Protein AF-A0A442XGC9-F1 (afdb_monomer_lite)

Structure (mmCIF, N/CA/C/O backbone):
data_AF-A0A442XGC9-F1
#
_entry.id   AF-A0A442XGC9-F1
#
loop_
_atom_site.group_PDB
_atom_site.id
_atom_site.type_symbol
_atom_site.label_atom_id
_atom_site.label_alt_id
_atom_site.label_comp_id
_atom_site.label_asym_id
_atom_site.label_entity_id
_atom_site.label_seq_id
_atom_site.pdbx_PDB_ins_code
_atom_site.Cartn_x
_atom_site.Cartn_y
_atom_site.Cartn_z
_atom_site.occupancy
_atom_site.B_iso_or_equiv
_atom_site.auth_seq_id
_atom_site.auth_comp_id
_atom_site.auth_asym_id
_atom_site.auth_atom_id
_atom_site.pdbx_PDB_model_num
ATOM 1 N N . MET A 1 1 ? 0.234 -17.905 40.432 1.00 30.69 1 MET A N 1
ATOM 2 C CA . MET A 1 1 ? -0.835 -18.878 40.741 1.00 30.69 1 MET A CA 1
ATOM 3 C C . MET A 1 1 ? -1.977 -18.094 41.376 1.00 30.69 1 MET A C 1
ATOM 5 O O . MET A 1 1 ? -2.003 -17.937 42.579 1.00 30.69 1 MET A O 1
ATOM 9 N N . ALA A 1 2 ? -2.836 -17.513 40.540 1.00 26.17 2 ALA A N 1
ATOM 10 C CA . ALA A 1 2 ? -4.137 -16.927 40.862 1.00 26.17 2 ALA A CA 1
ATOM 11 C C . ALA A 1 2 ? -4.866 -16.872 39.512 1.00 26.17 2 ALA A C 1
ATOM 13 O O . ALA A 1 2 ? -4.350 -16.336 38.533 1.00 26.17 2 ALA A O 1
ATOM 14 N N . THR A 1 3 ? -5.957 -17.611 39.393 1.00 27.17 3 THR A N 1
ATOM 15 C CA . THR A 1 3 ? -6.687 -17.835 38.144 1.00 27.17 3 THR A CA 1
ATOM 16 C C . THR A 1 3 ? -7.374 -16.554 37.672 1.00 27.17 3 THR A C 1
ATOM 18 O O . THR A 1 3 ? -7.994 -15.866 38.478 1.00 27.17 3 THR A O 1
ATOM 21 N N . ARG A 1 4 ? -7.294 -16.262 36.361 1.00 25.34 4 ARG A N 1
ATOM 22 C CA . ARG A 1 4 ? -8.160 -15.292 35.656 1.00 25.34 4 ARG A CA 1
ATOM 23 C C . ARG A 1 4 ? -9.603 -15.408 36.184 1.00 25.34 4 ARG A C 1
ATOM 25 O O . ARG A 1 4 ? -10.048 -16.548 36.340 1.00 25.34 4 ARG A O 1
ATOM 32 N N . PRO A 1 5 ? -10.357 -14.309 36.383 1.00 30.05 5 PRO A N 1
ATOM 33 C CA . PRO A 1 5 ? -11.797 -14.421 36.550 1.00 30.05 5 PRO A CA 1
ATOM 34 C C . PRO A 1 5 ? -12.342 -14.947 35.224 1.00 30.05 5 PRO A C 1
ATOM 36 O O . PRO A 1 5 ? -12.390 -14.250 34.208 1.00 30.05 5 PRO A O 1
ATOM 39 N N . ASP A 1 6 ? -12.629 -16.242 35.216 1.00 30.78 6 ASP A N 1
ATOM 40 C CA . ASP A 1 6 ? -13.327 -16.908 34.140 1.00 30.78 6 ASP A CA 1
ATOM 41 C C . ASP A 1 6 ? -14.642 -16.148 33.933 1.00 30.78 6 ASP A C 1
ATOM 43 O O . ASP A 1 6 ? -15.462 -16.041 34.846 1.00 30.78 6 ASP A O 1
ATOM 47 N N . LYS A 1 7 ? -14.842 -15.582 32.736 1.00 38.34 7 LYS A N 1
ATOM 48 C CA . LYS A 1 7 ? -16.128 -14.984 32.334 1.00 38.34 7 LYS A CA 1
ATOM 49 C C . LYS A 1 7 ? -17.260 -16.018 32.348 1.00 38.34 7 LYS A C 1
ATOM 51 O O . LYS A 1 7 ? -18.415 -15.664 32.148 1.00 38.34 7 LYS A O 1
ATOM 56 N N . ARG A 1 8 ? -16.949 -17.295 32.572 1.00 37.00 8 ARG A N 1
ATOM 57 C CA . ARG A 1 8 ? -17.929 -18.335 32.839 1.00 37.00 8 ARG A CA 1
ATOM 58 C C . ARG A 1 8 ? -18.221 -18.366 34.329 1.00 37.00 8 ARG A C 1
ATOM 60 O O . ARG A 1 8 ? -17.519 -19.001 35.111 1.00 37.00 8 ARG A O 1
ATOM 67 N N . LEU A 1 9 ? -19.329 -17.738 34.702 1.00 43.00 9 LEU A N 1
ATOM 68 C CA . LEU A 1 9 ? -20.050 -18.113 35.911 1.00 43.00 9 LEU A CA 1
ATOM 69 C C . LEU A 1 9 ? -20.282 -19.650 35.835 1.00 43.00 9 LEU A C 1
ATOM 71 O O . LEU A 1 9 ? -20.941 -20.114 34.903 1.00 43.00 9 LEU A O 1
ATOM 75 N N . PRO A 1 10 ? -19.687 -20.482 36.723 1.00 36.38 10 PRO A N 1
ATOM 76 C CA . PRO A 1 10 ? -19.676 -21.946 36.582 1.00 36.38 10 PRO A CA 1
ATOM 77 C C . PRO A 1 10 ? -21.079 -22.547 36.489 1.00 36.38 10 PRO A C 1
ATOM 79 O O . PRO A 1 10 ? -21.853 -22.343 37.410 1.00 36.38 10 PRO A O 1
ATOM 82 N N . ILE A 1 11 ? -21.365 -23.352 35.454 1.00 37.59 11 ILE A N 1
ATOM 83 C CA . ILE A 1 11 ? -22.640 -24.023 35.065 1.00 37.59 11 ILE A CA 1
ATOM 84 C C . ILE A 1 11 ? -23.629 -24.370 36.220 1.00 37.59 11 ILE A C 1
ATOM 86 O O . ILE A 1 11 ? -24.842 -24.351 36.021 1.00 37.59 11 ILE A O 1
ATOM 90 N N . SER A 1 12 ? -23.144 -24.588 37.445 1.00 39.53 12 SER A N 1
ATOM 91 C CA . SER A 1 12 ? -23.880 -24.603 38.725 1.00 39.53 12 SER A CA 1
ATOM 92 C C . SER A 1 12 ? -24.774 -23.389 39.091 1.00 39.53 12 SER A C 1
ATOM 94 O O . SER A 1 12 ? -25.481 -23.475 40.089 1.00 39.53 12 SER A O 1
ATOM 96 N N . TRP A 1 13 ? -24.793 -22.263 38.355 1.00 46.34 13 TRP A N 1
ATOM 97 C CA . TRP A 1 13 ? -25.688 -21.117 38.678 1.00 46.34 13 TRP A CA 1
ATOM 98 C C . TRP A 1 13 ? -27.162 -21.354 38.323 1.00 46.34 13 TRP A C 1
ATOM 100 O O . TRP A 1 13 ? -28.021 -20.605 38.778 1.00 46.34 13 TRP A O 1
ATOM 110 N N . ARG A 1 14 ? -27.473 -22.392 37.531 1.00 44.59 14 ARG A N 1
ATOM 111 C CA . ARG A 1 14 ? -28.857 -22.714 37.130 1.00 44.59 14 ARG A CA 1
ATOM 112 C C . ARG A 1 14 ? -29.724 -23.246 38.271 1.00 44.59 14 ARG A C 1
ATOM 114 O O . ARG A 1 14 ? -30.943 -23.151 38.193 1.00 44.59 14 ARG A O 1
ATOM 121 N N . SER A 1 15 ? -29.127 -23.781 39.333 1.00 45.56 15 SER A N 1
ATOM 122 C CA . SER A 1 15 ? -29.850 -24.250 40.518 1.00 45.56 15 SER A CA 1
ATOM 123 C C . SER A 1 15 ? -30.061 -23.105 41.509 1.00 45.56 15 SER A C 1
ATOM 125 O O . SER A 1 15 ? -29.507 -23.105 42.607 1.00 45.56 15 SER A O 1
ATOM 127 N N . MET A 1 16 ? -30.826 -22.094 41.097 1.00 54.22 16 MET A N 1
ATOM 128 C CA . MET A 1 16 ? -31.352 -21.091 42.020 1.00 54.22 16 MET A CA 1
ATOM 129 C C . MET A 1 16 ? -32.575 -21.652 42.759 1.00 54.22 16 MET A C 1
ATOM 131 O O . MET A 1 16 ? -33.345 -22.415 42.167 1.00 54.22 16 MET A O 1
ATOM 135 N N . PRO A 1 17 ? -32.781 -21.307 44.042 1.00 54.53 17 PRO A N 1
ATOM 136 C CA . PRO A 1 17 ? -33.844 -21.866 44.867 1.00 54.53 17 PRO A CA 1
ATOM 137 C C . PRO A 1 17 ? -35.190 -21.205 44.531 1.00 54.53 17 PRO A C 1
ATOM 139 O O . PRO A 1 17 ? -35.783 -20.512 45.347 1.00 54.53 17 PRO A O 1
ATOM 142 N N . PHE A 1 18 ? -35.696 -21.414 43.316 1.00 57.34 18 PHE A N 1
ATOM 143 C CA . PHE A 1 18 ? -37.041 -20.981 42.922 1.00 57.34 18 PHE A CA 1
ATOM 144 C C . PHE A 1 18 ? -38.117 -22.023 43.261 1.00 57.34 18 PHE A C 1
ATOM 146 O O . PHE A 1 18 ? -39.261 -21.866 42.855 1.00 57.34 18 PHE A O 1
ATOM 153 N N . GLY A 1 19 ? -37.781 -23.077 44.016 1.00 52.75 19 GLY A N 1
ATOM 154 C CA . GLY A 1 19 ? -38.691 -24.187 44.336 1.00 52.75 19 GLY A CA 1
ATOM 155 C C . GLY A 1 19 ? -39.952 -23.799 45.124 1.00 52.75 19 GLY A C 1
ATOM 156 O O . GLY A 1 19 ? -40.869 -24.605 45.209 1.00 52.75 19 GLY A O 1
ATOM 157 N N . ALA A 1 20 ? -40.008 -22.580 45.670 1.00 59.53 20 ALA A N 1
ATOM 158 C CA . ALA A 1 20 ? -41.180 -22.016 46.347 1.00 59.53 20 ALA A CA 1
ATOM 159 C C . ALA A 1 20 ? -42.002 -21.046 45.469 1.00 59.53 20 ALA A C 1
ATOM 161 O O . ALA A 1 20 ? -43.026 -20.535 45.919 1.00 59.53 20 ALA A O 1
ATOM 162 N N . LEU A 1 21 ? -41.560 -20.758 44.238 1.00 69.44 21 LEU A N 1
ATOM 163 C CA . LEU A 1 21 ? -42.260 -19.874 43.306 1.00 69.44 21 LEU A CA 1
ATOM 164 C C . LEU A 1 21 ? -43.199 -20.667 42.391 1.00 69.44 21 LEU A C 1
ATOM 166 O O . LEU A 1 21 ? -42.943 -21.817 42.043 1.00 69.44 21 LEU A O 1
ATOM 170 N N . ASP A 1 22 ? -44.262 -19.999 41.949 1.00 80.31 22 ASP A N 1
ATOM 171 C CA . ASP A 1 22 ? -45.125 -20.466 40.863 1.00 80.31 22 ASP A CA 1
ATOM 172 C C . ASP A 1 22 ? -44.297 -20.830 39.614 1.00 80.31 22 ASP A C 1
ATOM 174 O O . ASP A 1 22 ? -43.341 -20.129 39.263 1.00 80.31 22 ASP A O 1
ATOM 178 N N . ALA A 1 23 ? -44.676 -21.909 38.923 1.00 82.94 23 ALA A N 1
ATOM 179 C CA . ALA A 1 23 ? -43.922 -22.470 37.801 1.00 82.94 23 ALA A CA 1
ATOM 180 C C . ALA A 1 23 ? -43.710 -21.450 36.669 1.00 82.94 23 ALA A C 1
ATOM 182 O O . ALA A 1 23 ? -42.644 -21.406 36.053 1.00 82.94 23 ALA A O 1
ATOM 183 N N . GLU A 1 24 ? -44.699 -20.584 36.426 1.00 86.06 24 GLU A N 1
ATOM 184 C CA . GLU A 1 24 ? -44.609 -19.530 35.411 1.00 86.06 24 GLU A CA 1
ATOM 185 C C . GLU A 1 24 ? -43.593 -18.438 35.801 1.00 86.06 24 GLU A C 1
ATOM 187 O O . GLU A 1 24 ? -42.815 -17.976 34.963 1.00 86.06 24 GLU A O 1
ATOM 192 N N . LEU A 1 25 ? -43.547 -18.051 37.081 1.00 85.50 25 LEU A N 1
ATOM 193 C CA . LEU A 1 25 ? -42.563 -17.091 37.593 1.00 85.50 25 LEU A CA 1
ATOM 194 C C . LEU A 1 25 ? -41.152 -17.683 37.587 1.00 85.50 25 LEU A C 1
ATOM 196 O O . LEU A 1 25 ? -40.213 -17.000 37.182 1.00 85.50 25 LEU A O 1
ATOM 200 N N . ALA A 1 26 ? -41.005 -18.952 37.972 1.00 85.50 26 ALA A N 1
ATOM 201 C CA . ALA A 1 26 ? -39.728 -19.655 37.916 1.00 85.50 26 ALA A CA 1
ATOM 202 C C . ALA A 1 26 ? -39.179 -19.723 36.478 1.00 85.50 26 ALA A C 1
ATOM 204 O O . ALA A 1 26 ? -37.994 -19.464 36.258 1.00 85.50 26 ALA A O 1
ATOM 205 N N . ALA A 1 27 ? -40.042 -19.982 35.487 1.00 86.88 27 ALA A N 1
ATOM 206 C CA . ALA A 1 27 ? -39.663 -19.977 34.074 1.00 86.88 27 ALA A CA 1
ATOM 207 C C . ALA A 1 27 ? -39.199 -18.589 33.596 1.00 86.88 27 ALA A C 1
ATOM 209 O O . ALA A 1 27 ? -38.175 -18.476 32.920 1.00 86.88 27 ALA A O 1
ATOM 210 N N . LEU A 1 28 ? -39.908 -17.521 33.981 1.00 90.25 28 LEU A N 1
ATOM 211 C CA . LEU A 1 28 ? -39.518 -16.148 33.646 1.00 90.25 28 LEU A CA 1
ATOM 212 C C . LEU A 1 28 ? -38.193 -15.742 34.306 1.00 90.25 28 LEU A C 1
ATOM 214 O O . LEU A 1 28 ? -37.352 -15.132 33.647 1.00 90.25 28 LEU A O 1
ATOM 218 N N . CYS A 1 29 ? -37.973 -16.105 35.572 1.00 89.00 29 CYS A N 1
ATOM 219 C CA . CYS A 1 29 ? -36.695 -15.883 36.249 1.00 89.00 29 CYS A CA 1
ATOM 220 C C . CYS A 1 29 ? -35.557 -16.629 35.542 1.00 89.00 29 CYS A C 1
ATOM 222 O O . CYS A 1 29 ? -34.527 -16.025 35.254 1.00 89.00 29 CYS A O 1
ATOM 224 N N . SER A 1 30 ? -35.763 -17.899 35.178 1.00 87.56 30 SER A N 1
ATOM 225 C CA . SER A 1 30 ? -34.767 -18.668 34.424 1.00 87.56 30 SER A CA 1
ATOM 226 C C . SER A 1 30 ? -34.416 -18.002 33.091 1.00 87.56 30 SER A C 1
ATOM 228 O O . SER A 1 30 ? -33.241 -17.930 32.745 1.00 87.56 30 SER A O 1
ATOM 230 N N . ALA A 1 31 ? -35.405 -17.474 32.365 1.00 88.12 31 ALA A N 1
ATOM 231 C CA . ALA A 1 31 ? -35.159 -16.771 31.108 1.00 88.12 31 ALA A CA 1
ATOM 232 C C . ALA A 1 31 ? -34.355 -15.473 31.316 1.00 88.12 31 ALA A C 1
ATOM 234 O O . ALA A 1 31 ? -33.442 -15.170 30.551 1.00 88.12 31 ALA A O 1
ATOM 235 N N . VAL A 1 32 ? -34.631 -14.701 32.372 1.00 90.81 32 VAL A N 1
ATOM 236 C CA . VAL A 1 32 ? -33.815 -13.516 32.703 1.00 90.81 32 VAL A CA 1
ATOM 237 C C . VAL A 1 32 ? -32.370 -13.919 33.041 1.00 90.81 32 VAL A C 1
ATOM 239 O O . VAL A 1 32 ? -31.425 -13.261 32.590 1.00 90.81 32 VAL A O 1
ATOM 242 N N . SER A 1 33 ? -32.185 -15.036 33.753 1.00 90.44 33 SER A N 1
ATOM 243 C CA . SER A 1 33 ? -30.867 -15.584 34.098 1.00 90.44 33 SER A CA 1
ATOM 244 C C . SER A 1 33 ? -30.035 -16.039 32.899 1.00 90.44 33 SER A C 1
ATOM 246 O O . SER A 1 33 ? -28.821 -16.131 33.039 1.00 90.44 33 SER A O 1
ATOM 248 N N . ASP A 1 34 ? -30.610 -16.276 31.716 1.00 88.19 34 ASP A N 1
ATOM 249 C CA . ASP A 1 34 ? -29.815 -16.631 30.525 1.00 88.19 34 ASP A CA 1
ATOM 250 C C . ASP A 1 34 ? -28.794 -15.542 30.151 1.00 88.19 34 ASP A C 1
ATOM 252 O O . ASP A 1 34 ? -27.769 -15.844 29.545 1.00 88.19 34 ASP A O 1
ATOM 256 N N . SER A 1 35 ? -29.030 -14.290 30.566 1.00 88.94 35 SER A N 1
ATOM 257 C CA . SER A 1 35 ? -28.070 -13.186 30.410 1.00 88.94 35 SER A CA 1
ATOM 258 C C . SER A 1 35 ? -26.698 -13.469 31.038 1.00 88.94 35 SER A C 1
ATOM 260 O O . SER A 1 35 ? -25.705 -12.904 30.601 1.00 88.94 35 SER A O 1
ATOM 262 N N . ILE A 1 36 ? -26.625 -14.367 32.027 1.00 87.00 36 ILE A N 1
ATOM 263 C CA . ILE A 1 36 ? -25.379 -14.839 32.648 1.00 87.00 36 ILE A CA 1
ATOM 264 C C . ILE A 1 36 ? -24.514 -15.629 31.655 1.00 87.00 36 ILE A C 1
ATOM 266 O O . ILE A 1 36 ? -23.286 -15.592 31.730 1.00 87.00 36 ILE A O 1
ATOM 270 N N . ALA A 1 37 ? -25.150 -16.395 30.769 1.00 80.25 37 ALA A N 1
ATOM 271 C CA . ALA A 1 37 ? -24.474 -17.299 29.843 1.00 80.25 37 ALA A CA 1
ATOM 272 C C . ALA A 1 37 ? -24.245 -16.678 28.458 1.00 80.25 37 ALA A C 1
ATOM 274 O O . ALA A 1 37 ? -23.492 -17.243 27.665 1.00 80.25 37 ALA A O 1
ATOM 275 N N . ASP A 1 38 ? -24.887 -15.547 28.162 1.00 80.31 38 ASP A N 1
ATOM 276 C CA . ASP A 1 38 ? -24.772 -14.858 26.882 1.00 80.31 38 ASP A CA 1
ATOM 277 C C . ASP A 1 38 ? -23.469 -14.033 26.818 1.00 80.31 38 ASP A C 1
ATOM 279 O O . ASP A 1 38 ? -23.347 -13.021 27.513 1.00 80.31 38 ASP A O 1
ATOM 283 N N . PRO A 1 39 ? -22.483 -14.417 25.979 1.00 73.12 39 PRO A N 1
ATOM 284 C CA . PRO A 1 39 ? -21.217 -13.694 25.876 1.00 73.12 39 PRO A CA 1
ATOM 285 C C . PRO A 1 39 ? -21.364 -12.292 25.267 1.00 73.12 39 PRO A C 1
ATOM 287 O O . PRO A 1 39 ? -20.470 -11.462 25.451 1.00 73.12 39 PRO A O 1
ATOM 290 N N . ASN A 1 40 ? -22.460 -12.030 24.550 1.00 76.56 40 ASN A N 1
ATOM 291 C CA . ASN A 1 40 ? -22.720 -10.765 23.866 1.00 76.56 40 ASN A CA 1
ATOM 292 C C . ASN A 1 40 ? -23.544 -9.797 24.726 1.00 76.56 40 ASN A C 1
ATOM 294 O O . ASN A 1 40 ? -23.656 -8.611 24.398 1.00 76.56 40 ASN A O 1
ATOM 298 N N . PHE A 1 41 ? -24.105 -10.269 25.841 1.00 84.31 41 PHE A N 1
ATOM 299 C CA . PHE A 1 41 ? -24.829 -9.416 26.767 1.00 84.31 41 PHE A CA 1
ATOM 300 C C . PHE A 1 41 ? -23.838 -8.578 27.607 1.00 84.31 41 PHE A C 1
ATOM 302 O O . PHE A 1 41 ? -22.884 -9.118 28.168 1.00 84.31 41 PHE A O 1
ATOM 309 N N . PRO A 1 42 ? -24.017 -7.245 27.725 1.00 82.44 42 PRO A N 1
ATOM 310 C CA . PRO A 1 42 ? -23.051 -6.357 28.380 1.00 82.44 42 PRO A CA 1
ATOM 311 C C . PRO A 1 42 ? -23.106 -6.414 29.923 1.00 82.44 42 PRO A C 1
ATOM 313 O O . PRO A 1 42 ? -23.039 -5.385 30.588 1.00 82.44 42 PRO A O 1
ATOM 316 N N . GLY A 1 43 ? -23.235 -7.601 30.520 1.00 89.00 43 GLY A N 1
ATOM 317 C CA . GLY A 1 43 ? -23.280 -7.807 31.969 1.00 89.00 43 GLY A CA 1
ATOM 318 C C . GLY A 1 43 ? -24.004 -9.093 32.355 1.00 89.00 43 GLY A C 1
ATOM 319 O O . GLY A 1 43 ? -23.915 -10.082 31.642 1.00 89.00 43 GLY A O 1
ATOM 320 N N . ALA A 1 44 ? -24.724 -9.077 33.474 1.00 91.81 44 ALA A N 1
ATOM 321 C CA . ALA A 1 44 ? -25.617 -10.158 33.883 1.00 91.81 44 ALA A CA 1
ATOM 322 C C . ALA A 1 44 ? -26.831 -9.611 34.645 1.00 91.81 44 ALA A C 1
ATOM 324 O O . ALA A 1 44 ? -26.712 -8.651 35.412 1.00 91.81 44 ALA A O 1
ATOM 325 N N . LEU A 1 45 ? -27.989 -10.242 34.442 1.00 93.12 45 LEU A N 1
ATOM 326 C CA . LEU A 1 45 ? -29.212 -10.046 35.216 1.00 93.12 45 LEU A CA 1
ATOM 327 C C . LEU A 1 45 ? -29.470 -11.311 36.031 1.00 93.12 45 LEU A C 1
ATOM 329 O O . LEU A 1 45 ? -29.640 -12.399 35.480 1.00 93.12 45 LEU A O 1
ATOM 333 N N . ILE A 1 46 ? -29.495 -11.166 37.350 1.00 91.50 46 ILE A N 1
ATOM 334 C CA . ILE A 1 46 ? -29.548 -12.287 38.282 1.00 91.50 46 ILE A CA 1
ATOM 335 C C . ILE A 1 46 ? -30.781 -12.117 39.180 1.00 91.50 46 ILE A C 1
ATOM 337 O O . ILE A 1 46 ? -30.721 -11.382 40.168 1.00 91.50 46 ILE A O 1
ATOM 341 N N . PRO A 1 47 ? -31.918 -12.752 38.850 1.00 90.62 47 PRO A N 1
ATOM 342 C CA . PRO A 1 47 ? -33.078 -12.787 39.730 1.00 90.62 47 PRO A CA 1
ATOM 343 C C . PRO A 1 47 ? -32.733 -13.506 41.035 1.00 90.62 47 PRO A C 1
ATOM 345 O O . PRO A 1 47 ? -32.143 -14.579 41.018 1.00 90.62 47 PRO A O 1
ATOM 348 N N . THR A 1 48 ? -33.115 -12.927 42.163 1.00 87.88 48 THR A N 1
ATOM 349 C CA . THR A 1 48 ? -32.929 -13.480 43.504 1.00 87.88 48 THR A CA 1
ATOM 350 C C . THR A 1 48 ? -34.113 -13.096 44.382 1.00 87.88 48 THR A C 1
ATOM 352 O O . THR A 1 48 ? -34.901 -12.219 44.031 1.00 87.88 48 THR A O 1
ATOM 355 N N . LEU A 1 49 ? -34.244 -13.757 45.526 1.00 84.88 49 LEU A N 1
ATOM 356 C CA . LEU A 1 49 ? -35.174 -13.355 46.574 1.00 84.88 49 LEU A CA 1
ATOM 357 C C . LEU A 1 49 ? -34.457 -12.427 47.557 1.00 84.88 49 LEU A C 1
ATOM 359 O O . LEU A 1 49 ? -33.266 -12.614 47.828 1.00 84.88 49 LEU A O 1
ATOM 363 N N . ASP A 1 50 ? -35.155 -11.413 48.049 1.00 79.50 50 ASP A N 1
ATOM 364 C CA . ASP A 1 50 ? -34.695 -10.602 49.172 1.00 79.50 50 ASP A CA 1
ATOM 365 C C . ASP A 1 50 ? -34.977 -11.292 50.522 1.00 79.50 50 ASP A C 1
ATOM 367 O O . ASP A 1 50 ? -35.490 -12.412 50.581 1.00 79.50 50 ASP A O 1
ATOM 371 N N . ALA A 1 51 ? -34.619 -10.636 51.631 1.00 72.81 51 ALA A N 1
ATOM 372 C CA . ALA A 1 51 ? -34.824 -11.182 52.975 1.00 72.81 51 ALA A CA 1
ATOM 373 C C . ALA A 1 51 ? -36.310 -11.372 53.342 1.00 72.81 51 ALA A C 1
ATOM 375 O O . ALA A 1 51 ? -36.621 -12.142 54.248 1.00 72.81 51 ALA A O 1
ATOM 376 N N . THR A 1 52 ? -37.216 -10.683 52.644 1.00 75.19 52 THR A N 1
ATOM 377 C CA . THR A 1 52 ? -38.671 -10.779 52.818 1.00 75.19 52 THR A CA 1
ATOM 378 C C . THR A 1 52 ? -39.319 -11.814 51.896 1.00 75.19 52 THR A C 1
ATOM 380 O O . THR A 1 52 ? -40.504 -12.104 52.044 1.00 75.19 52 THR A O 1
ATOM 383 N N . GLY A 1 53 ? -38.546 -12.428 50.993 1.00 75.94 53 GLY A N 1
ATOM 384 C CA . GLY A 1 53 ? -39.027 -13.418 50.030 1.00 75.94 53 GLY A CA 1
ATOM 385 C C . GLY A 1 53 ? -39.587 -12.814 48.739 1.00 75.94 53 GLY A C 1
ATOM 386 O O . GLY A 1 53 ? -40.180 -13.542 47.940 1.00 75.94 53 GLY A O 1
ATOM 387 N N . ASP A 1 54 ? -39.394 -11.516 48.504 1.00 83.75 54 ASP A N 1
ATOM 388 C CA . ASP A 1 54 ? -39.795 -10.843 47.272 1.00 83.75 54 ASP A CA 1
ATOM 389 C C . ASP A 1 54 ? -38.707 -10.930 46.197 1.00 83.75 54 ASP A C 1
ATOM 391 O O . ASP A 1 54 ? -37.512 -11.030 46.478 1.00 83.75 54 ASP A O 1
ATOM 395 N N . ILE A 1 55 ? -39.128 -10.933 44.927 1.00 87.94 55 ILE A N 1
ATOM 396 C CA . ILE A 1 55 ? -38.200 -11.077 43.800 1.00 87.94 55 ILE A CA 1
ATOM 397 C C . ILE 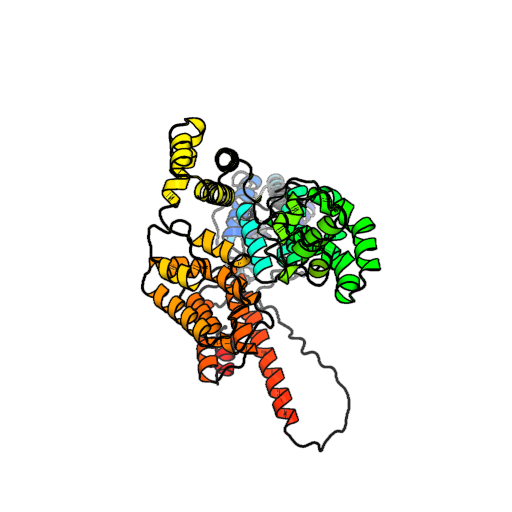A 1 55 ? -37.538 -9.732 43.502 1.00 87.94 55 ILE A C 1
ATOM 399 O O . ILE A 1 55 ? -38.201 -8.742 43.190 1.00 87.94 55 ILE A O 1
ATOM 403 N N . GLN A 1 56 ? -36.213 -9.738 43.480 1.00 90.94 56 GLN A N 1
ATOM 404 C CA . GLN A 1 56 ? -35.382 -8.650 42.984 1.00 90.94 56 GLN A CA 1
ATOM 405 C C . GLN A 1 56 ? -34.424 -9.169 41.909 1.00 90.94 56 GLN A C 1
ATOM 407 O O . GLN A 1 56 ? -34.126 -10.358 41.837 1.00 90.94 56 GLN A O 1
ATOM 412 N N . VAL A 1 57 ? -33.927 -8.284 41.054 1.00 92.56 57 VAL A N 1
ATOM 413 C CA . VAL A 1 57 ? -32.941 -8.605 40.022 1.00 92.56 57 VAL A CA 1
ATOM 414 C C . VAL A 1 57 ? -31.665 -7.839 40.322 1.00 92.56 57 VAL A C 1
ATOM 416 O O . VAL A 1 57 ? -31.642 -6.610 40.317 1.00 92.56 57 VAL A O 1
ATOM 419 N N . MET A 1 58 ? -30.594 -8.577 40.582 1.00 91.81 58 MET A N 1
ATOM 420 C CA . MET A 1 58 ? -29.256 -8.026 40.724 1.00 91.81 58 MET A CA 1
ATOM 421 C C . MET A 1 58 ? -28.651 -7.824 39.335 1.00 91.81 58 MET A C 1
ATOM 423 O O . MET A 1 58 ? -28.644 -8.732 38.503 1.00 91.81 58 MET A O 1
ATOM 427 N N . ILE A 1 59 ? -28.160 -6.618 39.081 1.00 93.69 59 ILE A N 1
ATOM 428 C CA . ILE A 1 59 ? -27.568 -6.210 37.811 1.00 93.69 59 ILE A CA 1
ATOM 429 C C . ILE A 1 59 ? -26.067 -6.091 38.027 1.00 93.69 59 ILE A C 1
ATOM 431 O O . ILE A 1 59 ? -25.618 -5.386 38.931 1.00 93.69 59 ILE A O 1
ATOM 435 N N . VAL A 1 60 ? -25.289 -6.768 37.190 1.00 92.56 60 VAL A N 1
ATOM 436 C CA . VAL A 1 60 ? -23.832 -6.826 37.320 1.00 92.56 60 VAL A CA 1
ATOM 437 C C . VAL A 1 60 ? -23.195 -6.387 36.012 1.00 92.56 60 VAL A C 1
ATOM 439 O O . VAL A 1 60 ? -23.465 -6.973 34.965 1.00 92.56 60 VAL A O 1
ATOM 442 N N . ALA A 1 61 ? -22.335 -5.369 36.059 1.00 90.31 61 ALA A N 1
ATOM 443 C CA . ALA A 1 61 ? -21.580 -4.901 34.903 1.00 90.31 61 ALA A CA 1
ATOM 444 C C . ALA A 1 61 ? -20.063 -5.037 35.152 1.00 90.31 61 ALA A C 1
ATOM 446 O O . ALA A 1 61 ? -19.533 -4.448 36.099 1.00 90.31 61 ALA A O 1
ATOM 447 N N . PRO A 1 62 ? -19.323 -5.762 34.290 1.00 83.94 62 PRO A N 1
ATOM 448 C CA . PRO A 1 62 ? -17.891 -5.989 34.487 1.00 83.94 62 PRO A CA 1
ATOM 449 C C . PRO A 1 62 ? -17.043 -4.738 34.217 1.00 83.94 62 PRO A C 1
ATOM 451 O O . PRO A 1 62 ? -15.910 -4.650 34.680 1.00 83.94 62 PRO A O 1
ATOM 454 N N . THR A 1 63 ? -17.565 -3.768 33.456 1.00 83.50 63 THR A N 1
ATOM 455 C CA . THR A 1 63 ? -16.889 -2.498 33.141 1.00 83.50 63 THR A CA 1
ATOM 456 C C . THR A 1 63 ? -17.878 -1.330 33.147 1.00 83.50 63 THR A C 1
ATOM 458 O O . THR A 1 63 ? -19.069 -1.510 32.882 1.00 83.50 63 THR A O 1
ATOM 461 N N . VAL A 1 64 ? -17.381 -0.107 33.363 1.00 81.81 64 VAL A N 1
ATOM 462 C CA . VAL A 1 64 ? -18.186 1.130 33.295 1.00 81.81 64 VAL A CA 1
ATOM 463 C C . VAL A 1 64 ? -18.820 1.318 31.908 1.00 81.81 64 VAL A C 1
ATOM 465 O O . VAL A 1 64 ? -19.953 1.781 31.796 1.00 81.81 64 VAL A O 1
ATOM 468 N N . ALA A 1 65 ? -18.133 0.906 30.838 1.00 75.25 65 ALA A N 1
ATOM 469 C CA . ALA A 1 65 ? -18.679 0.933 29.479 1.00 75.25 65 ALA A CA 1
ATOM 470 C C . ALA A 1 65 ? -19.874 -0.024 29.310 1.00 75.25 65 ALA A C 1
ATOM 472 O O . ALA A 1 65 ? -20.870 0.333 28.683 1.00 75.25 65 ALA A O 1
ATOM 473 N N . SER A 1 66 ? -19.800 -1.210 29.918 1.00 83.19 66 SER A N 1
ATOM 474 C CA . SER A 1 66 ? -20.889 -2.193 29.917 1.00 83.19 66 SER A CA 1
ATOM 475 C C . SER A 1 66 ? -22.121 -1.652 30.657 1.00 83.19 66 SER A C 1
ATOM 477 O O . SER A 1 66 ? -23.236 -1.721 30.142 1.00 83.19 66 SER A O 1
ATOM 479 N N . TRP A 1 67 ? -21.911 -0.978 31.795 1.00 86.62 67 TRP A N 1
ATOM 480 C CA . TRP A 1 67 ? -22.973 -0.275 32.525 1.00 86.62 67 TRP A CA 1
ATOM 481 C C . TRP A 1 67 ? -23.631 0.837 31.696 1.00 86.62 67 TRP A C 1
ATOM 483 O O . TRP A 1 67 ? -24.856 0.927 31.650 1.00 86.62 67 TRP A O 1
ATOM 493 N N . ARG A 1 68 ? -22.841 1.652 30.981 1.00 83.62 68 ARG A N 1
ATOM 494 C CA . ARG A 1 68 ? -23.362 2.702 30.083 1.00 83.62 68 ARG A CA 1
ATOM 495 C C . ARG A 1 68 ? -24.229 2.143 28.949 1.00 83.62 68 ARG A C 1
ATOM 497 O O . ARG A 1 68 ? -25.146 2.834 28.521 1.00 83.62 68 ARG A O 1
ATOM 504 N N . ARG A 1 69 ? -23.968 0.913 28.485 1.00 82.19 69 ARG A N 1
ATOM 505 C CA . ARG A 1 69 ? -24.808 0.213 27.493 1.00 82.19 69 ARG A CA 1
ATOM 506 C C . ARG A 1 69 ? -26.083 -0.364 28.114 1.00 82.19 69 ARG A C 1
ATOM 508 O O . ARG A 1 69 ? -27.145 -0.243 27.515 1.00 82.19 69 ARG A O 1
ATOM 515 N N . LEU A 1 70 ? -25.989 -0.967 29.301 1.00 88.25 70 LEU A N 1
ATOM 516 C CA . LEU A 1 70 ? -27.130 -1.583 29.990 1.00 88.25 70 LEU A CA 1
ATOM 517 C C . LEU A 1 70 ? -28.137 -0.558 30.516 1.00 88.25 70 LEU A C 1
ATOM 519 O O . LEU A 1 70 ? -29.334 -0.694 30.271 1.00 88.25 70 LEU A O 1
ATOM 523 N N . LYS A 1 71 ? -27.657 0.465 31.233 1.00 89.50 71 LYS A N 1
ATOM 524 C CA . LYS A 1 71 ? -28.481 1.449 31.947 1.00 89.50 71 LYS A CA 1
ATOM 525 C C . LYS A 1 71 ? -29.637 2.016 31.107 1.00 89.50 71 LYS A C 1
ATOM 527 O O . LYS A 1 71 ? -30.772 1.889 31.558 1.00 89.50 71 LYS A O 1
ATOM 532 N N . PRO A 1 72 ? -29.413 2.631 29.929 1.00 86.62 72 PRO A N 1
ATOM 533 C CA . PRO A 1 72 ? -30.496 3.271 29.184 1.00 86.62 72 PRO A CA 1
ATOM 534 C C . PRO A 1 72 ? -31.558 2.268 28.725 1.00 86.62 72 PRO A C 1
ATOM 536 O O . PRO A 1 72 ? -32.744 2.576 28.770 1.00 86.62 72 PRO A O 1
ATOM 539 N N . VAL A 1 73 ? -31.154 1.050 28.349 1.00 89.25 73 VAL A N 1
ATOM 540 C CA . VAL A 1 73 ? -32.094 0.003 27.931 1.00 89.25 73 VAL A CA 1
ATOM 541 C C . VAL A 1 73 ? -32.905 -0.497 29.125 1.00 89.25 73 VAL A C 1
ATOM 543 O O . VAL A 1 73 ? -34.126 -0.589 29.045 1.00 89.25 73 VAL A O 1
ATOM 546 N N . LEU A 1 74 ? -32.262 -0.772 30.260 1.00 91.69 74 LEU A N 1
ATOM 547 C CA . LEU A 1 74 ? -32.963 -1.237 31.458 1.00 91.69 74 LEU A CA 1
ATOM 548 C C . LEU A 1 74 ? -33.931 -0.180 32.008 1.00 91.69 74 LEU A C 1
ATOM 550 O O . LEU A 1 74 ? -35.048 -0.531 32.370 1.00 91.69 74 LEU A O 1
ATOM 554 N N . VAL A 1 75 ? -33.557 1.103 31.996 1.00 91.38 75 VAL A N 1
ATOM 555 C CA . VAL A 1 75 ? -34.453 2.213 32.368 1.00 91.38 75 VAL A CA 1
ATOM 556 C C . VAL A 1 75 ? -35.636 2.321 31.397 1.00 91.38 75 VAL A C 1
ATOM 558 O O . VAL A 1 75 ? -36.768 2.512 31.831 1.00 91.38 75 VAL A O 1
ATOM 561 N N . ALA A 1 76 ? -35.411 2.164 30.089 1.00 89.12 76 ALA A N 1
ATOM 562 C CA . ALA A 1 76 ? -36.478 2.267 29.092 1.00 89.12 76 ALA A CA 1
ATOM 563 C C . ALA A 1 76 ? -37.499 1.118 29.177 1.00 89.12 76 ALA A C 1
ATOM 565 O O . ALA A 1 76 ? -38.694 1.339 28.996 1.00 89.12 76 ALA A O 1
ATOM 566 N N . PHE A 1 77 ? -37.043 -0.109 29.442 1.00 90.19 77 PHE A N 1
ATOM 567 C CA . PHE A 1 77 ? -37.910 -1.292 29.462 1.00 90.19 77 PHE A CA 1
ATOM 568 C C . PHE A 1 77 ? -38.470 -1.613 30.851 1.00 90.19 77 PHE A C 1
ATOM 570 O O . PHE A 1 77 ? -39.610 -2.060 30.961 1.00 90.19 77 PHE A O 1
ATOM 577 N N . ALA A 1 78 ? -37.675 -1.420 31.900 1.00 91.25 78 ALA A N 1
ATOM 578 C CA . ALA A 1 78 ? -37.978 -1.828 33.269 1.00 91.25 78 ALA A CA 1
ATOM 579 C C . ALA A 1 78 ? -37.614 -0.728 34.282 1.00 91.25 78 ALA A C 1
ATOM 581 O O . ALA A 1 78 ? -37.128 -1.029 35.366 1.00 91.25 78 ALA A O 1
ATOM 582 N N . GLY A 1 79 ? -37.820 0.542 33.924 1.00 89.00 79 GLY A N 1
ATOM 583 C CA . GLY A 1 79 ? -37.538 1.696 34.782 1.00 89.00 79 GLY A CA 1
ATOM 584 C C . GLY A 1 79 ? -38.572 1.951 35.892 1.00 89.00 79 GLY A C 1
ATOM 585 O O . GLY A 1 79 ? -39.381 1.067 36.194 1.00 89.00 79 GLY A O 1
ATOM 586 N N . PRO A 1 80 ? -38.614 3.178 36.456 1.00 88.44 80 PRO A N 1
ATOM 587 C CA . PRO A 1 80 ? -39.381 3.510 37.667 1.00 88.44 80 PRO A CA 1
ATOM 588 C C . PRO A 1 80 ? -40.900 3.324 37.559 1.00 88.44 80 PRO A C 1
ATOM 590 O O . PRO A 1 80 ? -41.599 3.223 38.561 1.00 88.44 80 PRO A O 1
ATOM 593 N N . THR A 1 81 ? -41.434 3.298 36.336 1.00 85.75 81 THR A N 1
ATOM 594 C CA . THR A 1 81 ? -42.864 3.071 36.081 1.00 85.75 81 THR A CA 1
ATOM 595 C C . THR A 1 81 ? -43.278 1.611 36.265 1.00 85.75 81 THR A C 1
ATOM 597 O O . THR A 1 81 ? -44.469 1.329 36.381 1.00 85.75 81 THR A O 1
ATOM 600 N N . LEU A 1 82 ? -42.315 0.683 36.275 1.00 87.44 82 LEU A N 1
ATOM 601 C CA . LEU A 1 82 ? -42.555 -0.759 36.332 1.00 87.44 82 LEU A CA 1
ATOM 602 C C . LEU A 1 82 ? -41.780 -1.457 37.459 1.00 87.44 82 LEU A C 1
ATOM 604 O O . LEU A 1 82 ? -42.219 -2.502 37.937 1.00 87.44 82 LEU A O 1
ATOM 608 N N . THR A 1 83 ? -40.637 -0.912 37.876 1.00 92.31 83 THR A N 1
ATOM 609 C CA . THR A 1 83 ? -39.771 -1.453 38.936 1.00 92.31 83 THR A CA 1
ATOM 610 C C . THR A 1 83 ? -39.181 -0.320 39.780 1.00 92.31 83 THR A C 1
ATOM 612 O O . THR A 1 83 ? -39.435 0.849 39.509 1.00 92.31 83 THR A O 1
ATOM 615 N N . SER A 1 84 ? -38.355 -0.638 40.781 1.00 90.31 84 SER A N 1
ATOM 616 C CA . SER A 1 84 ? -37.610 0.379 41.540 1.00 90.31 84 SER A CA 1
ATOM 617 C C . SER A 1 84 ? -36.380 0.951 40.816 1.00 90.31 84 SER A C 1
ATOM 619 O O . SER A 1 84 ? -35.629 1.704 41.427 1.00 90.31 84 SER A O 1
ATOM 621 N N . PHE A 1 85 ? -36.085 0.539 39.579 1.00 92.00 85 PHE A N 1
ATOM 622 C CA . PHE A 1 85 ? -34.809 0.853 38.937 1.00 92.00 85 PHE A CA 1
ATOM 623 C C . PHE A 1 85 ? -34.802 2.233 38.275 1.00 92.00 85 PHE A C 1
ATOM 625 O O . PHE A 1 85 ? -35.508 2.471 37.298 1.00 92.00 85 PHE A O 1
ATOM 632 N N . ASP A 1 86 ? -33.933 3.118 38.754 1.00 86.62 86 ASP A N 1
ATOM 633 C CA . ASP A 1 86 ? -33.709 4.480 38.245 1.00 86.62 86 ASP A CA 1
ATOM 634 C C . ASP A 1 86 ? -32.379 4.628 37.471 1.00 86.62 86 ASP A C 1
ATOM 636 O O . ASP A 1 86 ? -32.056 5.688 36.926 1.00 86.62 86 ASP A O 1
ATOM 640 N N . GLY A 1 87 ? -31.596 3.549 37.384 1.00 83.94 87 GLY A N 1
ATOM 641 C CA . GLY A 1 87 ? -30.285 3.553 36.743 1.00 83.94 87 GLY A CA 1
ATOM 642 C C . GLY A 1 87 ? -29.169 4.166 37.590 1.00 83.94 87 GLY A C 1
ATOM 643 O O . GLY A 1 87 ? -28.119 4.516 37.029 1.00 83.94 87 GLY A O 1
ATOM 644 N N . ILE A 1 88 ? -29.369 4.323 38.900 1.00 86.50 88 ILE A N 1
ATOM 645 C CA . ILE A 1 88 ? -28.318 4.654 39.864 1.00 86.50 88 ILE A CA 1
ATOM 646 C C . ILE A 1 88 ? -27.663 3.342 40.342 1.00 86.50 88 ILE A C 1
ATOM 648 O O . ILE A 1 88 ? -28.368 2.382 40.654 1.00 86.50 88 ILE A O 1
ATOM 652 N N . PRO A 1 89 ? -26.318 3.243 40.349 1.00 87.94 89 PRO A N 1
ATOM 653 C CA . PRO A 1 89 ? -25.630 2.092 40.925 1.00 87.94 89 PRO A CA 1
ATOM 654 C C . PRO A 1 89 ? -25.982 1.890 42.402 1.00 87.94 89 PRO A C 1
ATOM 656 O O . PRO A 1 89 ? -25.990 2.846 43.174 1.00 87.94 89 PRO A O 1
ATOM 659 N N . GLU A 1 90 ? -26.199 0.639 42.796 1.00 88.69 90 GLU A N 1
ATOM 660 C CA . GLU A 1 90 ? -26.474 0.247 44.181 1.00 88.69 90 GLU A CA 1
ATOM 661 C C . GLU A 1 90 ? -25.454 -0.817 44.605 1.00 88.69 90 GLU A C 1
ATOM 663 O O . GLU A 1 90 ? -25.141 -1.743 43.845 1.00 88.69 90 GLU A O 1
ATOM 668 N N . ALA A 1 91 ? -24.897 -0.663 45.807 1.00 82.50 91 ALA A N 1
ATOM 669 C CA . ALA A 1 91 ? -23.941 -1.613 46.362 1.00 82.50 91 ALA A CA 1
ATOM 670 C C . ALA A 1 91 ? -24.626 -2.945 46.706 1.00 82.50 91 ALA A C 1
ATOM 672 O O . ALA A 1 91 ? -25.795 -2.983 47.089 1.00 82.50 91 ALA A O 1
ATOM 673 N N . LEU A 1 92 ? -23.885 -4.047 46.587 1.00 80.94 92 LEU A N 1
ATOM 674 C CA . LEU A 1 92 ? -24.381 -5.360 46.993 1.00 80.94 92 LEU A CA 1
ATOM 675 C C . LEU A 1 92 ? -24.571 -5.416 48.512 1.00 80.94 92 LEU A C 1
ATOM 677 O O . LEU A 1 92 ? -23.729 -4.942 49.272 1.00 80.94 92 LEU A O 1
ATOM 681 N N . ILE A 1 93 ? -25.665 -6.038 48.948 1.00 73.56 93 ILE A N 1
ATOM 682 C CA . ILE A 1 93 ? -25.940 -6.251 50.370 1.00 73.56 93 ILE A CA 1
ATOM 683 C C . ILE A 1 93 ? -25.053 -7.398 50.868 1.00 73.56 93 ILE A C 1
ATOM 685 O O . ILE A 1 93 ? -25.228 -8.545 50.444 1.00 73.56 93 ILE A O 1
ATOM 689 N N . SER A 1 94 ? -24.110 -7.082 51.756 1.00 63.47 94 SER A N 1
ATOM 690 C CA . SER A 1 94 ? -23.202 -8.048 52.387 1.00 63.47 94 SER A CA 1
ATOM 691 C C . SER A 1 94 ? -23.954 -9.054 53.264 1.00 63.47 94 SER A C 1
ATOM 693 O O . SER A 1 94 ? -24.908 -8.690 53.952 1.00 63.47 94 SER A O 1
ATOM 695 N N . GLY A 1 95 ? -23.506 -10.314 53.277 1.00 64.75 95 GLY A N 1
ATOM 696 C CA . GLY A 1 95 ? -24.079 -11.373 54.123 1.00 64.75 95 GLY A CA 1
ATOM 697 C C . GLY A 1 95 ? -25.115 -12.265 53.433 1.00 64.75 95 GLY A C 1
ATOM 698 O O . GLY A 1 95 ? -25.647 -13.182 54.057 1.00 64.75 95 GLY A O 1
ATOM 699 N N . GLN A 1 96 ? -25.387 -12.043 52.143 1.00 73.31 96 GLN A N 1
ATOM 700 C CA . GLN A 1 96 ? -26.105 -12.997 51.297 1.00 73.31 96 GLN A CA 1
ATOM 701 C C . GLN A 1 96 ? -25.108 -13.795 50.452 1.00 73.31 96 GLN A C 1
ATOM 703 O O . GLN A 1 96 ? -24.322 -13.214 49.706 1.00 73.31 96 GLN A O 1
ATOM 708 N N . ALA A 1 97 ? -25.209 -15.129 50.479 1.00 77.62 97 ALA A N 1
ATOM 709 C CA . ALA A 1 97 ? -24.287 -16.018 49.762 1.00 77.62 97 ALA A CA 1
ATOM 710 C C . ALA A 1 97 ? -24.163 -15.698 48.258 1.00 77.62 97 ALA A C 1
ATOM 712 O O . ALA A 1 97 ? -23.099 -15.881 47.669 1.00 77.62 97 ALA A O 1
ATOM 713 N N . LEU A 1 98 ? -25.236 -15.213 47.620 1.00 80.00 98 LEU A N 1
ATOM 714 C CA . LEU A 1 98 ? -25.205 -14.795 46.218 1.00 80.00 98 LEU A CA 1
ATOM 715 C C . LEU A 1 98 ? -24.452 -13.471 46.024 1.00 80.00 98 LEU A C 1
ATOM 717 O O . LEU A 1 98 ? -23.594 -13.397 45.147 1.00 80.00 98 LEU A O 1
ATOM 721 N N . SER A 1 99 ? -24.732 -12.459 46.851 1.00 82.88 99 SER A N 1
ATOM 722 C CA . SER A 1 99 ? -24.023 -11.173 46.839 1.00 82.88 99 SER A CA 1
ATOM 723 C C . SER A 1 99 ? -22.523 -11.358 47.051 1.00 82.88 99 SER A C 1
ATOM 725 O O . SER A 1 99 ? -21.731 -10.793 46.301 1.00 82.88 99 SER A O 1
ATOM 727 N N . ASP A 1 100 ? -22.129 -12.214 47.995 1.00 82.62 100 ASP A N 1
ATOM 728 C CA . ASP A 1 100 ? -20.720 -12.493 48.287 1.00 82.62 100 ASP A CA 1
ATOM 729 C C . ASP A 1 100 ? -20.030 -13.192 47.100 1.00 82.62 100 ASP A C 1
ATOM 731 O O . ASP A 1 100 ? -18.898 -12.860 46.744 1.00 82.62 100 ASP A O 1
ATOM 735 N N . ARG A 1 101 ? -20.725 -14.115 46.415 1.00 82.06 101 ARG A N 1
ATOM 736 C CA . ARG A 1 101 ? -20.215 -14.757 45.187 1.00 82.06 101 ARG A CA 1
ATOM 737 C C . ARG A 1 101 ? -20.094 -13.778 44.022 1.00 82.06 101 ARG A C 1
ATOM 739 O O . ARG A 1 101 ? -19.143 -13.879 43.254 1.00 82.06 101 ARG A O 1
ATOM 746 N N . VAL A 1 102 ? -21.025 -12.836 43.876 1.00 84.38 102 VAL A N 1
ATOM 747 C CA . VAL A 1 102 ? -20.928 -11.790 42.846 1.00 84.38 102 VAL A CA 1
ATOM 748 C C . VAL A 1 102 ? -19.793 -10.820 43.179 1.00 84.38 102 VAL A C 1
ATOM 750 O O . VAL A 1 102 ? -19.012 -10.485 42.291 1.00 84.38 102 VAL A O 1
ATOM 753 N N . ALA A 1 103 ? -19.616 -10.438 44.444 1.00 83.62 103 ALA A N 1
ATOM 754 C CA . ALA A 1 103 ? -18.518 -9.578 44.881 1.00 83.62 103 ALA A CA 1
ATOM 755 C C . ALA A 1 103 ? -17.132 -10.182 44.576 1.00 83.62 103 ALA A C 1
ATOM 757 O O . ALA A 1 103 ? -16.231 -9.462 44.145 1.00 83.62 103 ALA A O 1
ATOM 758 N N . GLN A 1 104 ? -16.975 -11.509 44.686 1.00 84.75 104 GLN A N 1
ATOM 759 C CA . GLN A 1 104 ? -15.743 -12.220 44.299 1.00 84.75 104 GLN A CA 1
ATOM 760 C C . GLN A 1 104 ? -15.383 -12.063 42.811 1.00 84.75 104 GLN A C 1
ATOM 762 O O . GLN A 1 104 ? -14.214 -12.190 42.453 1.00 84.75 104 GLN A O 1
ATOM 767 N N . THR A 1 105 ? -16.352 -11.756 41.940 1.00 81.00 105 THR A N 1
ATOM 768 C CA . THR A 1 105 ? -16.092 -11.500 40.510 1.00 81.00 105 THR A CA 1
ATOM 769 C C . THR A 1 105 ? -15.544 -10.097 40.225 1.00 81.00 105 THR A C 1
ATOM 771 O O . THR A 1 105 ? -15.187 -9.813 39.084 1.00 81.00 105 THR A O 1
ATOM 774 N N . GLN A 1 106 ? -15.453 -9.234 41.246 1.00 83.56 106 GLN A N 1
ATOM 775 C CA . GLN A 1 106 ? -14.984 -7.846 41.154 1.00 83.56 106 GLN A CA 1
ATOM 776 C C . GLN A 1 106 ? -15.666 -7.040 40.026 1.00 83.56 106 GLN A C 1
ATOM 778 O O . GLN A 1 106 ? -14.989 -6.530 39.124 1.00 83.56 106 GLN A O 1
ATOM 783 N N . PRO A 1 107 ? -17.007 -6.921 40.033 1.00 87.31 107 PRO A N 1
ATOM 784 C CA . PRO A 1 107 ? -17.704 -6.117 39.038 1.00 87.31 107 PRO A CA 1
ATOM 785 C C . PRO A 1 107 ? -17.366 -4.632 39.199 1.00 87.31 107 PRO A C 1
ATOM 787 O O . PRO A 1 107 ? -17.199 -4.135 40.310 1.00 87.31 107 PRO A O 1
ATOM 790 N N . ALA A 1 108 ? -17.304 -3.903 38.083 1.00 83.62 108 ALA A N 1
ATOM 791 C CA . ALA A 1 108 ? -17.042 -2.465 38.111 1.00 83.62 108 ALA A CA 1
ATOM 792 C C . ALA A 1 108 ? -18.256 -1.662 38.601 1.00 83.62 108 ALA A C 1
ATOM 794 O O . ALA A 1 108 ? -18.088 -0.605 39.200 1.00 83.62 108 ALA A O 1
ATOM 795 N N . VAL A 1 109 ? -19.473 -2.133 38.300 1.00 89.19 109 VAL A N 1
ATOM 796 C CA . VAL A 1 109 ? -20.728 -1.485 38.706 1.00 89.19 109 VAL A CA 1
ATOM 797 C C . VAL A 1 109 ? -21.789 -2.544 38.997 1.00 89.19 109 VAL A C 1
ATOM 799 O O . VAL A 1 109 ? -21.941 -3.502 38.233 1.00 89.19 109 VAL A O 1
ATOM 802 N N . THR A 1 110 ? -22.546 -2.345 40.073 1.00 91.94 110 THR A N 1
ATOM 803 C CA . THR A 1 110 ? -23.694 -3.176 40.460 1.00 91.94 110 THR A CA 1
ATOM 804 C C . THR A 1 110 ? -24.956 -2.333 40.625 1.00 91.94 110 THR A C 1
ATOM 806 O O . THR A 1 110 ? -24.888 -1.114 40.787 1.00 91.94 110 THR A O 1
ATOM 809 N N . GLY A 1 111 ? -26.119 -2.976 40.570 1.00 90.50 111 GLY A N 1
ATOM 810 C CA . GLY A 1 111 ? -27.411 -2.356 40.857 1.00 90.50 111 GLY A CA 1
ATOM 811 C C . GLY A 1 111 ? -28.434 -3.388 41.313 1.00 90.50 111 GLY A C 1
ATOM 812 O O . GLY A 1 111 ? -28.296 -4.576 41.014 1.00 90.50 111 GLY A O 1
ATOM 813 N N . ILE A 1 112 ? -29.465 -2.934 42.024 1.00 91.12 112 ILE A N 1
ATOM 814 C CA . ILE A 1 112 ? -30.564 -3.780 42.489 1.00 91.12 112 ILE A CA 1
ATOM 815 C C . ILE A 1 112 ? -31.873 -3.228 41.924 1.00 91.12 112 ILE A C 1
ATOM 817 O O . ILE A 1 112 ? -32.210 -2.059 42.084 1.00 91.12 112 ILE A O 1
ATOM 821 N N . MET A 1 113 ? -32.623 -4.087 41.241 1.00 92.69 113 MET A N 1
ATOM 822 C CA . MET A 1 113 ? -33.942 -3.784 40.699 1.00 92.69 113 MET A CA 1
ATOM 823 C C . MET A 1 113 ? -34.988 -4.582 41.471 1.00 92.69 113 MET A C 1
ATOM 825 O O . MET A 1 113 ? -35.102 -5.793 41.298 1.00 92.69 113 MET A O 1
ATOM 829 N N . ARG A 1 114 ? -35.765 -3.915 42.321 1.00 92.69 114 ARG A N 1
ATOM 830 C CA . ARG A 1 114 ? -36.835 -4.554 43.095 1.00 92.69 114 ARG A CA 1
ATOM 831 C C . ARG A 1 114 ? -38.092 -4.618 42.235 1.00 92.69 114 ARG A C 1
ATOM 833 O O . ARG A 1 114 ? -38.479 -3.614 41.627 1.00 92.69 114 ARG A O 1
ATOM 840 N N . LEU A 1 115 ? -38.697 -5.802 42.138 1.00 92.19 115 LEU A N 1
ATOM 841 C CA . LEU A 1 115 ? -39.918 -5.996 41.359 1.00 92.19 115 LEU A CA 1
ATOM 842 C C . LEU A 1 115 ? -41.162 -5.728 42.220 1.00 92.19 115 LEU A C 1
ATOM 844 O O . LEU A 1 115 ? -41.105 -5.877 43.439 1.00 92.19 115 LEU A O 1
ATOM 848 N N . PRO A 1 116 ? -42.305 -5.366 41.611 1.00 89.88 116 PRO A N 1
ATOM 849 C CA . PRO A 1 116 ? -43.546 -5.164 42.348 1.00 89.88 116 PRO A CA 1
ATOM 850 C C . PRO A 1 116 ? -44.009 -6.424 43.092 1.00 89.88 116 PRO A C 1
ATOM 852 O O . PRO A 1 116 ? -43.883 -7.548 42.588 1.00 89.88 116 PRO A O 1
ATOM 855 N N . ALA A 1 117 ? -44.642 -6.223 44.250 1.00 86.06 117 ALA A N 1
ATOM 856 C CA . ALA A 1 117 ? -45.257 -7.306 45.011 1.00 86.06 117 ALA A CA 1
ATOM 857 C C . ALA A 1 117 ? -46.402 -7.979 44.224 1.00 86.06 117 ALA A C 1
ATOM 859 O O . ALA A 1 117 ? -46.515 -9.205 44.237 1.00 86.06 117 ALA A O 1
ATOM 860 N N . ASP A 1 118 ? -47.195 -7.197 43.480 1.00 89.62 118 ASP A N 1
ATOM 861 C CA . ASP A 1 118 ? -48.307 -7.693 42.659 1.00 89.62 118 ASP A CA 1
ATOM 862 C C . ASP A 1 118 ? -47.843 -8.678 41.571 1.00 89.62 118 ASP A C 1
ATOM 864 O O . ASP A 1 118 ? -46.954 -8.374 40.771 1.00 89.62 118 ASP A O 1
ATOM 868 N N . ARG A 1 119 ? -48.496 -9.848 41.489 1.00 87.50 119 ARG A N 1
ATOM 869 C CA . ARG A 1 119 ? -48.120 -10.931 40.562 1.00 87.50 119 ARG A CA 1
ATOM 870 C C . ARG A 1 119 ? -48.125 -10.464 39.107 1.00 87.50 119 ARG A C 1
ATOM 872 O O . ARG A 1 119 ? -47.197 -10.773 38.358 1.00 87.50 119 ARG A O 1
ATOM 879 N N . ARG A 1 120 ? -49.158 -9.732 38.680 1.00 87.94 120 ARG A N 1
ATOM 880 C CA . ARG A 1 120 ? -49.319 -9.333 37.274 1.00 87.94 120 ARG A CA 1
ATOM 881 C C . ARG A 1 120 ? -48.271 -8.296 36.874 1.00 87.94 120 ARG A C 1
ATOM 883 O O . ARG A 1 120 ? -47.668 -8.416 35.802 1.00 87.94 120 ARG A O 1
ATOM 890 N N . ALA A 1 121 ? -48.020 -7.314 37.732 1.00 88.38 121 ALA A N 1
ATOM 891 C CA . ALA A 1 121 ? -46.974 -6.318 37.541 1.00 88.38 121 ALA A CA 1
ATOM 892 C C . ALA A 1 121 ? -45.576 -6.963 37.545 1.00 88.38 121 ALA A C 1
ATOM 894 O O . ALA A 1 121 ? -44.778 -6.704 36.643 1.00 88.38 121 ALA A O 1
ATOM 895 N N . ARG A 1 122 ? -45.316 -7.902 38.465 1.00 91.56 122 ARG A N 1
ATOM 896 C CA . ARG A 1 122 ? -44.063 -8.672 38.550 1.00 91.56 122 ARG A CA 1
ATOM 897 C C . ARG A 1 122 ? -43.762 -9.451 37.271 1.00 91.56 122 ARG A C 1
ATOM 899 O O . ARG A 1 122 ? -42.665 -9.360 36.723 1.00 91.56 122 ARG A O 1
ATOM 906 N N . MET A 1 123 ? -44.747 -10.173 36.741 1.00 91.50 123 MET A N 1
ATOM 907 C CA . MET A 1 123 ? -44.603 -10.886 35.467 1.00 91.50 123 MET A CA 1
ATOM 908 C C . MET A 1 123 ? -44.365 -9.934 34.293 1.00 91.50 123 MET A C 1
ATOM 910 O O . MET A 1 123 ? -43.600 -10.246 33.380 1.00 91.50 123 MET A O 1
ATOM 914 N N . THR A 1 124 ? -45.016 -8.769 34.308 1.00 91.06 124 THR A N 1
ATOM 915 C CA . THR A 1 124 ? -44.837 -7.738 33.278 1.00 91.06 124 THR A CA 1
ATOM 916 C C . THR A 1 124 ? -43.409 -7.195 33.294 1.00 91.06 124 THR A C 1
ATOM 918 O O . THR A 1 124 ? -42.808 -7.067 32.227 1.00 91.06 124 THR A O 1
ATOM 921 N N . ALA A 1 125 ? -42.842 -6.969 34.482 1.00 92.81 125 ALA A N 1
ATOM 922 C CA . ALA A 1 125 ? -41.456 -6.552 34.666 1.00 92.81 125 ALA A CA 1
ATOM 923 C C . ALA A 1 125 ? -40.452 -7.601 34.164 1.00 92.81 125 ALA A C 1
ATOM 925 O O . ALA A 1 125 ? -39.577 -7.278 33.363 1.00 92.81 125 ALA A O 1
ATOM 926 N N . LEU A 1 126 ? -40.622 -8.875 34.534 1.00 93.38 126 LEU A N 1
ATOM 927 C CA . LEU A 1 126 ? -39.752 -9.955 34.048 1.00 93.38 126 LEU A CA 1
ATOM 928 C C . LEU A 1 126 ? -39.818 -10.103 32.520 1.00 93.38 126 LEU A C 1
ATOM 930 O O . LEU A 1 126 ? -38.787 -10.201 31.856 1.00 93.38 126 LEU A O 1
ATOM 934 N N . ARG A 1 127 ? -41.018 -10.036 31.929 1.00 94.44 127 ARG A N 1
ATOM 935 C CA . ARG A 1 127 ? -41.184 -10.037 30.464 1.00 94.44 127 ARG A CA 1
ATOM 936 C C . ARG A 1 127 ? -40.534 -8.817 29.808 1.00 94.44 127 ARG A C 1
ATOM 938 O O . ARG A 1 127 ? -40.025 -8.931 28.696 1.00 94.44 127 ARG A O 1
ATOM 945 N N . ALA A 1 128 ? -40.539 -7.660 30.467 1.00 92.81 128 ALA A N 1
ATOM 946 C CA . ALA A 1 128 ? -39.856 -6.471 29.970 1.00 92.81 128 ALA A CA 1
ATOM 947 C C . ALA A 1 128 ? -38.330 -6.631 29.974 1.00 92.81 128 ALA A C 1
ATOM 949 O O . ALA A 1 128 ? -37.687 -6.231 29.007 1.00 92.81 128 ALA A O 1
ATOM 950 N N . LEU A 1 129 ? -37.764 -7.289 30.989 1.00 93.62 129 LEU A N 1
ATOM 951 C CA . LEU A 1 129 ? -36.336 -7.620 31.039 1.00 93.62 129 LEU A CA 1
ATOM 952 C C . LEU A 1 129 ? -35.922 -8.610 29.946 1.00 93.62 129 LEU A C 1
ATOM 954 O O . LEU A 1 129 ? -34.880 -8.423 29.321 1.00 93.62 129 LEU A O 1
ATOM 958 N N . ILE A 1 130 ? -36.756 -9.611 29.650 1.00 92.81 130 ILE A N 1
ATOM 959 C CA . ILE A 1 130 ? -36.525 -10.517 28.513 1.00 92.81 130 ILE A CA 1
ATOM 960 C C . ILE A 1 130 ? -36.515 -9.720 27.199 1.00 92.81 130 ILE A C 1
ATOM 962 O O . ILE A 1 130 ? -35.579 -9.841 26.415 1.00 92.81 130 ILE A O 1
ATOM 966 N N . ARG A 1 131 ? -37.483 -8.813 26.991 1.00 90.12 131 ARG A N 1
ATOM 967 C CA . ARG A 1 131 ? -37.490 -7.929 25.809 1.00 90.12 131 ARG A CA 1
ATOM 968 C C . ARG A 1 131 ? -36.267 -7.014 25.743 1.00 90.12 131 ARG A C 1
ATOM 970 O O . ARG A 1 131 ? -35.755 -6.786 24.650 1.00 90.12 131 ARG A O 1
ATOM 977 N N . ALA A 1 132 ? -35.796 -6.495 26.877 1.00 88.94 132 ALA A N 1
ATOM 978 C CA . ALA A 1 132 ? -34.585 -5.681 26.948 1.00 88.94 132 ALA A CA 1
ATOM 979 C C . ALA A 1 132 ? -33.354 -6.484 26.500 1.00 88.94 132 ALA A C 1
ATOM 981 O O . ALA A 1 132 ? -32.579 -6.012 25.668 1.00 88.94 132 ALA A O 1
ATOM 982 N N . ARG A 1 133 ? -33.222 -7.726 26.985 1.00 88.94 133 ARG A N 1
ATOM 983 C CA . ARG A 1 133 ? -32.179 -8.671 26.564 1.00 88.94 133 ARG A CA 1
ATOM 984 C C . ARG A 1 133 ? -32.254 -8.957 25.067 1.00 88.94 133 ARG A C 1
ATOM 986 O O . ARG A 1 133 ? -31.263 -8.775 24.369 1.00 88.94 133 ARG A O 1
ATOM 993 N N . ASP A 1 134 ? -33.430 -9.303 24.554 1.00 86.62 134 ASP A N 1
ATOM 994 C CA . ASP A 1 134 ? -33.620 -9.609 23.132 1.00 86.62 134 ASP A CA 1
ATOM 995 C C . ASP A 1 134 ? -33.413 -8.372 22.233 1.00 86.62 134 ASP A C 1
ATOM 997 O O . ASP A 1 134 ? -33.088 -8.491 21.052 1.00 86.62 134 ASP A O 1
ATOM 1001 N N . THR A 1 135 ? -33.617 -7.165 22.767 1.00 83.81 135 THR A N 1
ATOM 1002 C CA . THR A 1 135 ? -33.323 -5.900 22.073 1.00 83.81 135 THR A CA 1
ATOM 1003 C C . THR A 1 135 ? -31.822 -5.644 22.023 1.00 83.81 135 THR A C 1
ATOM 1005 O O . THR A 1 135 ? -31.307 -5.296 20.967 1.00 83.81 135 THR A O 1
ATOM 1008 N N . LEU A 1 136 ? -31.107 -5.875 23.126 1.00 82.06 136 LEU A N 1
ATOM 1009 C CA . LEU A 1 136 ? -29.646 -5.785 23.171 1.00 82.06 136 LEU A CA 1
ATOM 1010 C C . LEU A 1 136 ? -28.974 -6.829 22.272 1.00 82.06 136 LEU A C 1
ATOM 1012 O O . LEU A 1 136 ? -28.006 -6.494 21.601 1.00 82.06 136 LEU A O 1
ATOM 1016 N N . ALA A 1 137 ? -29.519 -8.046 22.198 1.00 79.31 137 ALA A N 1
ATOM 1017 C CA . ALA A 1 137 ? -29.021 -9.105 21.319 1.00 79.31 137 ALA A CA 1
ATOM 1018 C C . ALA A 1 137 ? -29.201 -8.786 19.822 1.00 79.31 137 ALA A C 1
ATOM 1020 O O . ALA A 1 137 ? -28.425 -9.248 18.992 1.00 79.31 137 ALA A O 1
ATOM 1021 N N . ARG A 1 138 ? -30.224 -7.995 19.468 1.00 74.38 138 ARG A N 1
ATOM 1022 C CA . ARG A 1 138 ? -30.500 -7.559 18.086 1.00 74.38 138 ARG A CA 1
ATOM 1023 C C . ARG A 1 138 ? -29.902 -6.195 17.746 1.00 74.38 138 ARG A C 1
ATOM 1025 O O . ARG A 1 138 ? -29.954 -5.790 16.586 1.00 74.38 138 ARG A O 1
ATOM 1032 N N . ALA A 1 139 ? -29.382 -5.468 18.733 1.00 64.62 139 ALA A N 1
ATOM 1033 C CA . ALA A 1 139 ? -28.808 -4.154 18.509 1.00 64.62 139 ALA A CA 1
ATOM 1034 C C . ALA A 1 139 ? -27.512 -4.297 17.691 1.00 64.62 139 ALA A C 1
ATOM 1036 O O . ALA A 1 139 ? -26.630 -5.056 18.097 1.00 64.62 139 ALA A O 1
ATOM 1037 N N . PRO A 1 140 ? -27.362 -3.574 16.565 1.00 55.50 140 PRO A N 1
ATOM 1038 C CA . PRO A 1 140 ? -26.106 -3.568 15.830 1.00 55.50 140 PRO A CA 1
ATOM 1039 C C . PRO A 1 140 ? -24.984 -3.074 16.749 1.00 55.50 140 PRO A C 1
ATOM 1041 O O . PRO A 1 140 ? -25.183 -2.152 17.546 1.00 55.50 140 PRO A O 1
ATOM 1044 N N . GLU A 1 141 ? -23.802 -3.684 16.658 1.00 50.59 141 GLU A N 1
ATOM 1045 C CA . GLU A 1 141 ? -22.634 -3.247 17.421 1.00 50.59 141 GLU A CA 1
ATOM 1046 C C . GLU A 1 141 ? -22.283 -1.800 17.048 1.00 50.59 141 GLU A C 1
ATOM 1048 O O . GLU A 1 141 ? -21.683 -1.513 16.016 1.00 50.59 141 GLU A O 1
ATOM 1053 N N . LEU A 1 142 ? -22.674 -0.860 17.911 1.00 47.62 142 LEU A N 1
ATOM 1054 C CA . LEU A 1 142 ? -22.358 0.566 17.774 1.00 47.62 142 LEU A CA 1
ATOM 1055 C C . LEU A 1 142 ? -20.881 0.873 18.076 1.00 47.62 142 LEU A C 1
ATOM 1057 O O . LEU A 1 142 ? -20.456 2.015 17.938 1.00 47.62 142 LEU A O 1
ATOM 1061 N N . GLN A 1 143 ? -20.074 -0.136 18.427 1.00 43.59 143 GLN A N 1
ATOM 1062 C CA . GLN A 1 143 ? -18.611 -0.059 18.386 1.00 43.59 143 GLN A CA 1
ATOM 1063 C C . GLN A 1 143 ? -18.106 -0.216 16.944 1.00 43.59 143 GLN A C 1
ATOM 1065 O O . GLN A 1 143 ? -17.188 -0.982 16.674 1.00 43.59 143 GLN A O 1
ATOM 1070 N N . ARG A 1 144 ? -18.684 0.521 15.990 1.00 43.09 144 ARG A N 1
ATOM 1071 C CA . ARG A 1 144 ? -17.947 0.784 14.760 1.00 43.09 144 ARG A CA 1
ATOM 1072 C C . ARG A 1 144 ? -16.852 1.769 15.132 1.00 43.09 144 ARG A C 1
ATOM 1074 O O . ARG A 1 144 ? -17.135 2.923 15.448 1.00 43.09 144 ARG A O 1
ATOM 1081 N N . THR A 1 145 ? -15.608 1.300 15.106 1.00 40.72 145 THR A N 1
ATOM 1082 C CA . THR A 1 145 ? -14.441 2.152 14.874 1.00 40.72 145 THR A CA 1
ATOM 1083 C C . THR A 1 145 ? -14.839 3.161 13.801 1.00 40.72 145 THR A C 1
ATOM 1085 O O . THR A 1 145 ? -15.420 2.754 12.789 1.00 40.72 145 THR A O 1
ATOM 1088 N N . ALA A 1 146 ? -14.625 4.457 14.047 1.00 45.75 146 ALA A N 1
ATOM 1089 C CA . ALA A 1 146 ? -14.989 5.499 13.092 1.00 45.75 146 ALA A CA 1
ATOM 1090 C C . ALA A 1 146 ? -14.549 5.081 11.671 1.00 45.75 146 ALA A C 1
ATOM 1092 O O . ALA A 1 146 ? -13.470 4.489 11.541 1.00 45.75 146 ALA A O 1
ATOM 1093 N N . PRO A 1 147 ? -15.375 5.304 10.627 1.00 55.31 147 PRO A N 1
ATOM 1094 C CA . PRO A 1 147 ? -15.040 4.867 9.280 1.00 55.31 147 PRO A CA 1
ATOM 1095 C C . PRO A 1 147 ? -13.659 5.402 8.906 1.00 55.31 147 PRO A C 1
ATOM 1097 O O . PRO A 1 147 ? -13.459 6.611 8.824 1.00 55.31 147 PRO A O 1
ATOM 1100 N N . VAL A 1 148 ? -12.700 4.496 8.713 1.00 67.31 148 VAL A N 1
ATOM 1101 C CA . VAL A 1 148 ? -11.349 4.875 8.296 1.00 67.31 148 VAL A CA 1
ATOM 1102 C C . VAL A 1 148 ? -11.462 5.497 6.899 1.00 67.31 148 VAL A C 1
ATOM 1104 O O . VAL A 1 148 ? -12.127 4.900 6.040 1.00 67.31 148 VAL A O 1
ATOM 1107 N N . PRO A 1 149 ? -10.881 6.682 6.648 1.00 72.94 149 PRO A N 1
ATOM 1108 C CA . PRO A 1 149 ? -10.883 7.284 5.320 1.00 72.94 149 PRO A CA 1
ATOM 1109 C C . PRO A 1 149 ? -10.247 6.353 4.284 1.00 72.94 149 PRO A C 1
ATOM 1111 O O . PRO A 1 149 ? -9.296 5.632 4.585 1.00 72.94 149 PRO A O 1
ATOM 1114 N N . THR A 1 150 ? -10.738 6.373 3.044 1.00 73.25 150 THR A N 1
ATOM 1115 C CA . THR A 1 150 ? -10.165 5.545 1.966 1.00 73.25 150 THR A CA 1
ATOM 1116 C C . THR A 1 150 ? -8.689 5.879 1.724 1.00 73.25 150 THR A C 1
ATOM 1118 O O . THR A 1 150 ? -7.894 4.970 1.508 1.00 73.25 150 THR A O 1
ATOM 1121 N N . SER A 1 151 ? -8.296 7.148 1.876 1.00 63.47 151 SER A N 1
ATOM 1122 C CA . SER A 1 151 ? -6.897 7.589 1.798 1.00 63.47 151 SER A CA 1
ATOM 1123 C C . SER A 1 151 ? -5.990 6.904 2.823 1.00 63.47 151 SER A C 1
ATOM 1125 O O . SER A 1 151 ? -4.863 6.550 2.500 1.00 63.47 151 SER A O 1
ATOM 1127 N N . TRP A 1 152 ? -6.487 6.639 4.032 1.00 72.19 152 TRP A N 1
ATOM 1128 C CA . TRP A 1 152 ? -5.729 5.939 5.073 1.00 72.19 152 TRP A CA 1
ATOM 1129 C C . TRP A 1 152 ? -5.580 4.449 4.770 1.00 72.19 152 TRP A C 1
ATOM 1131 O O . TRP A 1 152 ? -4.546 3.861 5.070 1.00 72.19 152 TRP A O 1
ATOM 1141 N N . LEU A 1 153 ? -6.597 3.830 4.163 1.00 78.88 153 LEU A N 1
ATOM 1142 C CA . LEU A 1 153 ? -6.494 2.445 3.703 1.00 78.88 153 LEU A CA 1
ATOM 1143 C C . LEU A 1 153 ? -5.491 2.326 2.552 1.00 78.88 153 LEU A C 1
ATOM 1145 O O . LEU A 1 153 ? -4.701 1.394 2.553 1.00 78.88 153 LEU A O 1
ATOM 1149 N N . LEU A 1 154 ? -5.484 3.277 1.615 1.00 72.12 154 LEU A N 1
ATOM 1150 C CA . LEU A 1 154 ? -4.510 3.316 0.522 1.00 72.12 154 LEU A CA 1
ATOM 1151 C C . LEU A 1 154 ? -3.083 3.566 1.020 1.00 72.12 154 LEU A C 1
ATOM 1153 O O . LEU A 1 154 ? -2.169 2.876 0.581 1.00 72.12 154 LEU A O 1
ATOM 1157 N N . ALA A 1 155 ? -2.897 4.486 1.970 1.00 66.44 155 ALA A N 1
ATOM 1158 C CA . ALA A 1 155 ? -1.600 4.703 2.608 1.00 66.44 155 ALA A CA 1
ATOM 1159 C C . ALA A 1 155 ? -1.107 3.417 3.286 1.00 66.44 155 ALA A C 1
ATOM 1161 O O . ALA A 1 155 ? -0.032 2.928 2.966 1.00 66.44 155 ALA A O 1
ATOM 1162 N N . ARG A 1 156 ? -1.955 2.783 4.104 1.00 76.38 156 ARG A N 1
ATOM 1163 C CA . ARG A 1 156 ? -1.617 1.531 4.795 1.00 76.38 156 ARG A CA 1
ATOM 1164 C C . ARG A 1 156 ? -1.382 0.357 3.841 1.00 76.38 156 ARG A C 1
ATOM 1166 O O . ARG A 1 156 ? -0.566 -0.512 4.121 1.00 76.38 156 ARG A O 1
ATOM 1173 N N . TYR A 1 157 ? -2.098 0.315 2.720 1.00 87.31 157 TYR A N 1
ATOM 1174 C CA . TYR A 1 157 ? -1.843 -0.638 1.643 1.00 87.31 157 TYR A CA 1
ATOM 1175 C C . TYR A 1 157 ? -0.437 -0.449 1.069 1.00 87.31 157 TYR A C 1
ATOM 1177 O O . TYR A 1 157 ? 0.316 -1.416 0.984 1.00 87.31 157 TYR A O 1
ATOM 1185 N N . GLN A 1 158 ? -0.071 0.793 0.740 1.00 80.31 158 GLN A N 1
ATOM 1186 C CA . GLN A 1 158 ? 1.260 1.121 0.242 1.00 80.31 158 GLN A CA 1
ATOM 1187 C C . GLN A 1 158 ? 2.341 0.801 1.278 1.00 80.31 158 GLN A C 1
ATOM 1189 O O . GLN A 1 158 ? 3.370 0.237 0.920 1.00 80.31 158 GLN A O 1
ATOM 1194 N N . ASP A 1 159 ? 2.082 1.080 2.555 1.00 73.12 159 ASP A N 1
ATOM 1195 C CA . ASP A 1 159 ? 2.980 0.730 3.653 1.00 73.12 159 ASP A CA 1
ATOM 1196 C C . ASP A 1 159 ? 3.243 -0.779 3.679 1.00 73.12 159 ASP A C 1
ATOM 1198 O O . ASP A 1 159 ? 4.397 -1.199 3.679 1.00 73.12 159 ASP A O 1
ATOM 1202 N N . TYR A 1 160 ? 2.192 -1.606 3.605 1.00 80.38 160 TYR A N 1
ATOM 1203 C CA . TYR A 1 160 ? 2.337 -3.063 3.573 1.00 80.38 160 TYR A CA 1
ATOM 1204 C C . TYR A 1 160 ? 3.070 -3.587 2.342 1.00 80.38 160 TYR A C 1
ATOM 1206 O O . TYR A 1 160 ? 3.812 -4.564 2.465 1.00 80.38 160 TYR A O 1
ATOM 1214 N N . LEU A 1 161 ? 2.893 -2.960 1.176 1.00 79.19 161 LEU A N 1
ATOM 1215 C CA . LEU A 1 161 ? 3.696 -3.288 -0.001 1.00 79.19 161 LEU A CA 1
ATOM 1216 C C . LEU A 1 161 ? 5.172 -2.960 0.232 1.00 79.19 161 LEU A C 1
ATOM 1218 O O . LEU A 1 161 ? 6.023 -3.808 -0.025 1.00 79.19 161 LEU A O 1
ATOM 1222 N N . ASN A 1 162 ? 5.464 -1.775 0.771 1.00 75.75 162 ASN A N 1
ATOM 1223 C CA . ASN A 1 162 ? 6.831 -1.320 1.018 1.00 75.75 162 ASN A CA 1
ATOM 1224 C C . ASN A 1 162 ? 7.577 -2.247 1.988 1.00 75.75 162 ASN A C 1
ATOM 1226 O O . ASN A 1 162 ? 8.758 -2.504 1.798 1.00 75.75 162 ASN A O 1
ATOM 1230 N N . VAL A 1 163 ? 6.888 -2.796 2.994 1.00 75.12 163 VAL A N 1
ATOM 1231 C CA . VAL A 1 163 ? 7.503 -3.675 4.007 1.00 75.12 163 VAL A CA 1
ATOM 1232 C C . VAL A 1 163 ? 7.389 -5.169 3.678 1.00 75.12 163 VAL A C 1
ATOM 1234 O O . VAL A 1 163 ? 7.713 -6.018 4.505 1.00 75.12 163 VAL A O 1
ATOM 1237 N N . GLY A 1 164 ? 6.899 -5.525 2.485 1.00 79.69 164 GLY A N 1
ATOM 1238 C CA . GLY A 1 164 ? 6.799 -6.918 2.037 1.00 79.69 164 GLY A CA 1
ATOM 1239 C C . GLY A 1 164 ? 5.690 -7.744 2.708 1.00 79.69 164 GLY A C 1
ATOM 1240 O O . GLY A 1 164 ? 5.668 -8.971 2.593 1.00 79.69 164 GLY A O 1
ATOM 1241 N N . ARG A 1 165 ? 4.717 -7.114 3.380 1.00 81.25 165 ARG A N 1
ATOM 1242 C CA . ARG A 1 165 ? 3.598 -7.798 4.056 1.00 81.25 165 ARG A CA 1
ATOM 1243 C C . ARG A 1 165 ? 2.449 -8.107 3.101 1.00 81.25 165 ARG A C 1
ATOM 1245 O O . ARG A 1 165 ? 1.361 -7.533 3.175 1.00 81.25 165 ARG A O 1
ATOM 1252 N N . ARG A 1 166 ? 2.670 -9.096 2.235 1.00 90.25 166 ARG A N 1
ATOM 1253 C CA . ARG A 1 166 ? 1.721 -9.518 1.193 1.00 90.25 166 ARG A CA 1
ATOM 1254 C C . ARG A 1 166 ? 0.302 -9.792 1.700 1.00 90.25 166 ARG A C 1
ATOM 1256 O O . ARG A 1 166 ? -0.662 -9.294 1.125 1.00 90.25 166 ARG A O 1
ATOM 1263 N N . ALA A 1 167 ? 0.165 -10.593 2.760 1.00 88.56 167 ALA A N 1
ATOM 1264 C CA . ALA A 1 167 ? -1.143 -10.995 3.281 1.00 88.56 167 ALA A CA 1
ATOM 1265 C C . ALA A 1 167 ? -1.938 -9.793 3.817 1.00 88.56 167 ALA A C 1
ATOM 1267 O O . ALA A 1 167 ? -3.119 -9.652 3.514 1.00 88.56 167 ALA A O 1
ATOM 1268 N N . ALA A 1 168 ? -1.272 -8.883 4.532 1.00 80.31 168 ALA A N 1
ATOM 1269 C CA . ALA A 1 168 ? -1.897 -7.680 5.069 1.00 80.31 168 ALA A CA 1
ATOM 1270 C C . ALA A 1 168 ? -2.310 -6.698 3.956 1.00 80.31 168 ALA A C 1
ATOM 1272 O O . ALA A 1 168 ? -3.409 -6.143 3.993 1.00 80.31 168 ALA A O 1
ATOM 1273 N N . ALA A 1 169 ? -1.483 -6.532 2.916 1.00 89.44 169 ALA A N 1
ATOM 1274 C CA . ALA A 1 169 ? -1.850 -5.752 1.732 1.00 89.44 169 ALA A CA 1
ATOM 1275 C C . ALA A 1 169 ? -3.086 -6.345 1.024 1.00 89.44 169 ALA A C 1
ATOM 1277 O O . ALA A 1 169 ? -4.017 -5.615 0.672 1.00 89.44 169 ALA A O 1
ATOM 1278 N N . ALA A 1 170 ? -3.142 -7.674 0.882 1.00 93.44 170 ALA A N 1
ATOM 1279 C CA . ALA A 1 170 ? -4.288 -8.372 0.302 1.00 93.44 170 ALA A CA 1
ATOM 1280 C C . ALA A 1 170 ? -5.570 -8.210 1.142 1.00 93.44 170 ALA A C 1
ATOM 1282 O O . ALA A 1 170 ? -6.652 -8.040 0.577 1.00 93.44 170 ALA A O 1
ATOM 1283 N N . GLU A 1 171 ? -5.470 -8.198 2.475 1.00 91.06 171 GLU A N 1
ATOM 1284 C CA . GLU A 1 171 ? -6.607 -7.916 3.361 1.00 91.06 171 GLU A CA 1
ATOM 1285 C C . GLU A 1 171 ? -7.159 -6.500 3.158 1.00 91.06 171 GLU A C 1
ATOM 1287 O O . GLU A 1 171 ? -8.378 -6.322 3.058 1.00 91.06 171 GLU A O 1
ATOM 1292 N N . ILE A 1 172 ? -6.287 -5.492 3.034 1.00 88.94 172 ILE A N 1
ATOM 1293 C CA . ILE A 1 172 ? -6.718 -4.118 2.740 1.00 88.94 172 ILE A CA 1
ATOM 1294 C C . ILE A 1 172 ? -7.403 -4.043 1.372 1.00 88.94 172 ILE A C 1
ATOM 1296 O O . ILE A 1 172 ? -8.460 -3.423 1.255 1.00 88.94 172 ILE A O 1
ATOM 1300 N N . LEU A 1 173 ? -6.864 -4.715 0.355 1.00 92.75 173 LEU A N 1
ATOM 1301 C CA . LEU A 1 173 ? -7.465 -4.763 -0.979 1.00 92.75 173 LEU A CA 1
ATOM 1302 C C . LEU A 1 173 ? -8.837 -5.461 -0.962 1.00 92.75 173 LEU A C 1
ATOM 1304 O O . LEU A 1 173 ? -9.803 -4.967 -1.552 1.00 92.75 173 LEU A O 1
ATOM 1308 N N . GLY A 1 174 ? -8.960 -6.564 -0.217 1.00 90.94 174 GLY A N 1
ATOM 1309 C CA . GLY A 1 174 ? -10.227 -7.256 0.018 1.00 90.94 174 GLY A CA 1
ATOM 1310 C C . GLY A 1 174 ? -11.258 -6.368 0.715 1.00 90.94 174 GLY A C 1
ATOM 1311 O O . GLY A 1 174 ? -12.433 -6.369 0.344 1.00 90.94 174 GLY A O 1
ATOM 1312 N N . ARG A 1 175 ? -10.812 -5.546 1.668 1.00 89.06 175 ARG A N 1
ATOM 1313 C CA . ARG A 1 175 ? -11.648 -4.569 2.369 1.00 89.06 175 ARG A CA 1
ATOM 1314 C C . ARG A 1 175 ? -12.090 -3.412 1.470 1.00 89.06 175 ARG A C 1
ATOM 1316 O O . ARG A 1 175 ? -13.264 -3.057 1.476 1.00 89.06 175 ARG A O 1
ATOM 1323 N N . LEU A 1 176 ? -11.187 -2.846 0.665 1.00 87.19 176 LEU A N 1
ATOM 1324 C CA . LEU A 1 176 ? -11.521 -1.801 -0.314 1.00 87.19 176 LEU A CA 1
ATOM 1325 C C . LEU A 1 176 ? -12.591 -2.285 -1.304 1.00 87.19 176 LEU A C 1
ATOM 1327 O O . LEU A 1 176 ? -13.494 -1.525 -1.654 1.00 87.19 176 LEU A O 1
ATOM 1331 N N . ARG A 1 177 ? -12.525 -3.565 -1.692 1.00 89.44 177 ARG A N 1
ATOM 1332 C CA . ARG A 1 177 ? -13.518 -4.218 -2.550 1.00 89.44 177 ARG A CA 1
ATOM 1333 C C . ARG A 1 177 ? -14.850 -4.461 -1.845 1.00 89.44 177 ARG A C 1
ATOM 1335 O O . ARG A 1 177 ? -15.888 -4.109 -2.397 1.00 89.44 177 ARG A O 1
ATOM 1342 N N . SER A 1 178 ? -14.846 -5.084 -0.666 1.00 87.62 178 SER A N 1
ATOM 1343 C CA . SER A 1 178 ? -16.084 -5.452 0.037 1.00 87.62 178 SER A CA 1
ATOM 1344 C C . SER A 1 178 ? -16.867 -4.234 0.524 1.00 87.62 178 SER A C 1
ATOM 1346 O O . SER A 1 178 ? -18.095 -4.266 0.560 1.00 87.62 178 SER A O 1
ATOM 1348 N N . GLU A 1 179 ? -16.166 -3.143 0.835 1.00 85.00 179 GLU A N 1
ATOM 1349 C CA . GLU A 1 179 ? -16.761 -1.861 1.209 1.00 85.00 179 GLU A CA 1
ATOM 1350 C C . GLU A 1 179 ? -17.086 -0.964 -0.006 1.00 85.00 179 GLU A C 1
ATOM 1352 O O . GLU A 1 179 ? -17.539 0.160 0.194 1.00 85.00 179 GLU A O 1
ATOM 1357 N N . LEU A 1 180 ? -16.873 -1.436 -1.248 1.00 80.94 180 LEU A N 1
ATOM 1358 C CA . LEU A 1 180 ? -17.121 -0.703 -2.506 1.00 80.94 180 LEU A CA 1
ATOM 1359 C C . LEU A 1 180 ? -16.502 0.706 -2.527 1.00 80.94 180 LEU A C 1
ATOM 1361 O O . LEU A 1 180 ? -17.087 1.660 -3.038 1.00 80.94 180 LEU A O 1
ATOM 1365 N N . ARG A 1 181 ? -15.311 0.849 -1.940 1.00 75.06 181 ARG A N 1
ATOM 1366 C CA . ARG A 1 181 ? -14.651 2.152 -1.763 1.00 75.06 181 ARG A CA 1
ATOM 1367 C C . ARG A 1 181 ? -13.966 2.674 -3.013 1.00 75.06 181 ARG A C 1
ATOM 1369 O O . ARG A 1 181 ? -13.654 3.859 -3.071 1.00 75.06 181 ARG A O 1
ATOM 1376 N N . LEU A 1 182 ? -13.694 1.785 -3.959 1.00 80.44 182 LEU A N 1
ATOM 1377 C CA . LEU A 1 182 ? -13.076 2.063 -5.245 1.00 80.44 182 LEU A CA 1
ATOM 1378 C C . LEU A 1 182 ? -13.826 1.268 -6.310 1.00 80.44 182 LEU A C 1
ATOM 1380 O O . LEU A 1 182 ? -14.381 0.203 -6.023 1.00 80.44 182 LEU A O 1
ATOM 1384 N N . ASP A 1 183 ? -13.829 1.773 -7.538 1.00 82.00 183 ASP A N 1
ATOM 1385 C CA . ASP A 1 183 ? -14.356 1.019 -8.666 1.00 82.00 183 ASP A CA 1
ATOM 1386 C C . ASP A 1 183 ? -13.499 -0.222 -8.968 1.00 82.00 183 ASP A C 1
ATOM 1388 O O . ASP A 1 183 ? -12.349 -0.368 -8.539 1.00 82.00 183 ASP A O 1
ATOM 1392 N N . SER A 1 184 ? -14.077 -1.145 -9.734 1.00 84.50 184 SER A N 1
ATOM 1393 C CA . SER A 1 184 ? -13.438 -2.418 -10.057 1.00 84.50 184 SER A CA 1
ATOM 1394 C C . SER A 1 184 ? -12.134 -2.268 -10.843 1.00 84.50 184 SER A C 1
ATOM 1396 O O . SER A 1 184 ? -11.274 -3.138 -10.732 1.00 84.50 184 SER A O 1
ATOM 1398 N N . LEU A 1 185 ? -11.978 -1.199 -11.630 1.00 83.81 185 LEU A N 1
ATOM 1399 C CA . LEU A 1 185 ? -10.781 -0.963 -12.433 1.00 83.81 185 LEU A CA 1
ATOM 1400 C C . LEU A 1 185 ? -9.620 -0.506 -11.539 1.00 83.81 185 LEU A C 1
ATOM 1402 O O . LEU A 1 185 ? -8.527 -1.061 -11.617 1.00 83.81 185 LEU A O 1
ATOM 1406 N N . ASN A 1 186 ? -9.876 0.422 -10.619 1.00 81.25 186 ASN A N 1
ATOM 1407 C CA . ASN A 1 186 ? -8.894 0.868 -9.636 1.00 81.25 186 ASN A CA 1
ATOM 1408 C C . ASN A 1 186 ? -8.457 -0.267 -8.704 1.00 81.25 186 ASN A C 1
ATOM 1410 O O . ASN A 1 186 ? -7.268 -0.419 -8.433 1.00 81.25 186 ASN A O 1
ATOM 1414 N N . ILE A 1 187 ? -9.384 -1.135 -8.285 1.00 90.50 187 ILE A N 1
ATOM 1415 C CA . ILE A 1 187 ? -9.035 -2.348 -7.532 1.00 90.50 187 ILE A CA 1
ATOM 1416 C C . ILE A 1 187 ? -8.097 -3.256 -8.339 1.00 90.50 187 ILE A C 1
ATOM 1418 O O . ILE A 1 187 ? -7.141 -3.786 -7.779 1.00 90.50 187 ILE A O 1
ATOM 1422 N N . LYS A 1 188 ? -8.334 -3.418 -9.645 1.00 90.12 188 LYS A N 1
ATOM 1423 C CA . LYS A 1 188 ? -7.471 -4.222 -10.522 1.00 90.12 188 LYS A CA 1
ATOM 1424 C C . LYS A 1 188 ? -6.073 -3.622 -10.666 1.00 90.12 188 LYS A C 1
ATOM 1426 O O . LYS A 1 188 ? -5.105 -4.373 -10.655 1.00 90.12 188 LYS A O 1
ATOM 1431 N N . PHE A 1 189 ? -5.937 -2.298 -10.739 1.00 89.50 189 PHE A N 1
ATOM 1432 C CA . PHE A 1 189 ? -4.618 -1.657 -10.745 1.00 89.50 189 PHE A CA 1
ATOM 1433 C C . PHE A 1 189 ? -3.854 -1.865 -9.435 1.00 89.50 189 PHE A C 1
ATOM 1435 O O . PHE A 1 189 ? -2.650 -2.111 -9.473 1.00 89.50 189 PHE A O 1
ATOM 1442 N N . LEU A 1 190 ? -4.543 -1.852 -8.290 1.00 92.31 190 LEU A N 1
ATOM 1443 C CA . LEU A 1 190 ? -3.920 -2.220 -7.019 1.00 92.31 190 LEU A CA 1
ATOM 1444 C C . LEU A 1 190 ? -3.500 -3.700 -7.013 1.00 92.31 190 LEU A C 1
ATOM 1446 O O . LEU A 1 190 ? -2.392 -3.995 -6.586 1.00 92.31 190 LEU A O 1
ATOM 1450 N N . GLU A 1 191 ? -4.304 -4.625 -7.553 1.00 95.81 191 GLU A N 1
ATOM 1451 C CA . GLU A 1 191 ? -3.897 -6.039 -7.689 1.00 95.81 191 GLU A CA 1
ATOM 1452 C C . GLU A 1 191 ? -2.633 -6.192 -8.545 1.00 95.81 191 GLU A C 1
ATOM 1454 O O . GLU A 1 191 ? -1.735 -6.947 -8.178 1.00 95.81 191 GLU A O 1
ATOM 1459 N N . VAL A 1 192 ? -2.528 -5.446 -9.652 1.00 95.00 192 VAL A N 1
ATOM 1460 C CA . VAL A 1 192 ? -1.315 -5.421 -10.487 1.00 95.00 192 VAL A CA 1
ATOM 1461 C C . VAL A 1 192 ? -0.106 -4.975 -9.665 1.00 95.00 192 VAL A C 1
ATOM 1463 O O . VAL A 1 192 ? 0.929 -5.635 -9.719 1.00 95.00 192 VAL A O 1
ATOM 1466 N N . GLN A 1 193 ? -0.235 -3.906 -8.871 1.00 92.88 193 GLN A N 1
ATOM 1467 C CA . GLN A 1 193 ? 0.837 -3.456 -7.977 1.00 92.88 193 GLN A CA 1
ATOM 1468 C C . GLN A 1 193 ? 1.208 -4.522 -6.942 1.00 92.88 193 GLN A C 1
ATOM 1470 O O . GLN A 1 193 ? 2.392 -4.796 -6.772 1.00 92.88 193 GLN A O 1
ATOM 1475 N N . LEU A 1 194 ? 0.222 -5.167 -6.305 1.00 94.81 194 LEU A N 1
ATOM 1476 C CA . LEU A 1 194 ? 0.458 -6.237 -5.332 1.00 94.81 194 LEU A CA 1
ATOM 1477 C C . LEU A 1 194 ? 1.296 -7.356 -5.948 1.00 94.81 194 LEU A C 1
ATOM 1479 O O . LEU A 1 194 ? 2.341 -7.714 -5.417 1.00 94.81 194 LEU A O 1
ATOM 1483 N N . HIS A 1 195 ? 0.852 -7.907 -7.075 1.00 96.25 195 HIS A N 1
ATOM 1484 C CA . HIS A 1 195 ? 1.558 -9.004 -7.729 1.00 96.25 195 HIS A CA 1
ATOM 1485 C C . HIS A 1 195 ? 2.951 -8.582 -8.214 1.00 96.25 195 HIS A C 1
ATOM 1487 O O . HIS A 1 195 ? 3.901 -9.347 -8.054 1.00 96.25 195 HIS A O 1
ATOM 1493 N N . ALA A 1 196 ? 3.095 -7.359 -8.732 1.00 92.81 196 ALA A N 1
ATOM 1494 C CA . ALA A 1 196 ? 4.374 -6.841 -9.205 1.00 92.81 196 ALA A CA 1
ATOM 1495 C C . ALA A 1 196 ? 5.401 -6.681 -8.076 1.00 92.81 196 ALA A C 1
ATOM 1497 O O . ALA A 1 196 ? 6.548 -7.088 -8.245 1.00 92.81 196 ALA A O 1
ATOM 1498 N N . THR A 1 197 ? 4.998 -6.160 -6.910 1.00 90.25 197 THR A N 1
ATOM 1499 C CA . THR A 1 197 ? 5.883 -6.020 -5.739 1.00 90.25 197 THR A CA 1
ATOM 1500 C C . THR A 1 197 ? 6.487 -7.358 -5.309 1.00 90.25 197 THR A C 1
ATOM 1502 O O . THR A 1 197 ? 7.630 -7.403 -4.867 1.00 90.25 197 THR A O 1
ATOM 1505 N N . PHE A 1 198 ? 5.747 -8.458 -5.475 1.00 91.06 198 PHE A N 1
ATOM 1506 C CA . PHE A 1 198 ? 6.202 -9.807 -5.127 1.00 91.06 198 PHE A CA 1
ATOM 1507 C C . PHE A 1 198 ? 6.711 -10.616 -6.334 1.00 91.06 198 PHE A C 1
ATOM 1509 O O . PHE A 1 198 ? 6.849 -11.832 -6.228 1.00 91.06 198 PHE A O 1
ATOM 1516 N N . ALA A 1 199 ? 7.000 -9.960 -7.466 1.00 92.62 199 ALA A N 1
ATOM 1517 C CA . ALA A 1 199 ? 7.507 -10.572 -8.701 1.00 92.62 199 ALA A CA 1
ATOM 1518 C C . ALA A 1 199 ? 6.636 -11.722 -9.255 1.00 92.62 199 ALA A C 1
ATOM 1520 O O . ALA A 1 199 ? 7.115 -12.635 -9.931 1.00 92.62 199 ALA A O 1
ATOM 1521 N N . GLU A 1 200 ? 5.330 -11.679 -9.004 1.00 95.56 200 GLU A N 1
ATOM 1522 C CA . GLU A 1 200 ? 4.367 -12.674 -9.476 1.00 95.56 200 GLU A CA 1
ATOM 1523 C C . GLU A 1 200 ? 3.811 -12.292 -10.848 1.00 95.56 200 GLU A C 1
ATOM 1525 O O . GLU A 1 200 ? 2.610 -12.096 -11.046 1.00 95.56 200 GLU A O 1
ATOM 1530 N N . TRP A 1 201 ? 4.709 -12.177 -11.820 1.00 95.88 201 TRP A N 1
ATOM 1531 C CA . TRP A 1 201 ? 4.403 -11.677 -13.160 1.00 95.88 201 TRP A CA 1
ATOM 1532 C C . TRP A 1 201 ? 3.307 -12.475 -13.871 1.00 95.88 201 TRP A C 1
ATOM 1534 O O . TRP A 1 201 ? 2.427 -11.895 -14.505 1.00 95.88 201 TRP A O 1
ATOM 1544 N N . GLN A 1 202 ? 3.306 -13.797 -13.699 1.00 95.69 202 GLN A N 1
ATOM 1545 C CA . GLN A 1 202 ? 2.282 -14.663 -14.276 1.00 95.69 202 GLN A CA 1
ATOM 1546 C C . GLN A 1 202 ? 0.889 -14.382 -13.691 1.00 95.69 202 GLN A C 1
ATOM 1548 O O . GLN A 1 202 ? -0.088 -14.342 -14.435 1.00 95.69 202 GLN A O 1
ATOM 1553 N N . ALA A 1 203 ? 0.796 -14.106 -12.385 1.00 95.31 203 ALA A N 1
ATOM 1554 C CA . ALA A 1 203 ? -0.477 -13.801 -11.737 1.00 95.31 203 ALA A CA 1
ATOM 1555 C C . ALA A 1 203 ? -1.102 -12.509 -12.284 1.00 95.31 203 ALA A C 1
ATOM 1557 O O . ALA A 1 203 ? -2.322 -12.421 -12.369 1.00 95.31 203 ALA A O 1
ATOM 1558 N N . ILE A 1 204 ? -0.277 -11.541 -12.710 1.00 96.69 204 ILE A N 1
ATOM 1559 C CA . ILE A 1 204 ? -0.732 -10.306 -13.366 1.00 96.69 204 ILE A CA 1
ATOM 1560 C C . ILE A 1 204 ? -1.404 -10.618 -14.706 1.00 96.69 204 ILE A C 1
ATOM 1562 O O . ILE A 1 204 ? -2.508 -10.135 -14.955 1.00 96.69 204 ILE A O 1
ATOM 1566 N N . VAL A 1 205 ? -0.767 -11.430 -15.556 1.00 95.94 205 VAL A N 1
ATOM 1567 C CA . VAL A 1 205 ? -1.303 -11.795 -16.883 1.00 95.94 205 VAL A CA 1
ATOM 1568 C C . VAL A 1 205 ? -2.570 -12.652 -16.761 1.00 95.94 205 VAL A C 1
ATOM 1570 O O . VAL A 1 205 ? -3.486 -12.529 -17.572 1.00 95.94 205 VAL A O 1
ATOM 1573 N N . GLU A 1 206 ? -2.660 -13.479 -15.717 1.00 95.25 206 GLU A N 1
ATOM 1574 C CA . GLU A 1 206 ? -3.821 -14.329 -15.422 1.00 95.25 206 GLU A CA 1
ATOM 1575 C C . GLU A 1 206 ? -4.988 -13.582 -14.748 1.00 95.25 206 GLU A C 1
ATOM 1577 O O . GLU A 1 206 ? -6.061 -14.163 -14.546 1.00 95.25 206 GLU A O 1
ATOM 1582 N N . LEU A 1 207 ? -4.835 -12.290 -14.421 1.00 93.69 207 LEU A N 1
ATOM 1583 C CA . LEU A 1 207 ? -5.931 -11.502 -13.862 1.00 93.69 207 LEU A CA 1
ATOM 1584 C C . LEU A 1 207 ? -7.128 -11.487 -14.820 1.00 93.69 207 LEU A C 1
ATOM 1586 O O . LEU A 1 207 ? -7.039 -11.092 -15.984 1.00 93.69 207 LEU A O 1
ATOM 1590 N N . GLY A 1 208 ? -8.306 -11.824 -14.289 1.00 89.25 208 GLY A N 1
ATOM 1591 C CA . GLY A 1 208 ? -9.560 -11.656 -15.018 1.00 89.25 208 GLY A CA 1
ATOM 1592 C C . GLY A 1 208 ? -9.722 -10.206 -15.487 1.00 89.25 208 GLY A C 1
ATOM 1593 O O . GLY A 1 208 ? -9.776 -9.294 -14.657 1.00 89.25 208 GLY A O 1
ATOM 1594 N N . GLY A 1 209 ? -9.789 -10.009 -16.808 1.00 86.88 209 GLY A N 1
ATOM 1595 C CA . GLY A 1 209 ? -9.857 -8.690 -17.443 1.00 86.88 209 GLY A CA 1
ATOM 1596 C C . GLY A 1 209 ? -8.506 -8.058 -17.802 1.00 86.88 209 GLY A C 1
ATOM 1597 O O . GLY A 1 209 ? -8.485 -6.868 -18.100 1.00 86.88 209 GLY A O 1
ATOM 1598 N N . PHE A 1 210 ? -7.393 -8.804 -17.806 1.00 93.56 210 PHE A N 1
ATOM 1599 C CA . PHE A 1 210 ? -6.060 -8.276 -18.143 1.00 93.56 210 PHE A CA 1
ATOM 1600 C C . PHE A 1 210 ? -6.022 -7.490 -19.466 1.00 93.56 210 PHE A C 1
ATOM 1602 O O . PHE A 1 210 ? -5.531 -6.364 -19.504 1.00 93.56 210 PHE A O 1
ATOM 1609 N N . SER A 1 211 ? -6.635 -8.012 -20.534 1.00 90.75 211 SER A N 1
ATOM 1610 C CA . SER A 1 211 ? -6.722 -7.309 -21.823 1.00 90.75 211 SER A CA 1
ATOM 1611 C C . SER A 1 211 ? -7.443 -5.960 -21.723 1.00 90.75 211 SER A C 1
ATOM 1613 O O . SER A 1 211 ? -7.086 -5.012 -22.418 1.00 90.75 211 SER A O 1
ATOM 1615 N N . SER A 1 212 ? -8.435 -5.842 -20.835 1.00 88.62 212 SER A N 1
ATOM 1616 C CA . SER A 1 212 ? -9.114 -4.575 -20.560 1.00 88.62 212 SER A CA 1
ATOM 1617 C C . SER A 1 212 ? -8.194 -3.586 -19.841 1.00 88.62 212 SER A C 1
ATOM 1619 O O . SER A 1 212 ? -8.262 -2.394 -20.131 1.00 88.62 212 SER A O 1
ATOM 1621 N N . LEU A 1 213 ? -7.296 -4.053 -18.964 1.00 91.38 213 LEU A N 1
ATOM 1622 C CA . LEU A 1 213 ? -6.298 -3.202 -18.297 1.00 91.38 213 LEU A CA 1
ATOM 1623 C C . LEU A 1 213 ? -5.290 -2.616 -19.292 1.00 91.38 213 LEU A C 1
ATOM 1625 O O . LEU A 1 213 ? -4.934 -1.444 -19.181 1.00 91.38 213 LEU A O 1
ATOM 1629 N N . CYS A 1 214 ? -4.890 -3.396 -20.301 1.00 91.50 214 CYS A N 1
ATOM 1630 C CA . CYS A 1 214 ? -3.981 -2.954 -21.362 1.00 91.50 214 CYS A CA 1
ATOM 1631 C C . CYS A 1 214 ? -4.557 -1.842 -22.252 1.00 91.50 214 CYS A C 1
ATOM 1633 O O . CYS A 1 214 ? -3.796 -1.141 -22.911 1.00 91.50 214 CYS A O 1
ATOM 1635 N N . VAL A 1 215 ? -5.880 -1.653 -22.280 1.00 88.56 215 VAL A N 1
ATOM 1636 C CA . VAL A 1 215 ? -6.551 -0.620 -23.097 1.00 88.56 215 VAL A CA 1
ATOM 1637 C C . VAL A 1 215 ? -7.117 0.517 -22.236 1.00 88.56 215 VAL A C 1
ATOM 1639 O O . VAL A 1 215 ? -7.277 1.635 -22.718 1.00 88.56 215 VAL A O 1
ATOM 1642 N N . ALA A 1 216 ? -7.381 0.270 -20.952 1.00 86.06 216 ALA A N 1
ATOM 1643 C CA . ALA A 1 216 ? -7.918 1.266 -20.031 1.00 86.06 216 ALA A CA 1
ATOM 1644 C C . ALA A 1 216 ? -6.963 2.450 -19.792 1.00 86.06 216 ALA A C 1
ATOM 1646 O O . ALA A 1 216 ? -5.738 2.314 -19.878 1.00 86.06 216 ALA A O 1
ATOM 1647 N N . ARG A 1 217 ? -7.532 3.605 -19.410 1.00 76.44 217 ARG A N 1
ATOM 1648 C CA . ARG A 1 217 ? -6.762 4.760 -18.925 1.00 76.44 217 ARG A CA 1
ATOM 1649 C C . ARG A 1 217 ? -5.990 4.348 -17.671 1.00 76.44 217 ARG A C 1
ATOM 1651 O O . ARG A 1 217 ? -6.583 3.869 -16.708 1.00 76.44 217 ARG A O 1
ATOM 1658 N N . ARG A 1 218 ? -4.675 4.535 -17.699 1.00 84.62 218 ARG A N 1
ATOM 1659 C CA . ARG A 1 218 ? -3.731 4.025 -16.698 1.00 84.62 218 ARG A CA 1
ATOM 1660 C C . ARG A 1 218 ? -2.585 5.007 -16.503 1.00 84.62 218 ARG A C 1
ATOM 1662 O O . ARG A 1 218 ? -2.330 5.847 -17.363 1.00 84.62 218 ARG A O 1
ATOM 1669 N N . THR A 1 219 ? -1.898 4.890 -15.375 1.00 79.12 219 THR A N 1
ATOM 1670 C CA . THR A 1 219 ? -0.707 5.694 -15.092 1.00 79.12 219 THR A CA 1
ATOM 1671 C C . THR A 1 219 ? 0.527 5.126 -15.813 1.00 79.12 219 THR A C 1
ATOM 1673 O O . THR A 1 219 ? 0.541 3.943 -16.189 1.00 79.12 219 THR A O 1
ATOM 1676 N N . PRO A 1 220 ? 1.596 5.928 -15.985 1.00 80.44 220 PRO A N 1
ATOM 1677 C CA . PRO A 1 220 ? 2.874 5.449 -16.515 1.00 80.44 220 PRO A CA 1
ATOM 1678 C C . PRO A 1 220 ? 3.451 4.270 -15.716 1.00 80.44 220 PRO A C 1
ATOM 1680 O O . PRO A 1 220 ? 3.930 3.307 -16.309 1.00 80.44 220 PRO A O 1
ATOM 1683 N N . ALA A 1 221 ? 3.329 4.302 -14.383 1.00 82.56 221 ALA A N 1
ATOM 1684 C CA . ALA A 1 221 ? 3.798 3.233 -13.500 1.00 82.56 221 ALA A CA 1
ATOM 1685 C C . ALA A 1 221 ? 3.083 1.900 -13.765 1.00 82.56 221 ALA A C 1
ATOM 1687 O O . ALA A 1 221 ? 3.735 0.878 -13.961 1.00 82.56 221 ALA A O 1
ATOM 1688 N N . ILE A 1 222 ? 1.747 1.908 -13.851 1.00 89.12 222 ILE A N 1
ATOM 1689 C CA . ILE A 1 222 ? 0.976 0.702 -14.186 1.00 89.12 222 ILE A CA 1
ATOM 1690 C C . ILE A 1 222 ? 1.341 0.194 -15.583 1.00 89.12 222 ILE A C 1
ATOM 1692 O O . ILE A 1 222 ? 1.466 -1.010 -15.781 1.00 89.12 222 ILE A O 1
ATOM 1696 N N . THR A 1 223 ? 1.553 1.097 -16.541 1.00 89.56 223 THR A N 1
ATOM 1697 C CA . THR A 1 223 ? 1.983 0.717 -17.894 1.00 89.56 223 THR A CA 1
ATOM 1698 C C . THR A 1 223 ? 3.313 -0.038 -17.868 1.00 89.56 223 THR A C 1
ATOM 1700 O O . THR A 1 223 ? 3.419 -1.091 -18.494 1.00 89.56 223 THR A O 1
ATOM 1703 N N . GLY A 1 224 ? 4.288 0.445 -17.091 1.00 90.38 224 GLY A N 1
ATOM 1704 C CA . GLY A 1 224 ? 5.556 -0.252 -16.868 1.00 90.38 224 GLY A CA 1
ATOM 1705 C C . GLY A 1 224 ? 5.355 -1.662 -16.307 1.00 90.38 224 GLY A C 1
ATOM 1706 O O . GLY A 1 224 ? 5.847 -2.621 -16.891 1.00 90.38 224 GLY A O 1
ATOM 1707 N N . LEU A 1 225 ? 4.544 -1.808 -15.251 1.00 92.81 225 LEU A N 1
ATOM 1708 C CA . LEU A 1 225 ? 4.276 -3.108 -14.619 1.00 92.81 225 LEU A CA 1
ATOM 1709 C C . LEU A 1 225 ? 3.594 -4.117 -15.555 1.00 92.81 225 LEU A C 1
ATOM 1711 O O . LEU A 1 225 ? 3.924 -5.301 -15.536 1.00 92.81 225 LEU A O 1
ATOM 1715 N N . LEU A 1 226 ? 2.643 -3.668 -16.380 1.00 96.00 226 LEU A N 1
ATOM 1716 C CA . LEU A 1 226 ? 1.951 -4.536 -17.339 1.00 96.00 226 LEU A CA 1
ATOM 1717 C C . LEU A 1 226 ? 2.894 -5.009 -18.454 1.00 96.00 226 LEU A C 1
ATOM 1719 O O . LEU A 1 226 ? 2.850 -6.177 -18.844 1.00 96.00 226 LEU A O 1
ATOM 1723 N N . LEU A 1 227 ? 3.756 -4.119 -18.957 1.00 95.88 227 LEU A N 1
ATOM 1724 C CA . LEU A 1 227 ? 4.782 -4.470 -19.941 1.00 95.88 227 LEU A CA 1
ATOM 1725 C C . LEU A 1 227 ? 5.812 -5.440 -19.347 1.00 95.88 227 LEU A C 1
ATOM 1727 O O . LEU A 1 227 ? 6.176 -6.422 -19.992 1.00 95.88 227 LEU A O 1
ATOM 1731 N N . GLU A 1 228 ? 6.224 -5.220 -18.102 1.00 95.75 228 GLU A N 1
ATOM 1732 C CA . GLU A 1 228 ? 7.143 -6.107 -17.389 1.00 95.75 228 GLU A CA 1
ATOM 1733 C C . GLU A 1 228 ? 6.543 -7.502 -17.169 1.00 95.75 228 GLU A C 1
ATOM 1735 O O . GLU A 1 228 ? 7.197 -8.513 -17.432 1.00 95.75 228 GLU A O 1
ATOM 1740 N N . ALA A 1 229 ? 5.260 -7.573 -16.802 1.00 97.44 229 ALA A N 1
ATOM 1741 C CA . ALA A 1 229 ? 4.540 -8.833 -16.664 1.00 97.44 229 ALA A CA 1
ATOM 1742 C C . ALA A 1 229 ? 4.475 -9.622 -17.982 1.00 97.44 229 ALA A C 1
ATOM 1744 O O . ALA A 1 229 ? 4.727 -10.831 -17.994 1.00 97.44 229 ALA A O 1
ATOM 1745 N N . LEU A 1 230 ? 4.186 -8.946 -19.101 1.00 97.38 230 LEU A N 1
ATOM 1746 C CA . LEU A 1 230 ? 4.193 -9.558 -20.433 1.00 97.38 230 LEU A CA 1
ATOM 1747 C C . LEU A 1 230 ? 5.583 -10.077 -20.814 1.00 97.38 230 LEU A C 1
ATOM 1749 O O . LEU A 1 230 ? 5.703 -11.180 -21.355 1.00 97.38 230 LEU A O 1
ATOM 1753 N N . TYR A 1 231 ? 6.631 -9.307 -20.509 1.00 97.50 231 TYR A N 1
ATOM 1754 C CA . TYR A 1 231 ? 8.005 -9.707 -20.777 1.00 97.50 231 TYR A CA 1
ATOM 1755 C C . TYR A 1 231 ? 8.385 -10.966 -19.991 1.00 97.50 231 TYR A C 1
ATOM 1757 O O . TYR A 1 231 ? 8.773 -11.968 -20.593 1.00 97.50 231 TYR A O 1
ATOM 1765 N N . HIS A 1 232 ? 8.231 -10.956 -18.665 1.00 96.81 232 HIS A N 1
ATOM 1766 C CA . HIS A 1 232 ? 8.625 -12.087 -17.823 1.00 96.81 232 HIS A CA 1
ATOM 1767 C C . HIS A 1 232 ? 7.828 -13.357 -18.118 1.00 96.81 232 HIS A C 1
ATOM 1769 O O . HIS A 1 232 ? 8.395 -14.448 -18.123 1.00 96.81 232 HIS A O 1
ATOM 1775 N N . THR A 1 233 ? 6.535 -13.224 -18.410 1.00 96.62 233 THR A N 1
ATOM 1776 C CA . THR A 1 233 ? 5.661 -14.383 -18.629 1.00 96.62 233 THR A CA 1
ATOM 1777 C C . THR A 1 233 ? 5.896 -15.037 -19.991 1.00 96.62 233 THR A C 1
ATOM 1779 O O . THR A 1 233 ? 5.840 -16.261 -20.108 1.00 96.62 233 THR A O 1
ATOM 1782 N N . HIS A 1 234 ? 6.162 -14.251 -21.040 1.00 96.31 234 HIS A N 1
ATOM 1783 C CA . HIS A 1 234 ? 6.182 -14.779 -22.409 1.00 96.31 234 HIS A CA 1
ATOM 1784 C C . HIS A 1 234 ? 7.549 -14.728 -23.093 1.00 96.31 234 HIS A C 1
ATOM 1786 O O . HIS A 1 234 ? 7.816 -15.587 -23.939 1.00 96.31 234 HIS A O 1
ATOM 1792 N N . LEU A 1 235 ? 8.405 -13.763 -22.745 1.00 96.81 235 LEU A N 1
ATOM 1793 C CA . LEU A 1 235 ? 9.612 -13.434 -23.510 1.00 96.81 235 LEU A CA 1
ATOM 1794 C C . LEU A 1 235 ? 10.919 -13.720 -22.776 1.00 96.81 235 LEU A C 1
ATOM 1796 O O . LEU A 1 235 ? 11.874 -14.075 -23.453 1.00 96.81 235 LEU A O 1
ATOM 1800 N N . ALA A 1 236 ? 10.981 -13.614 -21.446 1.00 95.44 236 ALA A N 1
ATOM 1801 C CA . ALA A 1 236 ? 12.242 -13.732 -20.703 1.00 95.44 236 ALA A CA 1
ATOM 1802 C C . ALA A 1 236 ? 13.006 -15.026 -21.034 1.00 95.44 236 ALA A C 1
ATOM 1804 O O . ALA A 1 236 ? 14.157 -14.973 -21.451 1.00 95.44 236 ALA A O 1
ATOM 1805 N N . GLN A 1 237 ? 12.337 -16.183 -20.976 1.00 95.25 237 GLN A N 1
ATOM 1806 C CA . GLN A 1 237 ? 12.972 -17.475 -21.255 1.00 95.25 237 GLN A CA 1
ATOM 1807 C C . GLN A 1 237 ? 13.618 -17.566 -22.660 1.00 95.25 237 GLN A C 1
ATOM 1809 O O . GLN A 1 237 ? 14.813 -17.856 -22.727 1.00 95.25 237 GLN A O 1
ATOM 1814 N N . PRO A 1 238 ? 12.898 -17.362 -23.786 1.00 94.44 238 PRO A N 1
ATOM 1815 C CA . PRO A 1 238 ? 13.530 -17.409 -25.108 1.00 94.44 238 PRO A CA 1
ATOM 1816 C C . PRO A 1 238 ? 14.487 -16.234 -25.359 1.00 94.44 238 PRO A C 1
ATOM 1818 O O . PRO A 1 238 ? 15.474 -16.408 -26.072 1.00 94.44 238 PRO A O 1
ATOM 1821 N N . PHE A 1 239 ? 14.245 -15.066 -24.755 1.00 94.69 239 PHE A N 1
ATOM 1822 C CA . PHE A 1 239 ? 15.106 -13.895 -24.910 1.00 94.69 239 PHE A CA 1
ATOM 1823 C C . PHE A 1 239 ? 16.483 -14.119 -24.278 1.00 94.69 239 PHE A C 1
ATOM 1825 O O . PHE A 1 239 ? 17.493 -13.837 -24.923 1.00 94.69 239 PHE A O 1
ATOM 1832 N N . ASP A 1 240 ? 16.526 -14.652 -23.054 1.00 92.44 240 ASP A N 1
ATOM 1833 C CA . ASP A 1 240 ? 17.764 -14.932 -22.316 1.00 92.44 240 ASP A CA 1
ATOM 1834 C C . ASP A 1 240 ? 18.537 -16.107 -22.932 1.00 92.44 240 ASP A C 1
ATOM 1836 O O . ASP A 1 240 ? 19.767 -16.116 -22.934 1.00 92.44 240 ASP A O 1
ATOM 1840 N N . ALA A 1 241 ? 17.825 -17.061 -23.541 1.00 93.06 241 ALA A N 1
ATOM 1841 C CA . ALA A 1 241 ? 18.417 -18.121 -24.357 1.00 93.06 241 ALA A CA 1
ATOM 1842 C C . ALA A 1 241 ? 18.951 -17.626 -25.718 1.00 93.06 241 ALA A C 1
ATOM 1844 O O . ALA A 1 241 ? 19.501 -18.424 -26.476 1.00 93.06 241 ALA A O 1
ATOM 1845 N N . GLN A 1 242 ? 18.780 -16.336 -26.037 1.00 92.00 242 GLN A N 1
ATOM 1846 C CA . GLN A 1 242 ? 19.103 -15.728 -27.332 1.00 92.00 242 GLN A CA 1
ATOM 1847 C C . GLN A 1 242 ? 18.420 -16.422 -28.527 1.00 92.00 242 GLN A C 1
ATOM 1849 O O . GLN A 1 242 ? 18.901 -16.357 -29.660 1.00 92.00 242 GLN A O 1
ATOM 1854 N N . ASP A 1 243 ? 17.264 -17.055 -28.301 1.00 93.56 243 ASP A N 1
ATOM 1855 C CA . ASP A 1 243 ? 16.443 -17.629 -29.364 1.00 93.56 243 ASP A CA 1
ATOM 1856 C C . ASP A 1 243 ? 15.607 -16.519 -30.012 1.00 93.56 243 ASP A C 1
ATOM 1858 O O . ASP A 1 243 ? 14.467 -16.226 -29.630 1.00 93.56 243 ASP A O 1
ATOM 1862 N N . VAL A 1 244 ? 16.219 -15.853 -30.992 1.00 93.00 244 VAL A N 1
ATOM 1863 C CA . VAL A 1 244 ? 15.628 -14.718 -31.712 1.00 93.00 244 VAL A CA 1
ATOM 1864 C C . VAL A 1 244 ? 14.327 -15.115 -32.413 1.00 93.00 244 VAL A C 1
ATOM 1866 O O . VAL A 1 244 ? 13.356 -14.353 -32.391 1.00 93.00 244 VAL A O 1
ATOM 1869 N N . ALA A 1 245 ? 14.292 -16.301 -33.026 1.00 92.25 245 ALA A N 1
ATOM 1870 C CA . ALA A 1 245 ? 13.138 -16.768 -33.786 1.00 92.25 245 ALA A CA 1
ATOM 1871 C C . ALA A 1 245 ? 11.945 -17.028 -32.859 1.00 92.25 245 ALA A C 1
ATOM 1873 O O . ALA A 1 245 ? 10.842 -16.539 -33.121 1.00 92.25 245 ALA A O 1
ATOM 1874 N N . GLU A 1 246 ? 12.170 -17.730 -31.746 1.00 94.94 246 GLU A N 1
ATOM 1875 C CA . GLU A 1 246 ? 11.115 -18.004 -30.774 1.00 94.94 246 GLU A CA 1
ATOM 1876 C C . GLU A 1 246 ? 10.644 -16.736 -30.064 1.00 94.94 246 GLU A C 1
ATOM 1878 O O . GLU A 1 246 ? 9.438 -16.533 -29.893 1.00 94.94 246 GLU A O 1
ATOM 1883 N N . THR A 1 247 ? 11.571 -15.847 -29.700 1.00 95.44 247 THR A N 1
ATOM 1884 C CA . THR A 1 247 ? 11.232 -14.571 -29.059 1.00 95.44 247 THR A CA 1
ATOM 1885 C C . THR A 1 247 ? 10.339 -13.728 -29.962 1.00 95.44 247 THR A C 1
ATOM 1887 O O . THR A 1 247 ? 9.292 -13.258 -29.517 1.00 95.44 247 THR A O 1
ATOM 1890 N N . ARG A 1 248 ? 10.700 -13.570 -31.244 1.00 94.62 248 ARG A N 1
ATOM 1891 C CA . ARG A 1 248 ? 9.904 -12.787 -32.199 1.00 94.62 248 ARG A CA 1
ATOM 1892 C C . ARG A 1 248 ? 8.535 -13.429 -32.440 1.00 94.62 248 ARG A C 1
ATOM 1894 O O . ARG A 1 248 ? 7.529 -12.725 -32.432 1.00 94.62 248 ARG A O 1
ATOM 1901 N N . ARG A 1 249 ? 8.473 -14.762 -32.550 1.00 96.06 249 ARG A N 1
ATOM 1902 C CA . ARG A 1 249 ? 7.209 -15.503 -32.694 1.00 96.06 249 ARG A CA 1
ATOM 1903 C C . ARG A 1 249 ? 6.275 -15.285 -31.502 1.00 96.06 249 ARG A C 1
ATOM 1905 O O . ARG A 1 249 ? 5.084 -15.047 -31.698 1.00 96.06 249 ARG A O 1
ATOM 1912 N N . ARG A 1 250 ? 6.779 -15.379 -30.267 1.00 96.81 250 ARG A N 1
ATOM 1913 C CA . ARG A 1 250 ? 5.968 -15.143 -29.058 1.00 96.81 250 ARG A CA 1
ATOM 1914 C C . ARG A 1 250 ? 5.580 -13.683 -28.907 1.00 96.81 250 ARG A C 1
ATOM 1916 O O . ARG A 1 250 ? 4.454 -13.398 -28.505 1.00 96.81 250 ARG A O 1
ATOM 1923 N N . TYR A 1 251 ? 6.483 -12.777 -29.261 1.00 97.12 251 TYR A N 1
ATOM 1924 C CA . TYR A 1 251 ? 6.189 -11.358 -29.283 1.00 97.12 251 TYR A CA 1
ATOM 1925 C C . TYR A 1 251 ? 4.998 -11.064 -30.198 1.00 97.12 251 TYR A C 1
ATOM 1927 O O . TYR A 1 251 ? 3.996 -10.536 -29.731 1.00 97.12 251 TYR A O 1
ATOM 1935 N N . GLU A 1 252 ? 5.060 -11.493 -31.457 1.00 96.25 252 GLU A N 1
ATOM 1936 C CA . GLU A 1 252 ? 4.018 -11.241 -32.453 1.00 96.25 252 GLU A CA 1
ATOM 1937 C C . GLU A 1 252 ? 2.656 -11.830 -32.059 1.00 96.25 252 GLU A C 1
ATOM 1939 O O . GLU A 1 252 ? 1.636 -11.153 -32.175 1.00 96.25 252 GLU A O 1
ATOM 1944 N N . ASN A 1 253 ? 2.638 -13.070 -31.560 1.00 94.38 253 ASN A N 1
ATOM 1945 C CA . ASN A 1 253 ? 1.390 -13.805 -31.345 1.00 94.38 253 ASN A CA 1
ATOM 1946 C C . ASN A 1 253 ? 0.763 -13.604 -29.958 1.00 94.38 253 ASN A C 1
ATOM 1948 O O . ASN A 1 253 ? -0.455 -13.709 -29.831 1.00 94.38 253 ASN A O 1
ATOM 1952 N N . LEU A 1 254 ? 1.567 -13.365 -28.916 1.00 94.50 254 LEU A N 1
ATOM 1953 C CA . LEU A 1 254 ? 1.091 -13.341 -27.524 1.00 94.50 254 LEU A CA 1
ATOM 1954 C C . LEU A 1 254 ? 1.201 -11.956 -26.889 1.00 94.50 254 LEU A C 1
ATOM 1956 O O . LEU A 1 254 ? 0.288 -11.527 -26.188 1.00 94.50 254 LEU A O 1
ATOM 1960 N N . VAL A 1 255 ? 2.307 -11.247 -27.126 1.00 96.62 255 VAL A N 1
ATOM 1961 C CA . VAL A 1 255 ? 2.605 -9.994 -26.415 1.00 96.62 255 VAL A CA 1
ATOM 1962 C C . VAL A 1 255 ? 2.096 -8.779 -27.172 1.00 96.62 255 VAL A C 1
ATOM 1964 O O . VAL A 1 255 ? 1.440 -7.924 -26.584 1.00 96.62 255 VAL A O 1
ATOM 1967 N N . ARG A 1 256 ? 2.358 -8.696 -28.475 1.00 95.25 256 ARG A N 1
ATOM 1968 C CA . ARG A 1 256 ? 2.071 -7.527 -29.309 1.00 95.25 256 ARG A CA 1
ATOM 1969 C C . ARG A 1 256 ? 0.600 -7.092 -29.275 1.00 95.25 256 ARG A C 1
ATOM 1971 O O . ARG A 1 256 ? 0.382 -5.899 -29.075 1.00 95.25 256 ARG A O 1
ATOM 1978 N N . PRO A 1 257 ? -0.409 -7.987 -29.366 1.00 94.81 257 PRO A N 1
ATOM 1979 C CA . PRO A 1 257 ? -1.817 -7.577 -29.304 1.00 94.81 257 PRO A CA 1
ATOM 1980 C C . PRO A 1 257 ? -2.202 -6.881 -27.989 1.00 94.81 257 PRO A C 1
ATOM 1982 O O . PRO A 1 257 ? -3.116 -6.061 -27.966 1.00 94.81 257 PRO A O 1
ATOM 1985 N N . LEU A 1 258 ? -1.507 -7.208 -26.896 1.00 95.56 258 LEU A N 1
ATOM 1986 C CA . LEU A 1 258 ? -1.743 -6.651 -25.562 1.00 95.56 258 LEU A CA 1
ATOM 1987 C C . LEU A 1 258 ? -0.840 -5.443 -25.284 1.00 95.56 258 LEU A C 1
ATOM 1989 O O . LEU A 1 258 ? -1.256 -4.505 -24.612 1.00 95.56 258 LEU A O 1
ATOM 1993 N N . ALA A 1 259 ? 0.385 -5.449 -25.809 1.00 94.62 259 ALA A N 1
ATOM 1994 C CA . ALA A 1 259 ? 1.367 -4.394 -25.606 1.00 94.62 259 ALA A CA 1
ATOM 1995 C C . ALA A 1 259 ? 1.105 -3.164 -26.479 1.00 94.62 259 ALA A C 1
ATOM 1997 O O . ALA A 1 259 ? 1.330 -2.056 -26.013 1.00 94.62 259 ALA A O 1
ATOM 1998 N N . GLN A 1 260 ? 0.602 -3.323 -27.708 1.00 93.19 260 GLN A N 1
ATOM 1999 C CA . GLN A 1 260 ? 0.463 -2.226 -28.675 1.00 93.19 260 GLN A CA 1
ATOM 2000 C C . GLN A 1 260 ? -0.242 -0.969 -28.120 1.00 93.19 260 GLN A C 1
ATOM 2002 O O . GLN A 1 260 ? 0.297 0.121 -28.312 1.00 93.19 260 GLN A O 1
ATOM 2007 N N . PRO A 1 261 ? -1.371 -1.060 -27.383 1.00 91.25 261 PRO A N 1
ATOM 2008 C CA . PRO A 1 261 ? -2.036 0.123 -26.831 1.00 91.25 261 PRO A CA 1
ATOM 2009 C C . PRO A 1 261 ? -1.214 0.839 -25.745 1.00 91.25 261 PRO A C 1
ATOM 2011 O O . PRO A 1 261 ? -1.593 1.922 -25.303 1.00 91.25 261 PRO A O 1
ATOM 2014 N N . MET A 1 262 ? -0.134 0.214 -25.270 1.00 93.19 262 MET A N 1
ATOM 2015 C CA . MET A 1 262 ? 0.784 0.694 -24.236 1.00 93.19 262 MET A CA 1
ATOM 2016 C C . MET A 1 262 ? 2.071 1.309 -24.792 1.00 93.19 262 MET A C 1
ATOM 2018 O O . MET A 1 262 ? 2.778 1.973 -24.040 1.00 93.19 262 MET A O 1
ATOM 2022 N N . LEU A 1 263 ? 2.363 1.119 -26.082 1.00 92.19 263 LEU A N 1
ATOM 2023 C CA . LEU A 1 263 ? 3.585 1.602 -26.730 1.00 92.19 263 LEU A CA 1
ATOM 2024 C C . LEU A 1 263 ? 3.382 3.012 -27.302 1.00 92.19 263 LEU A C 1
ATOM 2026 O O . LEU A 1 263 ? 3.120 3.193 -28.497 1.00 92.19 263 LEU A O 1
ATOM 2030 N N . THR A 1 264 ? 3.485 4.007 -26.422 1.00 86.88 264 THR A N 1
ATOM 2031 C CA . THR A 1 264 ? 3.326 5.433 -26.743 1.00 86.88 264 THR A CA 1
ATOM 2032 C C . THR A 1 264 ? 4.668 6.142 -26.918 1.00 86.88 264 THR A C 1
ATOM 2034 O O . THR A 1 264 ? 5.672 5.740 -26.321 1.00 86.88 264 THR A O 1
ATOM 2037 N N . ALA A 1 265 ? 4.651 7.232 -27.687 1.00 82.69 265 ALA A N 1
ATOM 2038 C CA . ALA A 1 265 ? 5.692 8.252 -27.736 1.00 82.69 265 ALA A CA 1
ATOM 2039 C C . ALA A 1 265 ? 5.084 9.578 -27.214 1.00 82.69 265 ALA A C 1
ATOM 2041 O O . ALA A 1 265 ? 4.058 9.994 -27.750 1.00 82.69 265 ALA A O 1
ATOM 2042 N N . PRO A 1 266 ? 5.637 10.211 -26.158 1.00 82.62 266 PRO A N 1
ATOM 2043 C CA . PRO A 1 266 ? 6.825 9.802 -25.409 1.00 82.62 266 PRO A CA 1
ATOM 2044 C C . PRO A 1 266 ? 6.605 8.514 -24.597 1.00 82.62 266 PRO A C 1
ATOM 2046 O O . PRO A 1 266 ? 5.482 8.170 -24.211 1.00 82.62 266 PRO A O 1
ATOM 2049 N N . ALA A 1 267 ? 7.697 7.790 -24.350 1.00 81.56 267 ALA A N 1
ATOM 2050 C CA . ALA A 1 267 ? 7.662 6.569 -23.557 1.00 81.56 267 ALA A CA 1
ATOM 2051 C C . ALA A 1 267 ? 7.349 6.862 -22.073 1.00 81.56 267 ALA A C 1
ATOM 2053 O O . ALA A 1 267 ? 7.795 7.886 -21.543 1.00 81.56 267 ALA A O 1
ATOM 2054 N N . PRO A 1 268 ? 6.626 5.968 -21.372 1.00 80.88 268 PRO A N 1
ATOM 2055 C CA . PRO A 1 268 ? 6.398 6.081 -19.935 1.00 80.88 268 PRO A CA 1
ATOM 2056 C C . PRO A 1 268 ? 7.709 6.183 -19.138 1.00 80.88 268 PRO A C 1
ATOM 2058 O O . PRO A 1 268 ? 8.620 5.378 -19.319 1.00 80.88 268 PRO A O 1
ATOM 2061 N N . ALA A 1 269 ? 7.788 7.127 -18.195 1.00 73.75 269 ALA A N 1
ATOM 2062 C CA . ALA A 1 269 ? 9.003 7.366 -17.402 1.00 73.75 269 ALA A CA 1
ATOM 2063 C C . ALA A 1 269 ? 9.415 6.177 -16.506 1.00 73.75 269 ALA A C 1
ATOM 2065 O O . ALA A 1 269 ? 10.582 6.042 -16.158 1.00 73.75 269 ALA A O 1
ATOM 2066 N N . ALA A 1 270 ? 8.468 5.301 -16.157 1.00 74.44 270 ALA A N 1
ATOM 2067 C CA . ALA A 1 270 ? 8.667 4.167 -15.251 1.00 74.44 270 ALA A CA 1
ATOM 2068 C C . ALA A 1 270 ? 9.114 2.864 -15.951 1.00 74.44 270 ALA A C 1
ATOM 2070 O O . ALA A 1 270 ? 9.002 1.788 -15.365 1.00 74.44 270 ALA A O 1
ATOM 2071 N N . LEU A 1 271 ? 9.555 2.920 -17.213 1.00 83.31 271 LEU A N 1
ATOM 2072 C CA . LEU A 1 271 ? 9.994 1.726 -17.938 1.00 83.31 271 LEU A CA 1
ATOM 2073 C C . LEU A 1 271 ? 11.328 1.192 -17.407 1.00 83.31 271 LEU A C 1
ATOM 2075 O O . LEU A 1 271 ? 12.331 1.905 -17.356 1.00 83.31 271 LEU A O 1
ATOM 2079 N N . THR A 1 272 ? 11.347 -0.101 -17.104 1.00 87.25 272 THR A N 1
ATOM 2080 C CA . THR A 1 272 ? 12.564 -0.881 -16.864 1.00 87.25 272 THR A CA 1
ATOM 2081 C C . THR A 1 272 ? 13.177 -1.355 -18.186 1.00 87.25 272 THR A C 1
ATOM 2083 O O . THR A 1 272 ? 12.568 -1.235 -19.255 1.00 87.25 272 THR A O 1
ATOM 2086 N N . ALA A 1 273 ? 14.374 -1.950 -18.130 1.00 88.69 273 ALA A N 1
ATOM 2087 C CA . ALA A 1 273 ? 15.035 -2.528 -19.304 1.00 88.69 273 ALA A CA 1
ATOM 2088 C C . ALA A 1 273 ? 14.136 -3.531 -20.057 1.00 88.69 273 ALA A C 1
ATOM 2090 O O . ALA A 1 273 ? 14.117 -3.559 -21.284 1.00 88.69 273 ALA A O 1
ATOM 2091 N N . HIS A 1 274 ? 13.320 -4.312 -19.345 1.00 92.25 274 HIS A N 1
ATOM 2092 C CA . HIS A 1 274 ? 12.369 -5.257 -19.940 1.00 92.25 274 HIS A CA 1
ATOM 2093 C C . HIS A 1 274 ? 11.292 -4.564 -20.784 1.00 92.25 274 HIS A C 1
ATOM 2095 O O . HIS A 1 274 ? 10.970 -5.018 -21.884 1.00 92.25 274 HIS A O 1
ATOM 2101 N N . GLY A 1 275 ? 10.782 -3.426 -20.306 1.00 91.44 275 GLY A N 1
ATOM 2102 C CA . GLY A 1 275 ? 9.874 -2.577 -21.071 1.00 91.44 275 GLY A CA 1
ATOM 2103 C C . GLY A 1 275 ? 10.536 -2.024 -22.336 1.00 91.44 275 GLY A C 1
ATOM 2104 O O . GLY A 1 275 ? 9.955 -2.099 -23.419 1.00 91.44 275 GLY A O 1
ATOM 2105 N N . TRP A 1 276 ? 11.787 -1.566 -22.234 1.00 92.25 276 TRP A N 1
ATOM 2106 C CA . TRP A 1 276 ? 12.563 -1.104 -23.391 1.00 92.25 276 TRP A CA 1
ATOM 2107 C C . TRP A 1 276 ? 12.825 -2.209 -24.419 1.00 92.25 276 TRP A C 1
ATOM 2109 O O . TRP A 1 276 ? 12.740 -1.961 -25.620 1.00 92.25 276 TRP A O 1
ATOM 2119 N N . ARG A 1 277 ? 13.042 -3.455 -23.984 1.00 94.31 277 ARG A N 1
ATOM 2120 C CA . ARG A 1 277 ? 13.146 -4.612 -24.892 1.00 94.31 277 ARG A CA 1
ATOM 2121 C C . ARG A 1 277 ? 11.858 -4.837 -25.685 1.00 94.31 277 ARG A C 1
ATOM 2123 O O . ARG A 1 277 ? 11.936 -5.160 -26.867 1.00 94.31 277 ARG A O 1
ATOM 2130 N N . ILE A 1 278 ? 10.682 -4.626 -25.084 1.00 95.69 278 ILE A N 1
ATOM 2131 C CA . ILE A 1 278 ? 9.396 -4.685 -25.805 1.00 95.69 278 ILE A CA 1
ATOM 2132 C C . ILE A 1 278 ? 9.293 -3.556 -26.842 1.00 95.69 278 ILE A C 1
ATOM 2134 O O . ILE A 1 278 ? 8.860 -3.817 -27.964 1.00 95.69 278 ILE A O 1
ATOM 2138 N N . TYR A 1 279 ? 9.724 -2.335 -26.508 1.00 93.88 279 TYR A N 1
ATOM 2139 C CA . TYR A 1 279 ? 9.810 -1.228 -27.474 1.00 93.88 279 TYR A CA 1
ATOM 2140 C C . TYR A 1 279 ? 10.741 -1.577 -28.648 1.00 93.88 279 TYR A C 1
ATOM 2142 O O . TYR A 1 279 ? 10.379 -1.379 -29.806 1.00 93.88 279 TYR A O 1
ATOM 2150 N N . GLY A 1 280 ? 11.906 -2.169 -28.366 1.00 91.69 280 GLY A N 1
ATOM 2151 C CA . GLY A 1 280 ? 12.833 -2.644 -29.394 1.00 91.69 280 GLY A CA 1
ATOM 2152 C C . GLY A 1 280 ? 12.242 -3.733 -30.291 1.00 91.69 280 GLY A C 1
ATOM 2153 O O . GLY A 1 280 ? 12.433 -3.706 -31.505 1.00 91.69 280 GLY A O 1
ATOM 2154 N N . LEU A 1 281 ? 11.481 -4.671 -29.720 1.00 93.44 281 LEU A N 1
ATOM 2155 C CA . LEU A 1 281 ? 10.779 -5.699 -30.491 1.00 93.44 281 LEU A CA 1
ATOM 2156 C C . LEU A 1 281 ? 9.672 -5.107 -31.381 1.00 93.44 281 LEU A C 1
ATOM 2158 O O . LEU A 1 281 ? 9.510 -5.584 -32.504 1.00 93.44 281 LEU A O 1
ATOM 2162 N N . GLU A 1 282 ? 8.964 -4.054 -30.946 1.00 94.31 282 GLU A N 1
ATOM 2163 C CA . GLU A 1 282 ? 8.000 -3.353 -31.815 1.00 94.31 282 GLU A CA 1
ATOM 2164 C C . GLU A 1 282 ? 8.714 -2.634 -32.956 1.00 94.31 282 GLU A C 1
ATOM 2166 O O . GLU A 1 282 ? 8.292 -2.783 -34.095 1.00 94.31 282 GLU A O 1
ATOM 2171 N N . ALA A 1 283 ? 9.820 -1.929 -32.698 1.00 90.81 283 ALA A N 1
ATOM 2172 C CA . ALA A 1 283 ? 10.592 -1.266 -33.756 1.00 90.81 283 ALA A CA 1
ATOM 2173 C C . ALA A 1 283 ? 11.127 -2.263 -34.803 1.00 90.81 283 ALA A C 1
ATOM 2175 O O . ALA A 1 283 ? 11.172 -1.972 -35.997 1.00 90.81 283 ALA A O 1
ATOM 2176 N N . LEU A 1 284 ? 11.481 -3.478 -34.374 1.00 88.62 284 LEU A N 1
ATOM 2177 C CA . LEU A 1 284 ? 11.870 -4.573 -35.262 1.00 88.62 284 LEU A CA 1
ATOM 2178 C C . LEU A 1 284 ? 10.708 -5.181 -36.060 1.00 88.62 284 LEU A C 1
ATOM 2180 O O . LEU A 1 284 ? 10.952 -5.790 -37.107 1.00 88.62 284 LEU A O 1
ATOM 2184 N N . GLN A 1 285 ? 9.483 -5.131 -35.537 1.00 90.00 285 GLN A N 1
ATOM 2185 C CA . GLN A 1 285 ? 8.293 -5.727 -36.152 1.00 90.00 285 GLN A CA 1
ATOM 2186 C C . GLN A 1 285 ? 7.528 -4.729 -37.029 1.00 90.00 285 GLN A C 1
ATOM 2188 O O . GLN A 1 285 ? 6.957 -5.119 -38.045 1.00 90.00 285 GLN A O 1
ATOM 2193 N N . ALA A 1 286 ? 7.540 -3.453 -36.654 1.00 87.69 286 ALA A N 1
ATOM 2194 C CA . ALA A 1 286 ? 6.929 -2.336 -37.356 1.00 87.69 286 ALA A CA 1
ATOM 2195 C C . ALA A 1 286 ? 7.978 -1.229 -37.581 1.00 87.69 286 ALA A C 1
ATOM 2197 O O . ALA A 1 286 ? 7.958 -0.216 -36.880 1.00 87.69 286 ALA A O 1
ATOM 2198 N N . PRO A 1 287 ? 8.882 -1.390 -38.569 1.00 82.31 287 PRO A N 1
ATOM 2199 C CA . PRO A 1 287 ? 9.925 -0.402 -38.870 1.00 82.31 287 PRO A CA 1
ATOM 2200 C C . PRO A 1 287 ? 9.380 0.989 -39.226 1.00 82.31 287 PRO A C 1
ATOM 2202 O O . PRO A 1 287 ? 10.090 1.980 -39.089 1.00 82.31 287 PRO A O 1
ATOM 2205 N N . ASP A 1 288 ? 8.114 1.063 -39.646 1.00 82.44 288 ASP A N 1
ATOM 2206 C CA . ASP A 1 288 ? 7.413 2.309 -39.968 1.00 82.44 288 ASP A CA 1
ATOM 2207 C C . ASP A 1 288 ? 7.086 3.160 -38.719 1.00 82.44 288 ASP A C 1
ATOM 2209 O O . ASP A 1 288 ? 6.757 4.338 -38.846 1.00 82.44 288 ASP A O 1
ATOM 2213 N N . ARG A 1 289 ? 7.180 2.595 -37.501 1.00 82.56 289 ARG A N 1
ATOM 2214 C CA . ARG A 1 289 ? 7.029 3.316 -36.220 1.00 82.56 289 ARG A CA 1
ATOM 2215 C C . ARG A 1 289 ? 8.316 4.062 -35.859 1.00 82.56 289 ARG A C 1
ATOM 2217 O O . ARG A 1 289 ? 9.016 3.717 -34.903 1.00 82.56 289 ARG A O 1
ATOM 2224 N N . THR A 1 290 ? 8.635 5.090 -36.643 1.00 80.56 290 THR A N 1
ATOM 2225 C CA . THR A 1 290 ? 9.838 5.917 -36.450 1.00 80.56 290 THR A CA 1
ATOM 2226 C C . THR A 1 290 ? 9.839 6.632 -35.097 1.00 80.56 290 THR A C 1
ATOM 2228 O O . THR A 1 290 ? 10.889 6.754 -34.478 1.00 80.56 290 THR A O 1
ATOM 2231 N N . ASP A 1 291 ? 8.656 6.982 -34.581 1.00 82.81 291 ASP A N 1
ATOM 2232 C CA . ASP A 1 291 ? 8.445 7.551 -33.244 1.00 82.81 291 ASP A CA 1
ATOM 2233 C C . ASP A 1 291 ? 9.009 6.671 -32.115 1.00 82.81 291 ASP A C 1
ATOM 2235 O O . ASP A 1 291 ? 9.572 7.178 -31.147 1.00 82.81 291 ASP A O 1
ATOM 2239 N N . ILE A 1 292 ? 8.884 5.346 -32.239 1.00 85.88 292 ILE A N 1
ATOM 2240 C CA . ILE A 1 292 ? 9.463 4.385 -31.292 1.00 85.88 292 ILE A CA 1
ATOM 2241 C C . ILE A 1 292 ? 10.959 4.215 -31.552 1.00 85.88 292 ILE A C 1
ATOM 2243 O O . ILE A 1 292 ? 11.734 4.164 -30.599 1.00 85.88 292 ILE A O 1
ATOM 2247 N N . ALA A 1 293 ? 11.373 4.118 -32.818 1.00 82.25 293 ALA A N 1
ATOM 2248 C CA . ALA A 1 293 ? 12.773 3.910 -33.183 1.00 82.25 293 ALA A CA 1
ATOM 2249 C C . ALA A 1 293 ? 13.686 5.031 -32.650 1.00 82.25 293 ALA A C 1
ATOM 2251 O O . ALA A 1 293 ? 14.755 4.740 -32.108 1.00 82.25 293 ALA A O 1
ATOM 2252 N N . ASP A 1 294 ? 13.234 6.284 -32.716 1.00 80.88 294 ASP A N 1
ATOM 2253 C CA . ASP A 1 294 ? 13.984 7.452 -32.243 1.00 80.88 294 ASP A CA 1
ATOM 2254 C C . ASP A 1 294 ? 14.239 7.413 -30.726 1.00 80.88 294 ASP A C 1
ATOM 2256 O O . ASP A 1 294 ? 15.319 7.782 -30.256 1.00 80.88 294 ASP A O 1
ATOM 2260 N N . LEU A 1 295 ? 13.289 6.885 -29.944 1.00 83.75 295 LEU A N 1
ATOM 2261 C CA . LEU A 1 295 ? 13.421 6.747 -28.486 1.00 83.75 295 LEU A CA 1
ATOM 2262 C C . LEU A 1 295 ? 14.499 5.730 -28.080 1.00 83.75 295 LEU A C 1
ATOM 2264 O O . LEU A 1 295 ? 15.050 5.814 -26.980 1.00 83.75 295 LEU A O 1
ATOM 2268 N N . LEU A 1 296 ? 14.808 4.767 -28.951 1.00 85.12 296 LEU A N 1
ATOM 2269 C CA . LEU A 1 296 ? 15.722 3.661 -28.655 1.00 85.12 296 LEU A CA 1
ATOM 2270 C C . LEU A 1 296 ? 17.195 4.018 -28.884 1.00 85.12 296 LEU A C 1
ATOM 2272 O O . LEU A 1 296 ? 18.072 3.340 -28.348 1.00 85.12 296 LEU A O 1
ATOM 2276 N N . VAL A 1 297 ? 17.477 5.098 -29.621 1.00 78.44 297 VAL A N 1
ATOM 2277 C CA . VAL A 1 297 ? 18.840 5.523 -29.993 1.00 78.44 297 VAL A CA 1
ATOM 2278 C C . VAL A 1 297 ? 19.730 5.754 -28.767 1.00 78.44 297 VAL A C 1
ATOM 2280 O O . VAL A 1 297 ? 20.911 5.420 -28.788 1.00 78.44 297 VAL A O 1
ATOM 2283 N N . GLN A 1 298 ? 19.168 6.280 -27.676 1.00 76.31 298 GLN A N 1
ATOM 2284 C CA . GLN A 1 298 ? 19.900 6.571 -26.433 1.00 76.31 298 GLN A CA 1
ATOM 2285 C C . GLN A 1 298 ? 19.834 5.435 -25.398 1.00 76.31 298 GLN A C 1
ATOM 2287 O O . GLN A 1 298 ? 20.261 5.614 -24.260 1.00 76.31 298 GLN A O 1
ATOM 2292 N N . ARG A 1 299 ? 19.261 4.278 -25.755 1.00 81.56 299 ARG A N 1
ATOM 2293 C CA . ARG A 1 299 ? 18.942 3.183 -24.823 1.00 81.56 299 ARG A CA 1
ATOM 2294 C C . ARG A 1 299 ? 19.583 1.854 -25.210 1.00 81.56 299 ARG A C 1
ATOM 2296 O O . ARG A 1 299 ? 19.098 0.810 -24.791 1.00 81.56 299 ARG A O 1
ATOM 2303 N N . SER A 1 300 ? 20.676 1.872 -25.977 1.00 74.56 300 SER A N 1
ATOM 2304 C CA . SER A 1 300 ? 21.350 0.665 -26.491 1.00 74.56 300 SER A CA 1
ATOM 2305 C C . SER A 1 300 ? 21.609 -0.405 -25.427 1.00 74.56 300 SER A C 1
ATOM 2307 O O . SER A 1 300 ? 21.422 -1.591 -25.697 1.00 74.56 300 SER A O 1
ATOM 2309 N N . ASP A 1 301 ? 21.980 0.014 -24.217 1.00 79.44 301 ASP A N 1
ATOM 2310 C CA . ASP A 1 301 ? 22.368 -0.882 -23.124 1.00 79.44 301 ASP A CA 1
ATOM 2311 C C . ASP A 1 301 ? 21.169 -1.642 -22.530 1.00 79.44 301 ASP A C 1
ATOM 2313 O O . ASP A 1 301 ? 21.304 -2.783 -22.084 1.00 79.44 301 ASP A O 1
ATOM 2317 N N . ASP A 1 302 ? 19.970 -1.059 -22.592 1.00 85.12 302 ASP A N 1
ATOM 2318 C CA . ASP A 1 302 ? 18.742 -1.640 -22.039 1.00 85.12 302 ASP A CA 1
ATOM 2319 C C . ASP A 1 302 ? 18.114 -2.695 -22.980 1.00 85.12 302 ASP A C 1
ATOM 2321 O O . ASP A 1 302 ? 17.338 -3.557 -22.548 1.00 85.12 302 ASP A O 1
ATOM 2325 N N . LEU A 1 303 ? 18.475 -2.676 -24.270 1.00 86.31 303 LEU A N 1
ATOM 2326 C CA . LEU A 1 303 ? 17.835 -3.466 -25.335 1.00 86.31 303 LEU A CA 1
ATOM 2327 C C . LEU A 1 303 ? 18.376 -4.894 -25.479 1.00 86.31 303 LEU A C 1
ATOM 2329 O O . LEU A 1 303 ? 17.731 -5.734 -26.111 1.00 86.31 303 LEU A O 1
ATOM 2333 N N . GLY A 1 304 ? 19.543 -5.200 -24.912 1.00 87.81 304 GLY A N 1
ATOM 2334 C CA . GLY A 1 304 ? 20.199 -6.495 -25.110 1.00 87.81 304 GLY A CA 1
ATOM 2335 C C . GLY A 1 304 ? 20.482 -6.785 -26.593 1.00 87.81 304 GLY A C 1
ATOM 2336 O O . GLY A 1 304 ? 20.830 -5.888 -27.359 1.00 87.81 304 GLY A O 1
ATOM 2337 N N . TRP A 1 305 ? 20.310 -8.040 -27.032 1.00 90.44 305 TRP A N 1
ATOM 2338 C CA . TRP A 1 305 ? 20.605 -8.439 -28.419 1.00 90.44 305 TRP A CA 1
ATOM 2339 C C . TRP A 1 305 ? 19.716 -7.754 -29.467 1.00 90.44 305 TRP A C 1
ATOM 2341 O O . TRP A 1 305 ? 20.105 -7.668 -30.631 1.00 90.44 305 TRP A O 1
ATOM 2351 N N . VAL A 1 306 ? 18.551 -7.226 -29.072 1.00 88.44 306 VAL A N 1
ATOM 2352 C CA . VAL A 1 306 ? 17.651 -6.484 -29.969 1.00 88.44 306 VAL A CA 1
ATOM 2353 C C . VAL A 1 306 ? 18.340 -5.237 -30.518 1.00 88.44 306 VAL A C 1
ATOM 2355 O O . VAL A 1 306 ? 18.174 -4.930 -31.696 1.00 88.44 306 VAL A O 1
ATOM 2358 N N . GLY A 1 307 ? 19.181 -4.576 -29.713 1.00 83.75 307 GLY A N 1
ATOM 2359 C CA . GLY A 1 307 ? 19.931 -3.391 -30.134 1.00 83.75 307 GLY A CA 1
ATOM 2360 C C . GLY A 1 307 ? 20.826 -3.643 -31.351 1.00 83.75 307 GLY A C 1
ATOM 2361 O O . GLY A 1 307 ? 20.916 -2.793 -32.228 1.00 83.75 307 GLY A O 1
ATOM 2362 N N . GLY A 1 308 ? 21.418 -4.838 -31.459 1.00 81.12 308 GLY A N 1
ATOM 2363 C CA . GLY A 1 308 ? 22.265 -5.220 -32.596 1.00 81.12 308 GLY A CA 1
ATOM 2364 C C . GLY A 1 308 ? 21.500 -5.572 -33.877 1.00 81.12 308 GLY A C 1
ATOM 2365 O O . GLY A 1 308 ? 22.114 -5.702 -34.934 1.00 81.12 308 GLY A O 1
ATOM 2366 N N . LEU A 1 309 ? 20.178 -5.745 -33.794 1.00 83.06 309 LEU A N 1
ATOM 2367 C CA . LEU A 1 309 ? 19.315 -6.068 -34.934 1.00 83.06 309 LEU A CA 1
ATOM 2368 C C . LEU A 1 309 ? 18.508 -4.868 -35.427 1.00 83.06 309 LEU A C 1
ATOM 2370 O O . LEU A 1 309 ? 17.921 -4.941 -36.508 1.00 83.06 309 LEU A O 1
ATOM 2374 N N . LEU A 1 310 ? 18.437 -3.791 -34.640 1.00 80.75 310 LEU A N 1
ATOM 2375 C CA . LEU A 1 310 ? 17.752 -2.577 -35.056 1.00 80.75 310 LEU A CA 1
ATOM 2376 C C . LEU A 1 310 ? 18.503 -1.956 -36.241 1.00 80.75 310 LEU A C 1
ATOM 2378 O O . LEU A 1 310 ? 19.732 -1.837 -36.197 1.00 80.75 310 LEU A O 1
ATOM 2382 N N . PRO A 1 311 ? 17.796 -1.560 -37.313 1.00 65.25 311 PRO A N 1
ATOM 2383 C CA . PRO A 1 311 ? 18.430 -0.860 -38.414 1.00 65.25 311 PRO A CA 1
ATOM 2384 C C . PRO A 1 311 ? 18.996 0.452 -37.870 1.00 65.25 311 PRO A C 1
ATOM 2386 O O . PRO A 1 311 ? 18.246 1.322 -37.428 1.00 65.25 311 PRO A O 1
ATOM 2389 N N . VAL A 1 312 ? 20.324 0.590 -37.877 1.00 52.78 312 VAL A N 1
ATOM 2390 C CA . VAL A 1 312 ? 21.001 1.842 -37.526 1.00 52.78 312 VAL A CA 1
ATOM 2391 C C . VAL A 1 312 ? 20.612 2.870 -38.584 1.00 52.78 312 VAL A C 1
ATOM 2393 O O . VAL A 1 312 ? 21.249 2.973 -39.634 1.00 52.78 312 VAL A O 1
ATOM 2396 N N . SER A 1 313 ? 19.529 3.607 -38.341 1.00 48.78 313 SER A N 1
ATOM 2397 C CA . SER A 1 313 ? 19.142 4.718 -39.198 1.00 48.78 313 SER A CA 1
ATOM 2398 C C . SER A 1 313 ? 20.109 5.863 -38.928 1.00 48.78 313 SER A C 1
ATOM 2400 O O . SER A 1 313 ? 19.894 6.735 -38.093 1.00 48.78 313 SER A O 1
ATOM 2402 N N . SER A 1 314 ? 21.214 5.842 -39.666 1.00 39.81 314 SER A N 1
ATOM 2403 C CA . SER A 1 314 ? 22.237 6.889 -39.730 1.00 39.81 314 SER A CA 1
ATOM 2404 C C . SER A 1 314 ? 21.703 8.206 -40.322 1.00 39.81 314 SER A C 1
ATOM 2406 O O . SER A 1 314 ? 22.454 9.166 -40.446 1.00 39.81 314 SER A O 1
ATOM 2408 N N . ALA A 1 315 ? 20.410 8.274 -40.659 1.00 40.12 315 ALA A N 1
ATOM 2409 C CA . ALA A 1 315 ? 19.767 9.408 -41.314 1.00 40.12 315 ALA A CA 1
ATOM 2410 C C . ALA A 1 315 ? 19.051 10.393 -40.364 1.00 40.12 315 ALA A C 1
ATOM 2412 O O . ALA A 1 315 ? 18.663 11.462 -40.819 1.00 40.12 315 ALA A O 1
ATOM 2413 N N . HIS A 1 316 ? 18.884 10.090 -39.068 1.00 41.66 316 HIS A N 1
ATOM 2414 C CA . HIS A 1 316 ? 18.075 10.930 -38.158 1.00 41.66 316 HIS A CA 1
ATOM 2415 C C . HIS A 1 316 ? 18.861 11.698 -37.085 1.00 41.66 316 HIS A C 1
ATOM 2417 O O . HIS A 1 316 ? 18.254 12.375 -36.258 1.00 41.66 316 HIS A O 1
ATOM 2423 N N . LEU A 1 317 ? 20.199 11.704 -37.139 1.00 41.03 317 LEU A N 1
ATOM 2424 C CA . LEU A 1 317 ? 21.010 12.586 -36.282 1.00 41.03 317 LEU A CA 1
ATOM 2425 C C . LEU A 1 317 ? 20.745 14.086 -36.537 1.00 41.03 317 LEU A C 1
ATOM 2427 O O . LEU A 1 317 ? 21.053 14.901 -35.675 1.00 41.03 317 LEU A O 1
ATOM 2431 N N . GLU A 1 318 ? 20.124 14.452 -37.666 1.00 37.16 318 GLU A N 1
ATOM 2432 C CA . GLU A 1 318 ? 19.796 15.847 -38.009 1.00 37.16 318 GLU A CA 1
ATOM 2433 C C . GLU A 1 318 ? 18.290 16.179 -37.992 1.00 37.16 318 GLU A C 1
ATOM 2435 O O . GLU A 1 318 ? 17.932 17.350 -38.068 1.00 37.16 318 GLU A O 1
ATOM 2440 N N . SER A 1 319 ? 17.390 15.196 -37.840 1.00 39.22 319 SER A N 1
ATOM 2441 C CA . SER A 1 319 ? 15.933 15.416 -37.964 1.00 39.22 319 SER A CA 1
ATOM 2442 C C . SER A 1 319 ? 15.145 15.257 -36.653 1.00 39.22 319 SER A C 1
ATOM 2444 O O . SER A 1 319 ? 13.916 15.301 -36.668 1.00 39.22 319 SER A O 1
ATOM 2446 N N . ALA A 1 320 ? 15.818 15.142 -35.505 1.00 37.59 320 ALA A N 1
ATOM 2447 C CA . ALA A 1 320 ? 15.194 15.031 -34.178 1.00 37.59 320 ALA A CA 1
ATOM 2448 C C . ALA A 1 320 ? 14.565 16.345 -33.644 1.00 37.59 320 ALA A C 1
ATOM 2450 O O . ALA A 1 320 ? 14.383 16.507 -32.438 1.00 37.59 320 ALA A O 1
ATOM 2451 N N . ILE A 1 321 ? 14.225 17.300 -34.517 1.00 39.59 321 ILE A N 1
ATOM 2452 C CA . ILE A 1 321 ? 13.570 18.565 -34.146 1.00 39.59 321 ILE A CA 1
ATOM 2453 C C . ILE A 1 321 ? 12.294 18.741 -34.973 1.00 39.59 321 ILE A C 1
ATOM 2455 O O . ILE A 1 321 ? 12.143 19.667 -35.761 1.00 39.59 321 ILE A O 1
ATOM 2459 N N . ALA A 1 322 ? 11.354 17.828 -34.783 1.00 41.00 322 ALA A N 1
ATOM 2460 C CA . ALA A 1 322 ? 9.943 18.107 -35.018 1.00 41.00 322 ALA A CA 1
ATOM 2461 C C . ALA A 1 322 ? 9.132 17.445 -33.898 1.00 41.00 322 ALA A C 1
ATOM 2463 O O . ALA A 1 322 ? 8.287 16.588 -34.132 1.00 41.00 322 ALA A O 1
ATOM 2464 N N . ALA A 1 323 ? 9.460 17.803 -32.653 1.00 46.16 323 ALA A N 1
ATOM 2465 C CA . ALA A 1 323 ? 8.607 17.517 -31.509 1.00 46.16 323 ALA A CA 1
ATOM 2466 C C . ALA A 1 323 ? 7.284 18.282 -31.674 1.00 46.16 323 ALA A C 1
ATOM 2468 O O . ALA A 1 323 ? 7.293 19.429 -32.132 1.00 46.16 323 ALA A O 1
ATOM 2469 N N . GLU A 1 324 ? 6.162 17.672 -31.279 1.00 49.59 324 GLU A N 1
ATOM 2470 C CA . GLU A 1 324 ? 4.938 18.424 -30.978 1.00 49.59 324 GLU A CA 1
ATOM 2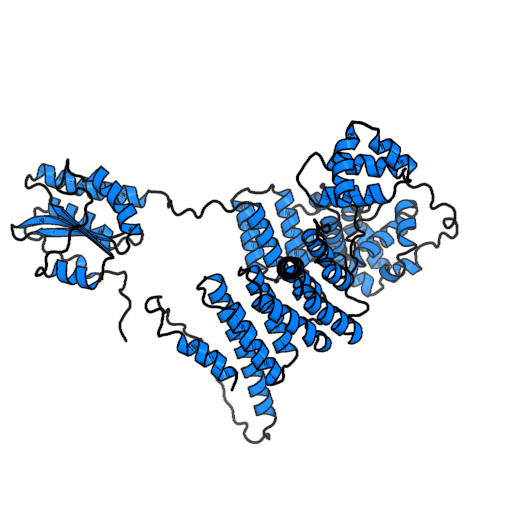471 C C . GLU A 1 324 ? 5.308 19.653 -30.145 1.00 49.59 324 GLU A C 1
ATOM 2473 O O . GLU A 1 324 ? 6.112 19.555 -29.211 1.00 49.59 324 GLU A O 1
ATOM 2478 N N . ALA A 1 325 ? 4.781 20.817 -30.534 1.00 59.16 325 ALA A N 1
ATOM 2479 C CA . ALA A 1 325 ? 5.203 22.090 -29.975 1.00 59.16 325 ALA A CA 1
ATOM 2480 C C . ALA A 1 325 ? 5.138 22.022 -28.433 1.00 59.16 325 ALA A C 1
ATOM 2482 O O . ALA A 1 325 ? 4.067 21.728 -27.891 1.00 59.16 325 ALA A O 1
ATOM 2483 N N . PRO A 1 326 ? 6.244 22.294 -27.710 1.00 64.75 326 PRO A N 1
ATOM 2484 C CA . PRO A 1 326 ? 6.306 22.235 -26.245 1.00 64.75 326 PRO A CA 1
ATOM 2485 C C . PRO A 1 326 ? 5.150 22.970 -25.545 1.00 64.75 326 PRO A C 1
ATOM 2487 O O . PRO A 1 326 ? 4.709 22.582 -24.461 1.00 64.75 326 PRO A O 1
ATOM 2490 N N . LEU A 1 327 ? 4.617 23.998 -26.211 1.00 72.00 327 LEU A N 1
ATOM 2491 C CA . LEU A 1 327 ? 3.453 24.780 -25.817 1.00 72.00 327 LEU A CA 1
ATOM 2492 C C . LEU A 1 327 ? 2.155 23.969 -25.673 1.00 72.00 327 LEU A C 1
ATOM 2494 O O . LEU A 1 327 ? 1.405 24.208 -24.727 1.00 72.00 327 LEU A O 1
ATOM 2498 N N . ASP A 1 328 ? 1.879 23.012 -26.555 1.00 69.62 328 ASP A N 1
ATOM 2499 C CA . ASP A 1 328 ? 0.620 22.257 -26.530 1.00 69.62 328 ASP A CA 1
ATOM 2500 C C . ASP A 1 328 ? 0.626 21.175 -25.439 1.00 69.62 328 ASP A C 1
ATOM 2502 O O . ASP A 1 328 ? -0.360 21.026 -24.712 1.00 69.62 328 ASP A O 1
ATOM 2506 N N . ILE A 1 329 ? 1.782 20.541 -25.206 1.00 68.75 329 ILE A N 1
ATOM 2507 C CA . ILE A 1 329 ? 2.006 19.619 -24.079 1.00 68.75 329 ILE A CA 1
ATOM 2508 C C . ILE A 1 329 ? 1.815 20.349 -22.740 1.00 68.75 329 ILE A C 1
ATOM 2510 O O . ILE A 1 329 ? 1.170 19.834 -21.822 1.00 68.75 329 ILE A O 1
ATOM 2514 N N . ALA A 1 330 ? 2.343 21.572 -22.623 1.00 72.81 330 ALA A N 1
ATOM 2515 C CA . ALA A 1 330 ? 2.187 22.388 -21.422 1.00 72.81 330 ALA A CA 1
ATOM 2516 C C . ALA A 1 330 ? 0.731 22.819 -21.182 1.00 72.81 330 ALA A C 1
ATOM 2518 O O . ALA A 1 330 ? 0.262 22.776 -20.044 1.00 72.81 330 ALA A O 1
ATOM 2519 N N . ARG A 1 331 ? -0.016 23.173 -22.238 1.00 74.25 331 ARG A N 1
ATOM 2520 C CA . ARG A 1 331 ? -1.450 23.505 -22.142 1.00 74.25 331 ARG A CA 1
ATOM 2521 C C . ARG A 1 331 ? -2.278 22.325 -21.647 1.00 74.25 331 ARG A C 1
ATOM 2523 O O . ARG A 1 331 ? -3.110 22.493 -20.756 1.00 74.25 331 ARG A O 1
ATOM 2530 N N . GLU A 1 332 ? -2.051 21.137 -22.198 1.00 72.19 332 GLU A N 1
ATOM 2531 C CA . GLU A 1 332 ? -2.783 19.932 -21.805 1.00 72.19 332 GLU A CA 1
ATOM 2532 C C . GLU A 1 332 ? -2.462 19.504 -20.367 1.00 72.19 332 GLU A C 1
ATOM 2534 O O . GLU A 1 332 ? -3.346 19.063 -19.630 1.00 72.19 332 GLU A O 1
ATOM 2539 N N . ALA A 1 333 ? -1.205 19.641 -19.940 1.00 68.12 333 ALA A N 1
ATOM 2540 C CA . ALA A 1 333 ? -0.813 19.340 -18.570 1.00 68.12 333 ALA A CA 1
ATOM 2541 C C . ALA A 1 333 ? -1.433 20.330 -17.565 1.00 68.12 333 ALA A C 1
ATOM 2543 O O . ALA A 1 333 ? -1.965 19.900 -16.545 1.00 68.12 333 ALA A O 1
ATOM 2544 N N . LEU A 1 334 ? -1.469 21.629 -17.886 1.00 71.69 334 LEU A N 1
ATOM 2545 C CA . LEU A 1 334 ? -2.093 22.654 -17.040 1.00 71.69 334 LEU A CA 1
ATOM 2546 C C . LEU A 1 334 ? -3.616 22.501 -16.923 1.00 71.69 334 LEU A C 1
ATOM 2548 O O . LEU A 1 334 ? -4.155 22.674 -15.834 1.00 71.69 334 LEU A O 1
ATOM 2552 N N . MET A 1 335 ? -4.315 22.116 -17.997 1.00 72.88 335 MET A N 1
ATOM 2553 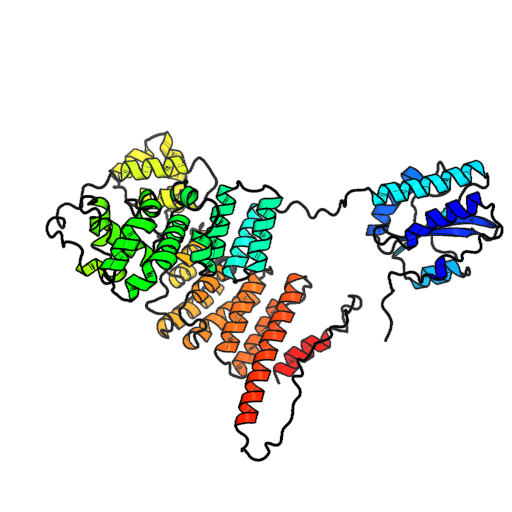C CA . MET A 1 335 ? -5.767 21.864 -17.943 1.00 72.88 335 MET A CA 1
ATOM 2554 C C . MET A 1 335 ? -6.145 20.687 -17.036 1.00 72.88 335 MET A C 1
ATOM 2556 O O . MET A 1 335 ? -7.277 20.612 -16.562 1.00 72.88 335 MET A O 1
ATOM 2560 N N . ARG A 1 336 ? -5.214 19.762 -16.775 1.00 67.31 336 ARG A N 1
ATOM 2561 C CA . ARG A 1 336 ? -5.443 18.613 -15.888 1.00 67.31 336 ARG A CA 1
ATOM 2562 C C . ARG A 1 336 ? -5.307 18.954 -14.401 1.00 67.31 336 ARG A C 1
ATOM 2564 O O . ARG A 1 336 ? -5.799 18.182 -13.584 1.00 67.31 336 ARG A O 1
ATOM 2571 N N . VAL A 1 337 ? -4.689 20.087 -14.057 1.00 65.62 337 VAL A N 1
ATOM 2572 C CA . VAL A 1 337 ? -4.448 20.512 -12.664 1.00 65.62 337 VAL A CA 1
ATOM 2573 C C . VAL A 1 337 ? -5.741 20.935 -11.956 1.00 65.62 337 VAL A C 1
ATOM 2575 O O . VAL A 1 337 ? -5.878 20.710 -10.760 1.00 65.62 337 VAL A O 1
ATOM 2578 N N . ASP A 1 338 ? -6.723 21.470 -12.684 1.00 51.88 338 ASP A N 1
ATOM 2579 C CA . ASP A 1 338 ? -7.937 22.070 -12.099 1.00 51.88 338 ASP A CA 1
ATOM 2580 C C . ASP A 1 338 ? -9.008 21.038 -11.668 1.00 51.88 338 ASP A C 1
ATOM 2582 O O . ASP A 1 338 ? -10.074 21.394 -11.172 1.00 51.88 338 ASP A O 1
ATOM 2586 N N . ALA A 1 339 ? -8.757 19.736 -11.873 1.00 44.75 339 ALA A N 1
ATOM 2587 C CA . ALA A 1 339 ? -9.780 18.697 -11.723 1.00 44.75 339 ALA A CA 1
ATOM 2588 C C . ALA A 1 339 ? -9.682 17.850 -10.439 1.00 44.75 339 ALA A C 1
ATOM 2590 O O . ALA A 1 339 ? -10.675 17.215 -10.080 1.00 44.75 339 ALA A O 1
ATOM 2591 N N . VAL A 1 340 ? -8.535 17.793 -9.750 1.00 46.06 340 VAL A N 1
ATOM 2592 C CA . VAL A 1 340 ? -8.326 16.975 -8.535 1.00 46.06 340 VAL A CA 1
ATOM 2593 C C . VAL A 1 340 ? -7.132 17.523 -7.741 1.00 46.06 340 VAL A C 1
ATOM 2595 O O . VAL A 1 340 ? -6.109 17.829 -8.347 1.00 46.06 340 VAL A O 1
ATOM 2598 N N . ASP A 1 341 ? -7.208 17.533 -6.403 1.00 44.28 341 ASP A N 1
ATOM 2599 C CA . ASP A 1 341 ? -6.056 17.671 -5.487 1.00 44.28 341 ASP A CA 1
ATOM 2600 C C . ASP A 1 341 ? -5.082 16.476 -5.647 1.00 44.28 341 ASP A C 1
ATOM 2602 O O . ASP A 1 341 ? -5.014 15.575 -4.808 1.00 44.28 341 ASP A O 1
ATOM 2606 N N . SER A 1 342 ? -4.372 16.400 -6.773 1.00 51.12 342 SER A N 1
ATOM 2607 C CA . SER A 1 342 ? -3.399 15.349 -7.074 1.00 51.12 342 SER A CA 1
ATOM 2608 C C . SER A 1 342 ? -2.024 15.964 -7.309 1.00 51.12 342 SER A C 1
ATOM 2610 O O . SER A 1 342 ? -1.777 16.609 -8.329 1.00 51.12 342 SER A O 1
ATOM 2612 N N . ASN A 1 343 ? -1.114 15.716 -6.365 1.00 50.06 343 ASN A N 1
ATOM 2613 C CA . ASN A 1 343 ? 0.275 16.181 -6.422 1.00 50.06 343 ASN A CA 1
ATOM 2614 C C . ASN A 1 343 ? 1.028 15.663 -7.667 1.00 50.06 343 ASN A C 1
ATOM 2616 O O . ASN A 1 343 ? 1.932 16.337 -8.155 1.00 50.06 343 ASN A O 1
ATOM 2620 N N . ASP A 1 344 ? 0.615 14.527 -8.239 1.00 46.94 344 ASP A N 1
ATOM 2621 C CA . ASP A 1 344 ? 1.223 13.949 -9.447 1.00 46.94 344 ASP A CA 1
ATOM 2622 C C . ASP A 1 344 ? 0.884 14.756 -10.715 1.00 46.94 344 ASP A C 1
ATOM 2624 O O . ASP A 1 344 ? 1.739 14.972 -11.573 1.00 46.94 344 ASP A O 1
ATOM 2628 N N . LEU A 1 345 ? -0.345 15.279 -10.820 1.00 58.75 345 LEU A N 1
ATOM 2629 C CA . LEU A 1 345 ? -0.764 16.116 -11.955 1.00 58.75 345 LEU A CA 1
ATOM 2630 C C . LEU A 1 345 ? -0.047 17.474 -11.953 1.00 58.75 345 LEU A C 1
ATOM 2632 O O . LEU A 1 345 ? 0.267 18.016 -13.015 1.00 58.75 345 LEU A O 1
ATOM 2636 N N . LEU A 1 346 ? 0.261 17.994 -10.762 1.00 58.81 346 LEU A N 1
ATOM 2637 C CA . LEU A 1 346 ? 1.092 19.186 -10.586 1.00 58.81 346 LEU A CA 1
ATOM 2638 C C . LEU A 1 346 ? 2.548 18.935 -11.014 1.00 58.81 346 LEU A C 1
ATOM 2640 O O . LEU A 1 346 ? 3.156 19.798 -11.651 1.00 58.81 346 LEU A O 1
ATOM 2644 N N . ALA A 1 347 ? 3.102 17.755 -10.720 1.00 54.44 347 ALA A N 1
ATOM 2645 C CA . ALA A 1 347 ? 4.454 17.380 -11.135 1.00 54.44 347 ALA A CA 1
ATOM 2646 C C . ALA A 1 347 ? 4.581 17.241 -12.665 1.00 54.44 347 ALA A C 1
ATOM 2648 O O . ALA A 1 347 ? 5.541 17.752 -13.251 1.00 54.44 347 ALA A O 1
ATOM 2649 N N . ASP A 1 348 ? 3.586 16.634 -13.319 1.00 58.34 348 ASP A N 1
ATOM 2650 C CA . ASP A 1 348 ? 3.508 16.528 -14.782 1.00 58.34 348 ASP A CA 1
ATOM 2651 C C . ASP A 1 348 ? 3.414 17.909 -15.453 1.00 58.34 348 ASP A C 1
ATOM 2653 O O . ASP A 1 348 ? 4.129 18.188 -16.422 1.00 58.34 348 ASP A O 1
ATOM 2657 N N . ALA A 1 349 ? 2.572 18.801 -14.917 1.00 67.25 349 ALA A N 1
ATOM 2658 C CA . ALA A 1 349 ? 2.458 20.178 -15.395 1.00 67.25 349 ALA A CA 1
ATOM 2659 C C . ALA A 1 349 ? 3.784 20.941 -15.268 1.00 67.25 349 ALA A C 1
ATOM 2661 O O . ALA A 1 349 ? 4.179 21.646 -16.199 1.00 67.25 349 ALA A O 1
ATOM 2662 N N . ARG A 1 350 ? 4.527 20.734 -14.174 1.00 64.12 350 ARG A N 1
ATOM 2663 C CA . ARG A 1 350 ? 5.861 21.321 -13.978 1.00 64.12 350 ARG A CA 1
ATOM 2664 C C . ARG A 1 350 ? 6.870 20.821 -15.010 1.00 64.12 350 ARG A C 1
ATOM 2666 O O . ARG A 1 350 ? 7.585 21.616 -15.615 1.00 64.12 350 ARG A O 1
ATOM 2673 N N . ALA A 1 351 ? 6.931 19.509 -15.232 1.00 59.03 351 ALA A N 1
ATOM 2674 C CA . ALA A 1 351 ? 7.855 18.920 -16.200 1.00 59.03 351 ALA A CA 1
ATOM 2675 C C . ALA A 1 351 ? 7.587 19.414 -17.631 1.00 59.03 351 ALA A C 1
ATOM 2677 O O . ALA A 1 351 ? 8.527 19.586 -18.408 1.00 59.03 351 ALA A O 1
ATOM 2678 N N . ALA A 1 352 ? 6.321 19.672 -17.971 1.00 68.88 352 ALA A N 1
ATOM 2679 C CA . ALA A 1 352 ? 5.940 20.261 -19.248 1.00 68.88 352 ALA A CA 1
ATOM 2680 C C . ALA A 1 352 ? 6.322 21.751 -19.342 1.00 68.88 352 ALA A C 1
ATOM 2682 O O . ALA A 1 352 ? 6.917 22.164 -20.336 1.00 68.88 352 ALA A O 1
ATOM 2683 N N . LEU A 1 353 ? 6.063 22.544 -18.294 1.00 69.00 353 LEU A N 1
ATOM 2684 C CA . LEU A 1 353 ? 6.422 23.967 -18.236 1.00 69.00 353 LEU A CA 1
ATOM 2685 C C . LEU A 1 353 ? 7.935 24.218 -18.309 1.00 69.00 353 LEU A C 1
ATOM 2687 O O . LEU A 1 353 ? 8.372 25.180 -18.942 1.00 69.00 353 LEU A O 1
ATOM 2691 N N . ALA A 1 354 ? 8.744 23.346 -17.703 1.00 63.28 354 ALA A N 1
ATOM 2692 C CA . ALA A 1 354 ? 10.203 23.448 -17.715 1.00 63.28 354 ALA A CA 1
ATOM 2693 C C . ALA A 1 354 ? 10.822 23.318 -19.121 1.00 63.28 354 ALA A C 1
ATOM 2695 O O . ALA A 1 354 ? 11.964 23.728 -19.318 1.00 63.28 354 ALA A O 1
ATOM 2696 N N . ARG A 1 355 ? 10.081 22.767 -20.092 1.00 70.12 355 ARG A N 1
ATOM 2697 C CA . ARG A 1 355 ? 10.528 22.578 -21.483 1.00 70.12 355 ARG A CA 1
ATOM 2698 C C . ARG A 1 355 ? 10.216 23.767 -22.401 1.00 70.12 355 ARG A C 1
ATOM 2700 O O . ARG A 1 355 ? 10.646 23.746 -23.549 1.00 70.12 355 ARG A O 1
ATOM 2707 N N . LEU A 1 356 ? 9.477 24.771 -21.925 1.00 74.56 356 LEU A N 1
ATOM 2708 C CA . LEU A 1 356 ? 9.064 25.933 -22.720 1.00 74.56 356 LEU A CA 1
ATOM 2709 C C . LEU A 1 356 ? 10.160 26.994 -22.835 1.00 74.56 356 LEU A C 1
ATOM 2711 O O . LEU A 1 356 ? 10.871 27.280 -21.865 1.00 74.56 356 LEU A O 1
ATOM 2715 N N . ALA A 1 357 ? 10.208 27.668 -23.985 1.00 75.50 357 ALA A N 1
ATOM 2716 C CA . ALA A 1 357 ? 10.994 28.885 -24.144 1.00 75.50 357 ALA A CA 1
ATOM 2717 C C . ALA A 1 357 ? 10.411 30.040 -23.292 1.00 75.50 357 ALA A C 1
ATOM 2719 O O . ALA A 1 357 ? 9.207 30.063 -23.011 1.00 75.50 357 ALA A O 1
ATOM 2720 N N . PRO A 1 358 ? 11.219 31.048 -22.903 1.00 70.31 358 PRO A N 1
ATOM 2721 C CA . PRO A 1 358 ? 10.751 32.179 -22.092 1.00 70.31 358 PRO A CA 1
ATOM 2722 C C . PRO A 1 358 ? 9.558 32.931 -22.704 1.00 70.31 358 PRO A C 1
ATOM 2724 O O . PRO A 1 358 ? 8.664 33.367 -21.979 1.00 70.31 358 PRO A O 1
ATOM 2727 N N . GLU A 1 359 ? 9.530 33.041 -24.033 1.00 70.75 359 GLU A N 1
ATOM 2728 C CA . GLU A 1 359 ? 8.467 33.701 -24.800 1.00 70.75 359 GLU A CA 1
ATOM 2729 C C . GLU A 1 359 ? 7.156 32.896 -24.774 1.00 70.75 359 GLU A C 1
ATOM 2731 O O . GLU A 1 359 ? 6.078 33.450 -24.569 1.00 70.75 359 GLU A O 1
ATOM 2736 N N . GLU A 1 360 ? 7.239 31.569 -24.872 1.00 76.06 360 GLU A N 1
ATOM 2737 C CA . GLU A 1 360 ? 6.092 30.653 -24.797 1.00 76.06 360 GLU A CA 1
ATOM 2738 C C . GLU A 1 360 ? 5.495 30.601 -23.385 1.00 76.06 360 GLU A C 1
ATOM 2740 O O . GLU A 1 360 ? 4.275 30.584 -23.201 1.00 76.06 360 GLU A O 1
ATOM 2745 N N . ARG A 1 361 ? 6.362 30.652 -22.369 1.00 72.69 361 ARG A N 1
ATOM 2746 C CA . ARG A 1 361 ? 5.968 30.804 -20.963 1.00 72.69 361 ARG A CA 1
ATOM 2747 C C . ARG A 1 361 ? 5.247 32.133 -20.726 1.00 72.69 361 ARG A C 1
ATOM 2749 O O . ARG A 1 361 ? 4.262 32.171 -19.996 1.00 72.69 361 ARG A O 1
ATOM 2756 N N . ALA A 1 362 ? 5.703 33.225 -21.342 1.00 74.81 362 ALA A N 1
ATOM 2757 C CA . ALA A 1 362 ? 5.016 34.513 -21.251 1.00 74.81 362 ALA A CA 1
ATOM 2758 C C . ALA A 1 362 ? 3.617 34.464 -21.891 1.00 74.81 362 ALA A C 1
ATOM 2760 O O . ALA A 1 362 ? 2.660 34.938 -21.281 1.00 74.81 362 ALA A O 1
ATOM 2761 N N . LEU A 1 363 ? 3.472 33.798 -23.042 1.00 78.19 363 LEU A N 1
ATOM 2762 C CA . LEU A 1 363 ? 2.177 33.615 -23.710 1.00 78.19 363 LEU A CA 1
ATOM 2763 C C . LEU A 1 363 ? 1.158 32.850 -22.847 1.00 78.19 363 LEU A C 1
ATOM 2765 O O . LEU A 1 363 ? -0.012 33.230 -22.800 1.00 78.19 363 LEU A O 1
ATOM 2769 N N . LEU A 1 364 ? 1.579 31.797 -22.136 1.00 75.56 364 LEU A N 1
ATOM 2770 C CA . LEU A 1 364 ? 0.693 31.072 -21.210 1.00 75.56 364 LEU A CA 1
ATOM 2771 C C . LEU A 1 364 ? 0.318 31.899 -19.975 1.00 75.56 364 LEU A C 1
ATOM 2773 O O . LEU A 1 364 ? -0.797 31.769 -19.476 1.00 75.56 364 LEU A O 1
ATOM 2777 N N . ARG A 1 365 ? 1.214 32.778 -19.513 1.00 72.06 365 ARG A N 1
ATOM 2778 C CA . ARG A 1 365 ? 0.979 33.648 -18.349 1.00 72.06 365 ARG A CA 1
ATOM 2779 C C . ARG A 1 365 ? -0.076 34.719 -18.630 1.00 72.06 365 ARG A C 1
ATOM 2781 O O . ARG A 1 365 ? -0.827 35.125 -17.736 1.00 72.06 365 ARG A O 1
ATOM 2788 N N . GLU A 1 366 ? -0.136 35.173 -19.876 1.00 75.94 366 GLU A N 1
ATOM 2789 C CA . GLU A 1 366 ? -1.107 36.166 -20.329 1.00 75.94 366 GLU A CA 1
ATOM 2790 C C . GLU A 1 366 ? -2.474 35.552 -20.659 1.00 75.94 366 GLU A C 1
ATOM 2792 O O . GLU A 1 366 ? -3.490 36.230 -20.504 1.00 75.94 366 GLU A O 1
ATOM 2797 N N . ALA A 1 367 ? -2.526 34.265 -21.017 1.00 77.31 367 ALA A N 1
ATOM 2798 C CA . ALA A 1 367 ? -3.763 33.562 -21.341 1.00 77.31 367 ALA A CA 1
ATOM 2799 C C . ALA A 1 367 ? -4.603 33.228 -20.087 1.00 77.31 367 ALA A C 1
ATOM 2801 O O . ALA A 1 367 ? -4.229 32.400 -19.255 1.00 77.31 367 ALA A O 1
ATOM 2802 N N . ASP A 1 368 ? -5.791 33.836 -19.986 1.00 66.69 368 ASP A N 1
ATOM 2803 C CA . ASP A 1 368 ? -6.690 33.748 -18.821 1.00 66.69 368 ASP A CA 1
ATOM 2804 C C . ASP A 1 368 ? -7.009 32.328 -18.292 1.00 66.69 368 ASP A C 1
ATOM 2806 O O . ASP A 1 368 ? -7.006 32.172 -17.070 1.00 66.69 368 ASP A O 1
ATOM 2810 N N . PRO A 1 369 ? -7.235 31.276 -19.111 1.00 72.50 369 PRO A N 1
ATOM 2811 C CA . PRO A 1 369 ? -7.508 29.933 -18.578 1.00 72.50 369 PRO A CA 1
ATOM 2812 C C . PRO A 1 369 ? -6.277 29.227 -17.981 1.00 72.50 369 PRO A C 1
ATOM 2814 O O . PRO A 1 369 ? -6.433 28.252 -17.253 1.00 72.50 3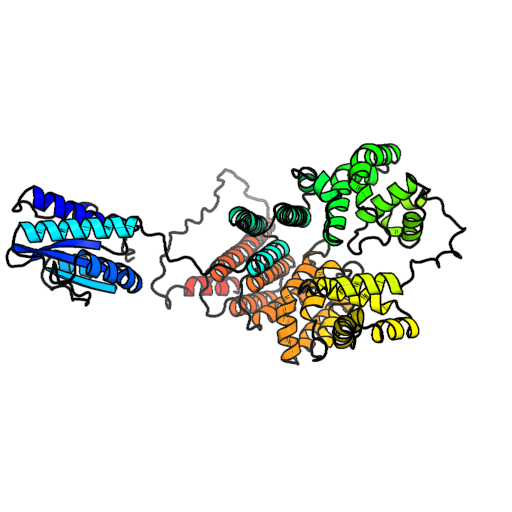69 PRO A O 1
ATOM 2817 N N . PHE A 1 370 ? -5.058 29.702 -18.258 1.00 68.56 370 PHE A N 1
ATOM 2818 C CA . PHE A 1 370 ? -3.811 29.073 -17.800 1.00 68.56 370 PHE A CA 1
ATOM 2819 C C . PHE A 1 370 ? -3.119 29.858 -16.683 1.00 68.56 370 PHE A C 1
ATOM 2821 O O . PHE A 1 370 ? -2.270 29.306 -15.985 1.00 68.56 370 PHE A O 1
ATOM 2828 N N . ARG A 1 371 ? -3.508 31.119 -16.458 1.00 73.75 371 ARG A N 1
ATOM 2829 C CA . ARG A 1 371 ? -2.907 31.986 -15.436 1.00 73.75 371 ARG A CA 1
ATOM 2830 C C . ARG A 1 371 ? -3.014 31.413 -14.007 1.00 73.75 371 ARG A C 1
ATOM 2832 O O . ARG A 1 371 ? -1.980 31.384 -13.341 1.00 73.75 371 ARG A O 1
ATOM 2839 N N . PRO A 1 372 ? -4.176 30.928 -13.512 1.00 66.75 372 PRO A N 1
ATOM 2840 C CA . PRO A 1 372 ? -4.266 30.359 -12.161 1.00 66.75 372 PRO A CA 1
ATOM 2841 C C . PRO A 1 372 ? -3.392 29.106 -11.930 1.00 66.75 372 PRO A C 1
ATOM 2843 O O . PRO A 1 372 ? -2.603 29.121 -10.983 1.00 66.75 372 PRO A O 1
ATOM 2846 N N . PRO A 1 373 ? -3.433 28.051 -12.775 1.00 63.41 373 PRO A N 1
ATOM 2847 C CA . PRO A 1 373 ? -2.579 26.877 -12.579 1.00 63.41 373 PRO A CA 1
ATOM 2848 C C . PRO A 1 373 ? -1.091 27.184 -12.805 1.00 63.41 373 PRO A C 1
ATOM 2850 O O . PRO A 1 373 ? -0.237 26.568 -12.170 1.00 63.41 373 PRO A O 1
ATOM 2853 N N . MET A 1 374 ? -0.759 28.179 -13.635 1.00 67.56 374 MET A N 1
ATOM 2854 C CA . MET A 1 374 ? 0.618 28.640 -13.821 1.00 67.56 374 MET A CA 1
ATOM 2855 C C . MET A 1 374 ? 1.171 29.344 -12.577 1.00 67.56 374 MET A C 1
ATOM 2857 O O . MET A 1 374 ? 2.295 29.060 -12.181 1.00 67.56 374 MET A O 1
ATOM 2861 N N . GLN A 1 375 ? 0.381 30.189 -11.906 1.00 65.75 375 GLN A N 1
ATOM 2862 C CA . GLN A 1 375 ? 0.788 30.815 -10.641 1.00 65.75 375 GLN A CA 1
ATOM 2863 C C . GLN A 1 375 ? 1.023 29.780 -9.532 1.00 65.75 375 GLN A C 1
ATOM 2865 O O . GLN A 1 375 ? 1.963 29.928 -8.755 1.00 65.75 375 GLN A O 1
ATOM 2870 N N . ILE A 1 376 ? 0.209 28.720 -9.478 1.00 62.03 376 ILE A N 1
ATOM 2871 C CA . ILE A 1 376 ? 0.373 27.607 -8.528 1.00 62.03 376 ILE A CA 1
ATOM 2872 C C . ILE A 1 376 ? 1.660 26.823 -8.825 1.00 62.03 376 ILE A C 1
ATOM 2874 O O . ILE A 1 376 ? 2.434 26.548 -7.908 1.00 62.03 376 ILE A O 1
ATOM 2878 N N . ALA A 1 377 ? 1.916 26.499 -10.096 1.00 60.75 377 ALA A N 1
ATOM 2879 C CA . ALA A 1 377 ? 3.130 25.800 -10.513 1.00 60.75 377 ALA A CA 1
ATOM 2880 C C . ALA A 1 377 ? 4.403 26.639 -10.275 1.00 60.75 377 ALA A C 1
ATOM 2882 O O . ALA A 1 377 ? 5.396 26.116 -9.773 1.00 60.75 377 ALA A O 1
ATOM 2883 N N . GLU A 1 378 ? 4.366 27.945 -10.564 1.00 62.72 378 GLU A N 1
ATOM 2884 C CA . GLU A 1 378 ? 5.498 28.869 -10.393 1.00 62.72 378 GLU A CA 1
ATOM 2885 C C . GLU A 1 378 ? 5.837 29.127 -8.916 1.00 62.72 378 GLU A C 1
ATOM 2887 O O . GLU A 1 378 ? 7.016 29.211 -8.567 1.00 62.72 378 GLU A O 1
ATOM 2892 N N . LEU A 1 379 ? 4.838 29.178 -8.022 1.00 57.31 379 LEU A N 1
ATOM 2893 C CA . LEU A 1 379 ? 5.068 29.302 -6.573 1.00 57.31 379 LEU A CA 1
ATOM 2894 C C . LEU A 1 379 ? 5.884 28.126 -6.000 1.00 57.31 379 LEU A C 1
ATOM 2896 O O . LEU A 1 379 ? 6.527 28.267 -4.961 1.00 57.31 379 LEU A O 1
ATOM 2900 N N . LEU A 1 380 ? 5.848 26.973 -6.676 1.00 51.62 380 LEU A N 1
ATOM 2901 C CA . LEU A 1 380 ? 6.520 25.729 -6.299 1.00 51.62 380 LEU A CA 1
ATOM 2902 C C . LEU A 1 380 ? 7.833 25.483 -7.081 1.00 51.62 380 LEU A C 1
ATOM 2904 O O . LEU A 1 380 ? 8.590 24.580 -6.725 1.00 51.62 380 LEU A O 1
ATOM 2908 N N . GLU A 1 381 ? 8.126 26.263 -8.132 1.00 47.72 381 GLU A N 1
ATOM 2909 C CA . GLU A 1 381 ? 9.288 26.103 -9.034 1.00 47.72 381 GLU A CA 1
ATOM 2910 C C . GLU A 1 381 ? 10.567 26.824 -8.585 1.00 47.72 381 GLU A C 1
ATOM 2912 O O . GLU A 1 381 ? 11.617 26.641 -9.199 1.00 47.72 381 GLU A O 1
ATOM 2917 N N . ALA A 1 382 ? 10.533 27.619 -7.514 1.00 47.09 382 ALA A N 1
ATOM 2918 C CA . ALA A 1 382 ? 11.695 28.410 -7.096 1.00 47.09 382 ALA A CA 1
ATOM 2919 C C . ALA A 1 382 ? 12.922 27.572 -6.656 1.00 47.09 382 ALA A C 1
ATOM 2921 O O . ALA A 1 382 ? 13.982 28.138 -6.391 1.00 47.09 382 ALA A O 1
ATOM 2922 N N . THR A 1 383 ? 12.822 26.238 -6.600 1.00 51.78 383 THR A N 1
ATOM 2923 C CA . THR A 1 383 ? 13.910 25.332 -6.209 1.00 51.78 383 THR A CA 1
ATOM 2924 C C . THR A 1 383 ? 14.106 24.209 -7.238 1.00 51.78 383 THR A C 1
ATOM 2926 O O . THR A 1 383 ? 13.197 23.442 -7.550 1.00 51.78 383 THR A O 1
ATOM 2929 N N . VAL A 1 384 ? 15.326 24.091 -7.780 1.00 57.50 384 VAL A N 1
ATOM 2930 C CA . VAL A 1 384 ? 15.765 22.942 -8.602 1.00 57.50 384 VAL A CA 1
ATOM 2931 C C . VAL A 1 384 ? 15.447 21.645 -7.835 1.00 57.50 384 VAL A C 1
ATOM 2933 O O . VAL A 1 384 ? 15.784 21.598 -6.657 1.00 57.50 384 VAL A O 1
ATOM 2936 N N . PRO A 1 385 ? 14.838 20.590 -8.408 1.00 65.81 385 PRO A N 1
ATOM 2937 C CA . PRO A 1 385 ? 14.532 19.368 -7.655 1.00 65.81 385 PRO A CA 1
ATOM 2938 C C . PRO A 1 385 ? 15.808 18.583 -7.290 1.00 65.81 385 PRO A C 1
ATOM 2940 O O . PRO A 1 385 ? 16.748 18.567 -8.085 1.00 65.81 385 PRO A O 1
ATOM 2943 N N . PRO A 1 386 ? 15.886 17.948 -6.103 1.00 77.12 386 PRO A N 1
ATOM 2944 C CA . PRO A 1 386 ? 17.019 17.093 -5.751 1.00 77.12 386 PRO A CA 1
ATOM 2945 C C . PRO A 1 386 ? 17.040 15.831 -6.624 1.00 77.12 386 PRO A C 1
ATOM 2947 O O . PRO A 1 386 ? 15.991 15.324 -7.020 1.00 77.12 386 PRO A O 1
ATOM 2950 N N . THR A 1 387 ? 18.236 15.318 -6.910 1.00 77.06 387 THR A N 1
ATOM 2951 C CA . THR A 1 387 ? 18.448 14.123 -7.752 1.00 77.06 387 THR A CA 1
ATOM 2952 C C . THR A 1 387 ? 19.028 12.933 -6.989 1.00 77.06 387 THR A C 1
ATOM 2954 O O . THR A 1 387 ? 19.259 11.875 -7.569 1.00 77.06 387 THR A O 1
ATOM 2957 N N . SER A 1 388 ? 19.292 13.103 -5.693 1.00 82.94 388 SER A N 1
ATOM 2958 C CA . SER A 1 388 ? 19.824 12.069 -4.813 1.00 82.94 388 SER A CA 1
ATOM 2959 C C . SER A 1 388 ? 19.352 12.274 -3.373 1.00 82.94 388 SER A C 1
ATOM 2961 O O . SER A 1 388 ? 18.950 13.376 -2.987 1.00 82.94 388 SER A O 1
ATOM 2963 N N . TRP A 1 389 ? 19.442 11.222 -2.551 1.00 87.69 389 TRP A N 1
ATOM 2964 C CA . TRP A 1 389 ? 19.101 11.308 -1.125 1.00 87.69 389 TRP A CA 1
ATOM 2965 C C . TRP A 1 389 ? 20.000 12.284 -0.369 1.00 87.69 389 TRP A C 1
ATOM 2967 O O . TRP A 1 389 ? 19.522 12.962 0.533 1.00 87.69 389 TRP A O 1
ATOM 2977 N N . VAL A 1 390 ? 21.268 12.409 -0.765 1.00 87.38 390 VAL A N 1
ATOM 2978 C CA . VAL A 1 390 ? 22.192 13.388 -0.178 1.00 87.38 390 VAL A CA 1
ATOM 2979 C C . VAL A 1 390 ? 21.716 14.811 -0.478 1.00 87.38 390 VAL A C 1
ATOM 2981 O O . VAL A 1 390 ? 21.551 15.596 0.452 1.00 87.38 390 VAL A O 1
ATOM 2984 N N . ASP A 1 391 ? 21.382 15.109 -1.739 1.00 84.19 391 ASP A N 1
ATOM 2985 C CA . ASP A 1 391 ? 20.875 16.433 -2.137 1.00 84.19 391 ASP A CA 1
ATOM 2986 C C . ASP A 1 391 ? 19.541 16.769 -1.460 1.00 84.19 391 ASP A C 1
ATOM 2988 O O . ASP A 1 391 ? 19.259 17.925 -1.142 1.00 84.19 391 ASP A O 1
ATOM 2992 N N . TRP A 1 392 ? 18.693 15.757 -1.259 1.00 91.00 392 TRP A N 1
ATOM 2993 C CA . TRP A 1 392 ? 17.423 15.915 -0.562 1.00 91.00 392 TRP A CA 1
ATOM 2994 C C . TRP A 1 392 ? 17.631 16.243 0.917 1.00 91.00 392 TRP A C 1
ATOM 2996 O O . TRP A 1 392 ? 17.018 17.183 1.419 1.00 91.00 392 TRP A O 1
ATOM 3006 N N . LEU A 1 393 ? 18.524 15.514 1.596 1.00 89.56 393 LEU A N 1
ATOM 3007 C CA . LEU A 1 393 ? 18.844 15.719 3.012 1.00 89.56 393 LEU A CA 1
ATOM 3008 C C . LEU A 1 393 ? 19.488 17.088 3.251 1.00 89.56 393 LEU A C 1
ATOM 3010 O O . LEU A 1 393 ? 19.088 17.793 4.176 1.00 89.56 393 LEU A O 1
ATOM 3014 N N . ASP A 1 394 ? 20.406 17.512 2.379 1.00 86.12 394 ASP A N 1
ATOM 3015 C CA . ASP A 1 394 ? 21.041 18.832 2.472 1.00 86.12 394 ASP A CA 1
ATOM 3016 C C . ASP A 1 394 ? 20.025 19.981 2.287 1.00 86.12 394 ASP A C 1
ATOM 3018 O O . ASP A 1 394 ? 20.220 21.083 2.803 1.00 86.12 394 ASP A O 1
ATOM 3022 N N . ARG A 1 395 ? 18.902 19.725 1.602 1.00 85.88 395 ARG A N 1
ATOM 3023 C CA . ARG A 1 395 ? 17.813 20.692 1.383 1.00 85.88 395 ARG A CA 1
ATOM 3024 C C . ARG A 1 395 ? 16.642 20.547 2.341 1.00 85.88 395 ARG A C 1
ATOM 3026 O O . ARG A 1 395 ? 15.754 21.396 2.330 1.00 85.88 395 ARG A O 1
ATOM 3033 N N . ALA A 1 396 ? 16.624 19.527 3.194 1.00 86.56 396 ALA A N 1
ATOM 3034 C CA . ALA A 1 396 ? 15.501 19.268 4.090 1.00 86.56 396 ALA A CA 1
ATOM 3035 C C . ALA A 1 396 ? 15.219 20.450 5.041 1.00 86.56 396 ALA A C 1
ATOM 3037 O O . ALA A 1 396 ? 14.068 20.668 5.425 1.00 86.56 396 ALA A O 1
ATOM 3038 N N . ALA A 1 397 ? 16.241 21.253 5.364 1.00 83.56 397 ALA A N 1
ATOM 3039 C CA . ALA A 1 397 ? 16.123 22.457 6.190 1.00 83.56 397 ALA A CA 1
ATOM 3040 C C . ALA A 1 397 ? 15.521 23.672 5.454 1.00 83.56 397 ALA A C 1
ATOM 3042 O O . ALA A 1 397 ? 15.120 24.638 6.103 1.00 83.56 397 ALA A O 1
ATOM 3043 N N . ASP A 1 398 ? 15.466 23.655 4.120 1.00 81.50 398 ASP A N 1
ATOM 3044 C CA . ASP A 1 398 ? 15.011 24.792 3.323 1.00 81.50 398 ASP A CA 1
ATOM 3045 C C . ASP A 1 398 ? 13.491 24.962 3.437 1.00 81.50 398 ASP A C 1
ATOM 3047 O O . ASP A 1 398 ? 12.704 24.098 3.041 1.00 81.50 398 ASP A O 1
ATOM 3051 N N . VAL A 1 399 ? 13.052 26.101 3.969 1.00 73.75 399 VAL A N 1
ATOM 3052 C CA . VAL A 1 399 ? 11.628 26.419 4.155 1.00 73.75 399 VAL A CA 1
ATOM 3053 C C . VAL A 1 399 ? 10.880 26.452 2.817 1.00 73.75 399 VAL A C 1
ATOM 3055 O O . VAL A 1 399 ? 9.706 26.088 2.774 1.00 73.75 399 VAL A O 1
ATOM 3058 N N . SER A 1 400 ? 11.558 26.807 1.722 1.00 68.81 400 SER A N 1
ATOM 3059 C CA . SER A 1 400 ? 10.981 26.834 0.373 1.00 68.81 400 SER A CA 1
ATOM 3060 C C . SER A 1 400 ? 10.808 25.444 -0.253 1.00 68.81 400 SER A C 1
ATOM 3062 O O . SER A 1 400 ? 10.097 25.303 -1.248 1.00 68.81 400 SER A O 1
ATOM 3064 N N . PHE A 1 401 ? 11.369 24.391 0.358 1.00 74.81 401 PHE A N 1
ATOM 3065 C CA . PHE A 1 401 ? 11.194 23.010 -0.089 1.00 74.81 401 PHE A CA 1
ATOM 3066 C C . PHE A 1 401 ? 9.856 22.424 0.401 1.00 74.81 401 PHE A C 1
ATOM 3068 O O . PHE A 1 401 ? 9.798 21.520 1.236 1.00 74.81 401 PHE A O 1
ATOM 3075 N N . VAL A 1 402 ? 8.750 22.988 -0.090 1.00 64.75 402 VAL A N 1
ATOM 3076 C CA . VAL A 1 402 ? 7.381 22.666 0.354 1.00 64.75 402 VAL A CA 1
ATOM 3077 C C . VAL A 1 402 ? 6.976 21.229 -0.006 1.00 64.75 402 VAL A C 1
ATOM 3079 O O . VAL A 1 402 ? 6.316 20.565 0.788 1.00 64.75 402 VAL A O 1
ATOM 3082 N N . SER A 1 403 ? 7.426 20.712 -1.152 1.00 67.50 403 SER A N 1
ATOM 3083 C CA . SER A 1 403 ? 7.120 19.361 -1.653 1.00 67.50 403 SER A CA 1
ATOM 3084 C C . SER A 1 403 ? 8.125 18.284 -1.215 1.00 67.50 403 SER A C 1
ATOM 3086 O O . SER A 1 403 ? 8.231 17.236 -1.850 1.00 67.50 403 SER A O 1
ATOM 3088 N N . ALA A 1 404 ? 8.876 18.513 -0.129 1.00 77.50 404 ALA A N 1
ATOM 3089 C CA . ALA A 1 404 ? 9.956 17.622 0.302 1.00 77.50 404 ALA A CA 1
ATOM 3090 C C . ALA A 1 404 ? 9.522 16.153 0.435 1.00 77.50 404 ALA A C 1
ATOM 3092 O O . ALA A 1 404 ? 10.195 15.261 -0.083 1.00 77.50 404 ALA A O 1
ATOM 3093 N N . LEU A 1 405 ? 8.378 15.893 1.074 1.00 77.12 405 LEU A N 1
ATOM 3094 C CA . LEU A 1 405 ? 7.890 14.529 1.291 1.00 77.12 405 LEU A CA 1
ATOM 3095 C C . LEU A 1 405 ? 7.413 13.851 -0.003 1.00 77.12 405 LEU A C 1
ATOM 3097 O O . LEU A 1 405 ? 7.627 12.653 -0.179 1.00 77.12 405 LEU A O 1
ATOM 3101 N N . ASP A 1 406 ? 6.806 14.603 -0.923 1.00 65.88 406 ASP A N 1
ATOM 3102 C CA . ASP A 1 406 ? 6.373 14.070 -2.220 1.00 65.88 406 ASP A CA 1
ATOM 3103 C C . ASP A 1 406 ? 7.583 13.682 -3.076 1.00 65.88 406 ASP A C 1
ATOM 3105 O O . ASP A 1 406 ? 7.624 12.593 -3.648 1.00 65.88 406 ASP A O 1
ATOM 3109 N N . VAL A 1 407 ? 8.624 14.521 -3.073 1.00 76.19 407 VAL A N 1
ATOM 3110 C CA . VAL A 1 407 ? 9.889 14.209 -3.748 1.00 76.19 407 VAL A CA 1
ATOM 3111 C C . VAL A 1 407 ? 10.568 12.989 -3.116 1.00 76.19 407 VAL A C 1
ATOM 3113 O O . VAL A 1 407 ? 11.074 12.137 -3.842 1.00 76.19 407 VAL A O 1
ATOM 3116 N N . ALA A 1 408 ? 10.529 12.842 -1.786 1.00 80.94 408 ALA A N 1
ATOM 3117 C CA . ALA A 1 408 ? 11.040 11.648 -1.103 1.00 80.94 408 ALA A CA 1
ATOM 3118 C C . ALA A 1 408 ? 10.258 10.374 -1.474 1.00 80.94 408 ALA A C 1
ATOM 3120 O O . ALA A 1 408 ? 10.843 9.301 -1.623 1.00 80.94 408 ALA A O 1
ATOM 3121 N N . ARG A 1 409 ? 8.939 10.480 -1.669 1.00 77.25 409 ARG A N 1
ATOM 3122 C CA . ARG A 1 409 ? 8.107 9.364 -2.140 1.00 77.25 409 ARG A CA 1
ATOM 3123 C C . ARG A 1 409 ? 8.477 8.952 -3.567 1.00 77.25 409 ARG A C 1
ATOM 3125 O O . ARG A 1 409 ? 8.571 7.760 -3.851 1.00 77.25 409 ARG A O 1
ATOM 3132 N N . GLN A 1 410 ? 8.699 9.920 -4.452 1.00 70.75 410 GLN A N 1
ATOM 3133 C CA . GLN A 1 410 ? 9.057 9.691 -5.855 1.00 70.75 410 GLN A CA 1
ATOM 3134 C C . GLN A 1 410 ? 10.481 9.123 -6.008 1.00 70.75 410 GLN A C 1
ATOM 3136 O O . GLN A 1 410 ? 10.711 8.201 -6.798 1.00 70.75 410 GLN A O 1
ATOM 3141 N N . ALA A 1 411 ? 11.411 9.590 -5.170 1.00 74.44 411 ALA A N 1
ATOM 3142 C CA . ALA A 1 411 ? 12.790 9.113 -5.091 1.00 74.44 411 ALA A CA 1
ATOM 3143 C C . ALA A 1 411 ? 12.900 7.589 -4.933 1.00 74.44 411 ALA A C 1
ATOM 3145 O O . ALA A 1 411 ? 13.785 6.971 -5.528 1.00 74.44 411 ALA A O 1
ATOM 3146 N N . ASN A 1 412 ? 11.970 6.971 -4.190 1.00 69.56 412 ASN A N 1
ATOM 3147 C CA . ASN A 1 412 ? 11.939 5.523 -3.996 1.00 69.56 412 ASN A CA 1
ATOM 3148 C C . ASN A 1 412 ? 11.857 4.738 -5.310 1.00 69.56 412 ASN A C 1
ATOM 3150 O O . ASN A 1 412 ? 12.338 3.614 -5.342 1.00 69.56 412 ASN A O 1
ATOM 3154 N N . ASN A 1 413 ? 11.288 5.297 -6.382 1.00 64.50 413 ASN A N 1
ATOM 3155 C CA . ASN A 1 413 ? 11.159 4.617 -7.673 1.00 64.50 413 ASN A CA 1
ATOM 3156 C C . ASN A 1 413 ? 12.182 5.118 -8.700 1.00 64.50 413 ASN A C 1
ATOM 3158 O O . ASN A 1 413 ? 12.724 4.317 -9.464 1.00 64.50 413 ASN A O 1
ATOM 3162 N N . GLU A 1 414 ? 12.475 6.418 -8.691 1.00 68.12 414 GLU A N 1
ATOM 3163 C CA . GLU A 1 414 ? 13.170 7.090 -9.795 1.00 68.12 414 GLU A CA 1
ATOM 3164 C C . GLU A 1 414 ? 14.685 7.187 -9.633 1.00 68.12 414 GLU A C 1
ATOM 3166 O O . GLU A 1 414 ? 15.401 7.220 -10.634 1.00 68.12 414 GLU A O 1
ATOM 3171 N N . TRP A 1 415 ? 15.205 7.228 -8.402 1.00 77.62 415 TRP A N 1
ATOM 3172 C CA . TRP A 1 415 ? 16.641 7.431 -8.211 1.00 77.62 415 TRP A CA 1
ATOM 3173 C C . TRP A 1 415 ? 17.429 6.125 -8.350 1.00 77.62 415 TRP A C 1
ATOM 3175 O O . TRP A 1 415 ? 17.069 5.117 -7.728 1.00 77.62 415 TRP A O 1
ATOM 3185 N N . PRO A 1 416 ? 18.515 6.124 -9.149 1.00 67.06 416 PRO A N 1
ATOM 3186 C CA . PRO A 1 416 ? 19.286 4.924 -9.432 1.00 67.06 416 PRO A CA 1
ATOM 3187 C C . PRO A 1 416 ? 20.028 4.431 -8.185 1.00 67.06 416 PRO A C 1
ATOM 3189 O O . PRO A 1 416 ? 20.607 5.208 -7.433 1.00 67.06 416 PRO A O 1
ATOM 3192 N N . ILE A 1 417 ? 20.049 3.110 -8.006 1.00 68.25 417 ILE A N 1
ATOM 3193 C CA . ILE A 1 417 ? 20.728 2.425 -6.891 1.00 68.25 417 ILE A CA 1
ATOM 3194 C C . ILE A 1 417 ? 22.078 1.829 -7.334 1.00 68.25 417 ILE A C 1
ATOM 3196 O O . ILE A 1 417 ? 22.963 1.567 -6.523 1.00 68.25 417 ILE A O 1
ATOM 3200 N N . ASN A 1 418 ? 22.269 1.640 -8.642 1.00 53.09 418 ASN A N 1
ATOM 3201 C CA . ASN A 1 418 ? 23.121 0.564 -9.155 1.00 53.09 418 ASN A CA 1
ATOM 3202 C C . ASN A 1 418 ? 24.598 0.920 -9.410 1.00 53.09 418 ASN A C 1
ATOM 3204 O O . ASN A 1 418 ? 25.385 0.006 -9.626 1.00 53.09 418 ASN A O 1
ATOM 3208 N N . ALA A 1 419 ? 25.011 2.192 -9.369 1.00 48.03 419 ALA A N 1
ATOM 3209 C CA . ALA A 1 419 ? 26.399 2.560 -9.698 1.00 48.03 419 ALA A CA 1
ATOM 3210 C C . ALA A 1 419 ? 27.348 2.628 -8.482 1.00 48.03 419 ALA A C 1
ATOM 3212 O O . ALA A 1 419 ? 28.558 2.507 -8.646 1.00 48.03 419 ALA A O 1
ATOM 3213 N N . THR A 1 420 ? 26.819 2.802 -7.266 1.00 52.34 420 THR A N 1
ATOM 3214 C CA . THR A 1 420 ? 27.608 3.118 -6.052 1.00 52.34 420 THR A CA 1
ATOM 3215 C C . THR A 1 420 ? 27.164 2.349 -4.799 1.00 52.34 420 THR A C 1
ATOM 3217 O O . THR A 1 420 ? 27.650 2.620 -3.700 1.00 52.34 420 THR A O 1
ATOM 3220 N N . ALA A 1 421 ? 26.262 1.364 -4.921 1.00 58.59 421 ALA A N 1
ATOM 3221 C CA . ALA A 1 421 ? 25.768 0.577 -3.786 1.00 58.59 421 ALA A CA 1
ATOM 3222 C C . ALA A 1 421 ? 26.888 -0.241 -3.111 1.00 58.59 421 ALA A C 1
ATOM 3224 O O . ALA A 1 421 ? 27.268 -1.316 -3.582 1.00 58.59 421 ALA A O 1
ATOM 3225 N N . GLY A 1 422 ? 27.379 0.256 -1.974 1.00 61.06 422 GLY A N 1
ATOM 3226 C CA . GLY A 1 422 ? 28.480 -0.337 -1.210 1.00 61.06 422 GLY A CA 1
ATOM 3227 C C . GLY A 1 422 ? 29.838 0.343 -1.410 1.00 61.06 422 GLY A C 1
ATOM 3228 O O . GLY A 1 422 ? 30.809 -0.116 -0.814 1.00 61.06 422 GLY A O 1
ATOM 3229 N N . ASP A 1 423 ? 29.917 1.427 -2.192 1.00 77.94 423 ASP A N 1
ATOM 3230 C CA . ASP A 1 423 ? 31.091 2.305 -2.209 1.00 77.94 423 ASP A CA 1
ATOM 3231 C C . ASP A 1 423 ? 31.248 2.980 -0.831 1.00 77.94 423 ASP A C 1
ATOM 3233 O O . ASP A 1 423 ? 30.341 3.708 -0.411 1.00 77.94 423 ASP A O 1
ATOM 3237 N N . PRO A 1 424 ? 32.373 2.775 -0.118 1.00 78.88 424 PRO A N 1
ATOM 3238 C CA . PRO A 1 424 ? 32.603 3.381 1.190 1.00 78.88 424 PRO A CA 1
ATOM 3239 C C . PRO A 1 424 ? 32.437 4.904 1.202 1.00 78.88 424 PRO A C 1
ATOM 3241 O O . PRO A 1 424 ? 31.953 5.448 2.193 1.00 78.88 424 PRO A O 1
ATOM 3244 N N . VAL A 1 425 ? 32.792 5.594 0.110 1.00 80.69 425 VAL A N 1
ATOM 3245 C CA . VAL A 1 425 ? 32.688 7.059 0.024 1.00 80.69 425 VAL A CA 1
ATOM 3246 C C . VAL A 1 425 ? 31.227 7.489 -0.069 1.00 80.69 425 VAL A C 1
ATOM 3248 O O . VAL A 1 425 ? 30.789 8.338 0.708 1.00 80.69 425 VAL A O 1
ATOM 3251 N N . ALA A 1 426 ? 30.448 6.876 -0.963 1.00 81.44 426 ALA A N 1
ATOM 3252 C CA . ALA A 1 426 ? 29.017 7.146 -1.088 1.00 81.44 426 ALA A CA 1
ATOM 3253 C C . ALA A 1 426 ? 28.238 6.779 0.190 1.00 81.44 426 ALA A C 1
ATOM 3255 O O . ALA A 1 426 ? 27.368 7.535 0.626 1.00 81.44 426 ALA A O 1
ATOM 3256 N N . VAL A 1 427 ? 28.587 5.655 0.828 1.00 83.69 427 VAL A N 1
ATOM 3257 C CA . VAL A 1 427 ? 27.990 5.217 2.100 1.00 83.69 427 VAL A CA 1
ATOM 3258 C C . VAL A 1 427 ? 28.251 6.239 3.205 1.00 83.69 427 VAL A C 1
ATOM 3260 O O . VAL A 1 427 ? 27.327 6.629 3.921 1.00 83.69 427 VAL A O 1
ATOM 3263 N N . GLN A 1 428 ? 29.492 6.713 3.322 1.00 82.44 428 GLN A N 1
ATOM 3264 C CA . GLN A 1 428 ? 29.862 7.708 4.322 1.00 82.44 428 GLN A CA 1
ATOM 3265 C C . GLN A 1 428 ? 29.240 9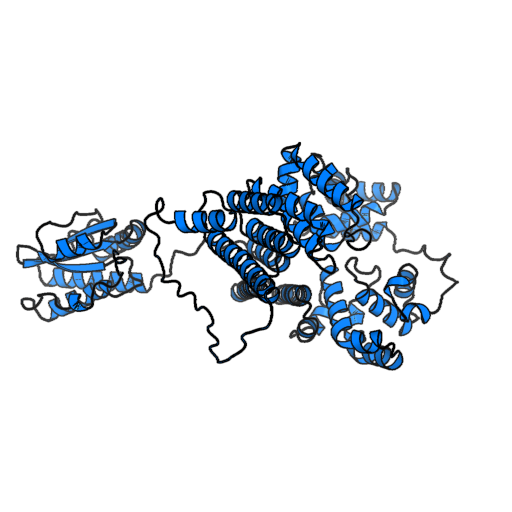.080 4.033 1.00 82.44 428 GLN A C 1
ATOM 3267 O O . GLN A 1 428 ? 28.827 9.763 4.968 1.00 82.44 428 GLN A O 1
ATOM 3272 N N . ALA A 1 429 ? 29.121 9.471 2.762 1.00 85.50 429 ALA A N 1
ATOM 3273 C CA . ALA A 1 429 ? 28.464 10.714 2.366 1.00 85.50 429 ALA A CA 1
ATOM 3274 C C . ALA A 1 429 ? 26.979 10.726 2.757 1.00 85.50 429 ALA A C 1
ATOM 3276 O O . ALA A 1 429 ? 26.504 11.722 3.306 1.00 85.50 429 ALA A O 1
ATOM 3277 N N . LEU A 1 430 ? 26.267 9.615 2.536 1.00 87.69 430 LEU A N 1
ATOM 3278 C CA . LEU A 1 430 ? 24.864 9.479 2.925 1.00 87.69 430 LEU A CA 1
ATOM 3279 C C . LEU A 1 430 ? 24.689 9.451 4.447 1.00 87.69 430 LEU A C 1
ATOM 3281 O O . LEU A 1 430 ? 23.838 10.170 4.966 1.00 87.69 430 LEU A O 1
ATOM 3285 N N . ALA A 1 431 ? 25.516 8.690 5.170 1.00 83.75 431 ALA A N 1
ATOM 3286 C CA . ALA A 1 431 ? 25.490 8.677 6.634 1.00 83.75 431 ALA A CA 1
ATOM 3287 C C . ALA A 1 431 ? 25.743 10.081 7.216 1.00 83.75 431 ALA A C 1
ATOM 3289 O O . ALA A 1 431 ? 24.976 10.563 8.045 1.00 83.75 431 ALA A O 1
ATOM 3290 N N . ALA A 1 432 ? 26.746 10.795 6.700 1.00 85.19 432 ALA A N 1
ATOM 3291 C CA . ALA A 1 432 ? 27.032 12.160 7.126 1.00 85.19 432 ALA A CA 1
ATOM 3292 C C . ALA A 1 432 ? 25.896 13.142 6.784 1.00 85.19 432 ALA A C 1
ATOM 3294 O O . ALA A 1 432 ? 25.683 14.104 7.519 1.00 85.19 432 ALA A O 1
ATOM 3295 N N . ALA A 1 433 ? 25.182 12.943 5.672 1.00 87.69 433 ALA A N 1
ATOM 3296 C CA . ALA A 1 433 ? 24.023 13.764 5.318 1.00 87.69 433 ALA A CA 1
ATOM 3297 C C . ALA A 1 433 ? 22.844 13.534 6.276 1.00 87.69 433 ALA A C 1
ATOM 3299 O O . ALA A 1 433 ? 22.199 14.498 6.686 1.00 87.69 433 ALA A O 1
ATOM 3300 N N . LEU A 1 434 ? 22.608 12.282 6.687 1.00 87.06 434 LEU A N 1
ATOM 3301 C CA . LEU A 1 434 ? 21.600 11.936 7.694 1.00 87.06 434 LEU A CA 1
ATOM 3302 C C . LEU A 1 434 ? 21.889 12.625 9.033 1.00 87.06 434 LEU A C 1
ATOM 3304 O O . LEU A 1 434 ? 20.981 13.219 9.615 1.00 87.06 434 LEU A O 1
ATOM 3308 N N . ASP A 1 435 ? 23.152 12.613 9.468 1.00 83.88 435 ASP A N 1
ATOM 3309 C CA . ASP A 1 435 ? 23.588 13.282 10.697 1.00 83.88 435 ASP A CA 1
ATOM 3310 C C . ASP A 1 435 ? 23.425 14.807 10.604 1.00 83.88 435 ASP A C 1
ATOM 3312 O O . ASP A 1 435 ? 22.897 15.441 11.520 1.00 83.88 435 ASP A O 1
ATOM 3316 N N . ARG A 1 436 ? 23.824 15.420 9.477 1.00 86.25 436 ARG A N 1
ATOM 3317 C CA . ARG A 1 436 ? 23.653 16.869 9.252 1.00 86.25 436 ARG A CA 1
ATOM 3318 C C . ARG A 1 436 ? 22.188 17.292 9.281 1.00 86.25 436 ARG A C 1
ATOM 3320 O O . ARG A 1 436 ? 21.880 18.351 9.827 1.00 86.25 436 ARG A O 1
ATOM 3327 N N . ALA A 1 437 ? 21.290 16.475 8.732 1.00 85.62 437 ALA A N 1
ATOM 3328 C CA . ALA A 1 437 ? 19.860 16.766 8.723 1.00 85.62 437 ALA A CA 1
ATOM 3329 C C . ALA A 1 437 ? 19.259 16.842 10.140 1.00 85.62 437 ALA A C 1
ATOM 3331 O O . ALA A 1 437 ? 18.246 17.508 10.328 1.00 85.62 437 ALA A O 1
ATOM 3332 N N . GLN A 1 438 ? 19.899 16.247 11.154 1.00 83.25 438 GLN A N 1
ATOM 3333 C CA . GLN A 1 438 ? 19.430 16.330 12.544 1.00 83.25 438 GLN A CA 1
ATOM 3334 C C . GLN A 1 438 ? 19.755 17.658 13.236 1.00 83.25 438 GLN A C 1
ATOM 3336 O O . GLN A 1 438 ? 19.244 17.925 14.319 1.00 83.25 438 GLN A O 1
ATOM 3341 N N . VAL A 1 439 ? 20.595 18.511 12.638 1.00 82.38 439 VAL A N 1
ATOM 3342 C CA . VAL A 1 439 ? 20.987 19.801 13.237 1.00 82.38 439 VAL A CA 1
ATOM 3343 C C . VAL A 1 439 ? 19.835 20.815 13.225 1.00 82.38 439 VAL A C 1
ATOM 3345 O O . VAL A 1 439 ? 19.806 21.727 14.049 1.00 82.38 439 VAL A O 1
ATOM 3348 N N . SER A 1 440 ? 18.885 20.677 12.298 1.00 84.62 440 SER A N 1
ATOM 3349 C CA . SER A 1 440 ? 17.722 21.560 12.169 1.00 84.62 440 SER A CA 1
ATOM 3350 C C . SER A 1 440 ? 16.444 20.805 12.513 1.00 84.62 440 SER A C 1
ATOM 3352 O O . SER A 1 440 ? 16.161 19.790 11.889 1.00 84.62 440 SER A O 1
ATOM 3354 N N . ASP A 1 441 ? 15.624 21.342 13.422 1.00 79.50 441 ASP A N 1
ATOM 3355 C CA . ASP A 1 441 ? 14.340 20.730 13.810 1.00 79.50 441 ASP A CA 1
ATOM 3356 C C . ASP A 1 441 ? 13.419 20.474 12.604 1.00 79.50 441 ASP A C 1
ATOM 3358 O O . ASP A 1 441 ? 12.749 19.446 12.521 1.00 79.50 441 ASP A O 1
ATOM 3362 N N . VAL A 1 442 ? 13.410 21.397 11.633 1.00 81.94 442 VAL A N 1
ATOM 3363 C CA . VAL A 1 442 ? 12.600 21.276 10.409 1.00 81.94 442 VAL A CA 1
ATOM 3364 C C . VAL A 1 442 ? 13.121 20.148 9.519 1.00 81.94 442 VAL A C 1
ATOM 3366 O O . VAL A 1 442 ? 12.333 19.356 8.999 1.00 81.94 442 VAL A O 1
ATOM 3369 N N . ALA A 1 443 ? 14.441 20.061 9.351 1.00 84.81 443 ALA A N 1
ATOM 3370 C CA . ALA A 1 443 ? 15.064 18.997 8.574 1.00 84.81 443 ALA A CA 1
ATOM 3371 C C . ALA A 1 443 ? 14.913 17.635 9.257 1.00 84.81 443 ALA A C 1
ATOM 3373 O O . ALA A 1 443 ? 14.626 16.656 8.573 1.00 84.81 443 ALA A O 1
ATOM 3374 N N . ALA A 1 444 ? 15.037 17.576 10.584 1.00 81.69 444 ALA A N 1
ATOM 3375 C CA . ALA A 1 444 ? 14.879 16.365 11.379 1.00 81.69 444 ALA A CA 1
ATOM 3376 C C . ALA A 1 444 ? 13.460 15.797 11.246 1.00 81.69 444 ALA A C 1
ATOM 3378 O O . ALA A 1 444 ? 13.300 14.625 10.912 1.00 81.69 444 ALA A O 1
ATOM 3379 N N . GLU A 1 445 ? 12.429 16.635 11.400 1.00 81.31 445 GLU A N 1
ATOM 3380 C CA . GLU A 1 445 ? 11.027 16.225 11.250 1.00 81.31 445 GLU A CA 1
ATOM 3381 C C . GLU A 1 445 ? 10.724 15.738 9.824 1.00 81.31 445 GLU A C 1
ATOM 3383 O O . GLU A 1 445 ? 10.147 14.667 9.628 1.00 81.31 445 GLU A O 1
ATOM 3388 N N . ARG A 1 446 ? 11.166 16.481 8.800 1.00 86.12 446 ARG A N 1
ATOM 3389 C CA . ARG A 1 446 ? 10.990 16.072 7.396 1.00 86.12 446 ARG A CA 1
ATOM 3390 C C . ARG A 1 446 ? 11.728 14.773 7.086 1.00 86.12 446 ARG A C 1
ATOM 3392 O O . ARG A 1 446 ? 11.177 13.907 6.411 1.00 86.12 446 ARG A O 1
ATOM 3399 N N . THR A 1 447 ? 12.948 14.624 7.597 1.00 88.94 447 THR A N 1
ATOM 3400 C CA . THR A 1 447 ? 13.745 13.403 7.444 1.00 88.94 447 THR A CA 1
ATOM 3401 C C . THR A 1 447 ? 13.038 12.227 8.099 1.00 88.94 447 THR A C 1
ATOM 3403 O O . THR A 1 447 ? 12.878 11.202 7.446 1.00 88.94 447 THR A O 1
ATOM 3406 N N . ALA A 1 448 ? 12.528 12.388 9.325 1.00 83.31 448 ALA A N 1
ATOM 3407 C CA . ALA A 1 448 ? 11.785 11.354 10.042 1.00 83.31 448 ALA A CA 1
ATOM 3408 C C . ALA A 1 448 ? 10.568 10.849 9.248 1.00 83.31 448 ALA A C 1
ATOM 3410 O O . ALA A 1 448 ? 10.340 9.643 9.166 1.00 83.31 448 ALA A O 1
ATOM 3411 N N . GLN A 1 449 ? 9.825 11.752 8.601 1.00 83.31 449 GLN A N 1
ATOM 3412 C CA . GLN A 1 449 ? 8.699 11.393 7.729 1.00 83.31 449 GLN A CA 1
ATOM 3413 C C . GLN A 1 449 ? 9.139 10.697 6.431 1.00 83.31 449 GLN A C 1
ATOM 3415 O O . GLN A 1 449 ? 8.381 9.905 5.868 1.00 83.31 449 GLN A O 1
ATOM 3420 N N . ALA A 1 450 ? 10.354 10.976 5.954 1.00 88.62 450 ALA A N 1
ATOM 3421 C CA . ALA A 1 450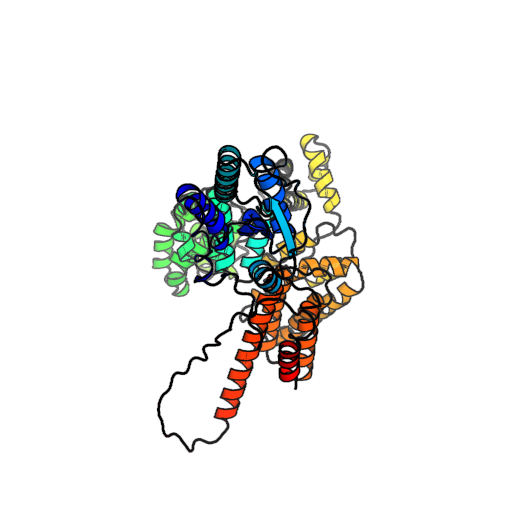 ? 10.910 10.396 4.737 1.00 88.62 450 ALA A CA 1
ATOM 3422 C C . ALA A 1 450 ? 11.600 9.032 4.948 1.00 88.62 450 ALA A C 1
ATOM 3424 O O . ALA A 1 450 ? 11.766 8.290 3.976 1.00 88.62 450 ALA A O 1
ATOM 3425 N N . LEU A 1 451 ? 11.967 8.675 6.189 1.00 89.44 451 LEU A N 1
ATOM 3426 C CA . LEU A 1 451 ? 12.706 7.444 6.508 1.00 89.44 451 LEU A CA 1
ATOM 3427 C C . LEU A 1 451 ? 12.096 6.168 5.895 1.00 89.44 451 LEU A C 1
ATOM 3429 O O . LEU A 1 451 ? 12.866 5.396 5.323 1.00 89.44 451 LEU A O 1
ATOM 3433 N N . PRO A 1 452 ? 10.766 5.923 5.930 1.00 87.94 452 PRO A N 1
ATOM 3434 C CA . PRO A 1 452 ? 10.196 4.707 5.343 1.00 87.94 452 PRO A CA 1
ATOM 3435 C C . PRO A 1 452 ? 10.474 4.569 3.839 1.00 87.94 452 PRO A C 1
ATOM 3437 O O . PRO A 1 452 ? 10.725 3.467 3.354 1.00 87.94 452 PRO A O 1
ATOM 3440 N N . TYR A 1 453 ? 10.487 5.680 3.095 1.00 87.12 453 TYR A N 1
ATOM 3441 C CA . TYR A 1 453 ? 10.786 5.670 1.659 1.00 87.12 453 TYR A CA 1
ATOM 3442 C C . TYR A 1 453 ? 12.274 5.434 1.385 1.00 87.12 453 TYR A C 1
ATOM 3444 O O . TYR A 1 453 ? 12.620 4.783 0.403 1.00 87.12 453 TYR A O 1
ATOM 3452 N N . LEU A 1 454 ? 13.156 5.918 2.264 1.00 89.62 454 LEU A N 1
ATOM 3453 C CA . LEU A 1 454 ? 14.594 5.665 2.173 1.00 89.62 454 LEU A CA 1
ATOM 3454 C C . LEU A 1 454 ? 14.913 4.193 2.487 1.00 89.62 454 LEU A C 1
ATOM 3456 O O . LEU A 1 454 ? 15.702 3.575 1.775 1.00 89.62 454 LEU A O 1
ATOM 3460 N N . VAL A 1 455 ? 14.246 3.592 3.481 1.00 90.19 455 VAL A N 1
ATOM 3461 C CA . VAL A 1 455 ? 14.352 2.147 3.760 1.00 90.19 455 VAL A CA 1
ATOM 3462 C C . VAL A 1 455 ? 13.873 1.318 2.567 1.00 90.19 455 VAL A C 1
ATOM 3464 O O . VAL A 1 455 ? 14.596 0.421 2.132 1.00 90.19 455 VAL A O 1
ATOM 3467 N N . ALA A 1 456 ? 12.718 1.651 1.983 1.00 85.25 456 ALA A N 1
ATOM 3468 C CA . ALA A 1 456 ? 12.211 0.975 0.786 1.00 85.25 456 ALA A CA 1
ATOM 3469 C C . ALA A 1 456 ? 13.187 1.093 -0.401 1.00 85.25 456 ALA A C 1
ATOM 3471 O O . ALA A 1 456 ? 13.437 0.115 -1.111 1.00 85.25 456 ALA A O 1
ATOM 3472 N N . TRP A 1 457 ? 13.813 2.262 -0.564 1.00 87.12 457 TRP A N 1
ATOM 3473 C CA . TRP A 1 457 ? 14.829 2.486 -1.588 1.00 87.12 457 TRP A CA 1
ATOM 3474 C C . TRP A 1 457 ? 16.063 1.595 -1.364 1.00 87.12 457 TRP A C 1
ATOM 3476 O O . TRP A 1 457 ? 16.581 1.021 -2.318 1.00 87.12 457 TRP A O 1
ATOM 3486 N N . LEU A 1 458 ? 16.496 1.388 -0.115 1.00 86.81 458 LEU A N 1
ATOM 3487 C CA . LEU A 1 458 ? 17.606 0.481 0.211 1.00 86.81 458 LEU A CA 1
ATOM 3488 C C . LEU A 1 458 ? 17.282 -0.997 -0.044 1.00 86.81 458 LEU A C 1
ATOM 3490 O O . LEU A 1 458 ? 18.164 -1.746 -0.460 1.00 86.81 458 LEU A O 1
ATOM 3494 N N . GLN A 1 459 ? 16.039 -1.433 0.163 1.00 86.44 459 GLN A N 1
ATOM 3495 C CA . GLN A 1 459 ? 15.637 -2.829 -0.072 1.00 86.44 459 GLN A CA 1
ATOM 3496 C C . GLN A 1 459 ? 15.691 -3.236 -1.551 1.00 86.44 459 GLN A C 1
ATOM 3498 O O . GLN A 1 459 ? 15.778 -4.421 -1.861 1.00 86.44 459 GLN A O 1
ATOM 3503 N N . ARG A 1 460 ? 15.674 -2.263 -2.469 1.00 81.94 460 ARG A N 1
ATOM 3504 C CA . ARG A 1 460 ? 15.845 -2.485 -3.912 1.00 81.94 460 ARG A CA 1
ATOM 3505 C C . ARG A 1 460 ? 17.303 -2.780 -4.306 1.00 81.94 460 ARG A C 1
ATOM 3507 O O . ARG A 1 460 ? 17.550 -3.120 -5.463 1.00 81.94 460 ARG A O 1
ATOM 3514 N N . VAL A 1 461 ? 18.270 -2.639 -3.390 1.00 80.50 461 VAL A N 1
ATOM 3515 C CA . VAL A 1 461 ? 19.676 -2.999 -3.633 1.00 80.50 461 VAL A CA 1
ATOM 3516 C C . VAL A 1 461 ? 19.775 -4.510 -3.900 1.00 80.50 461 VAL A C 1
ATOM 3518 O O . VAL A 1 461 ? 19.332 -5.298 -3.061 1.00 80.50 461 VAL A O 1
ATOM 3521 N N . PRO A 1 462 ? 20.386 -4.948 -5.019 1.00 71.19 462 PRO A N 1
ATOM 3522 C CA . PRO A 1 462 ? 20.663 -6.365 -5.241 1.00 71.19 462 PRO A CA 1
ATOM 3523 C C . PRO A 1 462 ? 21.493 -6.933 -4.081 1.00 71.19 462 PRO A C 1
ATOM 3525 O O . PRO A 1 462 ? 22.461 -6.307 -3.656 1.00 71.19 462 PRO A O 1
ATOM 3528 N N . ASP A 1 463 ? 21.135 -8.104 -3.556 1.00 78.56 463 ASP A N 1
ATOM 3529 C CA . ASP A 1 463 ? 21.785 -8.716 -2.381 1.00 78.56 463 ASP A CA 1
ATOM 3530 C C . ASP A 1 463 ? 21.590 -7.942 -1.063 1.00 78.56 463 ASP A C 1
ATOM 3532 O O . ASP A 1 463 ? 22.439 -7.988 -0.169 1.00 78.56 463 ASP A O 1
ATOM 3536 N N . PHE A 1 464 ? 20.485 -7.206 -0.917 1.00 81.75 464 PHE A N 1
ATOM 3537 C CA . PHE A 1 464 ? 20.099 -6.665 0.383 1.00 81.75 464 PHE A CA 1
ATOM 3538 C C . PHE A 1 464 ? 19.900 -7.804 1.410 1.00 81.75 464 PHE A C 1
ATOM 3540 O O . PHE A 1 464 ? 19.194 -8.771 1.109 1.00 81.75 464 PHE A O 1
ATOM 3547 N N . PRO A 1 465 ? 20.447 -7.696 2.637 1.00 86.19 465 PRO A N 1
ATOM 3548 C CA . PRO A 1 465 ? 21.287 -6.614 3.156 1.00 86.19 465 PRO A CA 1
ATOM 3549 C C . PRO A 1 465 ? 22.782 -6.791 2.824 1.00 86.19 465 PRO A C 1
ATOM 3551 O O . PRO A 1 465 ? 23.371 -7.846 3.050 1.00 86.19 465 PRO A O 1
ATOM 3554 N N . ARG A 1 466 ? 23.440 -5.711 2.374 1.00 85.62 466 ARG A N 1
ATOM 3555 C CA . ARG A 1 466 ? 24.904 -5.671 2.171 1.00 85.62 466 ARG A CA 1
ATOM 3556 C C . ARG A 1 466 ? 25.654 -5.179 3.411 1.00 85.62 466 ARG A C 1
ATOM 3558 O O . ARG A 1 466 ? 25.395 -4.069 3.875 1.00 85.62 466 ARG A O 1
ATOM 3565 N N . ALA A 1 467 ? 26.673 -5.921 3.852 1.00 83.94 467 ALA A N 1
ATOM 3566 C CA . ALA A 1 467 ? 27.483 -5.571 5.027 1.00 83.94 467 ALA A CA 1
ATOM 3567 C C . ALA A 1 467 ? 28.195 -4.206 4.914 1.00 83.94 467 ALA A C 1
ATOM 3569 O O . ALA A 1 467 ? 28.324 -3.492 5.908 1.00 83.94 467 ALA A O 1
ATOM 3570 N N . ALA A 1 468 ? 28.599 -3.790 3.708 1.00 84.44 468 ALA A N 1
ATOM 3571 C CA . ALA A 1 468 ? 29.223 -2.481 3.474 1.00 84.44 468 ALA A CA 1
ATOM 3572 C C . ALA A 1 468 ? 28.298 -1.290 3.805 1.00 84.44 468 ALA A C 1
ATOM 3574 O O . ALA A 1 468 ? 28.780 -0.189 4.048 1.00 84.44 468 ALA A O 1
ATOM 3575 N N . MET A 1 469 ? 26.979 -1.504 3.841 1.00 86.62 469 MET A N 1
ATOM 3576 C CA . MET A 1 469 ? 25.974 -0.468 4.111 1.00 86.62 469 MET A CA 1
ATOM 3577 C C . MET A 1 469 ? 25.478 -0.476 5.567 1.00 86.62 469 MET A C 1
ATOM 3579 O O . MET A 1 469 ? 24.626 0.334 5.922 1.00 86.62 469 MET A O 1
ATOM 3583 N N . THR A 1 470 ? 26.054 -1.327 6.428 1.00 86.56 470 THR A N 1
ATOM 3584 C CA . THR A 1 470 ? 25.763 -1.387 7.874 1.00 86.56 470 THR A CA 1
ATOM 3585 C C . THR A 1 470 ? 25.731 -0.010 8.555 1.00 86.56 470 THR A C 1
ATOM 3587 O O . THR A 1 470 ? 24.802 0.217 9.330 1.00 86.56 470 THR A O 1
ATOM 3590 N N . PRO A 1 471 ? 26.651 0.940 8.261 1.00 86.06 471 PRO A N 1
ATOM 3591 C CA . PRO A 1 471 ? 26.593 2.275 8.859 1.00 86.06 471 PRO A CA 1
ATOM 3592 C C . PRO A 1 471 ? 25.288 3.020 8.559 1.00 86.06 471 PRO A C 1
ATOM 3594 O O . PRO A 1 471 ? 24.735 3.650 9.450 1.00 86.06 471 PRO A O 1
ATOM 3597 N N . ILE A 1 472 ? 24.756 2.900 7.336 1.00 88.56 472 ILE A N 1
ATOM 3598 C CA . ILE A 1 472 ? 23.491 3.539 6.953 1.00 88.56 472 ILE A CA 1
ATOM 3599 C C . ILE A 1 472 ? 22.327 2.884 7.695 1.00 88.56 472 ILE A C 1
ATOM 3601 O O . ILE A 1 472 ? 21.480 3.590 8.232 1.00 88.56 472 ILE A O 1
ATOM 3605 N N . TYR A 1 473 ? 22.284 1.547 7.754 1.00 90.69 473 TYR A N 1
ATOM 3606 C CA . TYR A 1 473 ? 21.201 0.846 8.451 1.00 90.69 473 TYR A CA 1
ATOM 3607 C C . TYR A 1 473 ? 21.143 1.230 9.932 1.00 90.69 473 TYR A C 1
ATOM 3609 O O . TYR A 1 473 ? 20.058 1.470 10.457 1.00 90.69 473 TYR A O 1
ATOM 3617 N N . ALA A 1 474 ? 22.310 1.330 10.578 1.00 85.62 474 ALA A N 1
ATOM 3618 C CA . ALA A 1 474 ? 22.428 1.757 11.966 1.00 85.62 474 ALA A CA 1
ATOM 3619 C C . ALA A 1 474 ? 21.956 3.207 12.140 1.00 85.62 474 ALA A C 1
ATOM 3621 O O . ALA A 1 474 ? 21.069 3.449 12.950 1.00 85.62 474 ALA A O 1
ATOM 3622 N N . SER A 1 475 ? 22.459 4.146 11.327 1.00 86.06 475 SER A N 1
ATOM 3623 C CA . SER A 1 475 ? 22.034 5.551 11.384 1.00 86.06 475 SER A CA 1
ATOM 3624 C C . SER A 1 475 ? 20.520 5.700 11.217 1.00 86.06 475 SER A C 1
ATOM 3626 O O . SER A 1 475 ? 19.886 6.396 12.001 1.00 86.06 475 SER A O 1
ATOM 3628 N N . LEU A 1 476 ? 19.908 5.020 10.243 1.00 90.38 476 LEU A N 1
ATOM 3629 C CA . LEU A 1 476 ? 18.458 5.086 10.029 1.00 90.38 476 LEU A CA 1
ATOM 3630 C C . LEU A 1 476 ? 17.662 4.519 11.207 1.00 90.38 476 LEU A C 1
ATOM 3632 O O . LEU A 1 476 ? 16.623 5.075 11.560 1.00 90.38 476 LEU A O 1
ATOM 3636 N N . LEU A 1 477 ? 18.140 3.433 11.820 1.00 88.12 477 LEU A N 1
ATOM 3637 C CA . LEU A 1 477 ? 17.484 2.848 12.983 1.00 88.12 477 LEU A CA 1
ATOM 3638 C C . LEU A 1 477 ? 17.541 3.800 14.183 1.00 88.12 477 LEU A C 1
ATOM 3640 O O . LEU A 1 477 ? 16.514 4.039 14.816 1.00 88.12 477 LEU A O 1
ATOM 3644 N N . THR A 1 478 ? 18.697 4.415 14.432 1.00 84.94 478 THR A N 1
ATOM 3645 C CA . THR A 1 478 ? 18.841 5.447 15.463 1.00 84.94 478 THR A CA 1
ATOM 3646 C C . THR A 1 478 ? 17.921 6.644 15.182 1.00 84.94 478 THR A C 1
ATOM 3648 O O . THR A 1 478 ? 17.298 7.174 16.097 1.00 84.94 478 THR A O 1
ATOM 3651 N N . LEU A 1 479 ? 17.740 7.053 13.922 1.00 84.88 479 LEU A N 1
ATOM 3652 C CA . LEU A 1 479 ? 16.791 8.122 13.582 1.00 84.88 479 LEU A CA 1
ATOM 3653 C C . LEU A 1 479 ? 15.330 7.737 13.850 1.00 84.88 479 LEU A C 1
ATOM 3655 O O . LEU A 1 479 ? 14.552 8.578 14.303 1.00 84.88 479 LEU A O 1
ATOM 3659 N N . PHE A 1 480 ? 14.948 6.477 13.625 1.00 83.62 480 PHE A N 1
ATOM 3660 C CA . PHE A 1 480 ? 13.633 5.989 14.046 1.00 83.62 480 PHE A CA 1
ATOM 3661 C C . PHE A 1 480 ? 13.474 6.000 15.568 1.00 83.62 480 PHE A C 1
ATOM 3663 O O . PHE A 1 480 ? 12.396 6.347 16.047 1.00 83.62 480 PHE A O 1
ATOM 3670 N N . ALA A 1 481 ? 14.530 5.672 16.316 1.00 81.56 481 ALA A N 1
ATOM 3671 C CA . ALA A 1 481 ? 14.540 5.735 17.776 1.00 81.56 481 ALA A CA 1
ATOM 3672 C C . ALA A 1 481 ? 14.347 7.168 18.298 1.00 81.56 481 ALA A C 1
ATOM 3674 O O . ALA A 1 481 ? 13.551 7.398 19.204 1.00 81.56 481 ALA A O 1
ATOM 3675 N N . LEU A 1 482 ? 15.012 8.146 17.682 1.00 75.75 482 LEU A N 1
ATOM 3676 C CA . LEU A 1 482 ? 14.931 9.556 18.076 1.00 75.75 482 LEU A CA 1
ATOM 3677 C C . LEU A 1 482 ? 13.627 10.249 17.634 1.00 75.75 482 LEU A C 1
ATOM 3679 O O . LEU A 1 482 ? 13.292 11.326 18.136 1.00 75.75 482 LEU A O 1
ATOM 3683 N N . SER A 1 483 ? 12.885 9.658 16.695 1.00 72.38 483 SER A N 1
ATOM 3684 C CA . SER A 1 483 ? 11.657 10.239 16.154 1.00 72.38 483 SER A CA 1
ATOM 3685 C C . SER A 1 483 ? 10.496 10.196 17.153 1.00 72.38 483 SER A C 1
ATOM 3687 O O . SER A 1 483 ? 10.215 9.191 17.805 1.00 72.38 483 SER A O 1
ATOM 3689 N N . ARG A 1 484 ? 9.731 11.294 17.221 1.00 62.72 484 ARG A N 1
ATOM 3690 C CA . ARG A 1 484 ? 8.494 11.368 18.022 1.00 62.72 484 ARG A CA 1
ATOM 3691 C C . ARG A 1 484 ? 7.320 10.625 17.375 1.00 62.72 484 ARG A C 1
ATOM 3693 O O . ARG A 1 484 ? 6.333 10.339 18.056 1.00 62.72 484 ARG A O 1
ATOM 3700 N N . ALA A 1 485 ? 7.402 10.319 16.079 1.00 61.41 485 ALA A N 1
ATOM 3701 C CA . ALA A 1 485 ? 6.345 9.644 15.337 1.00 61.41 485 ALA A CA 1
ATOM 3702 C C . ALA A 1 485 ? 6.404 8.122 15.559 1.00 61.41 485 ALA A C 1
ATOM 3704 O O . ALA A 1 485 ? 7.159 7.400 14.905 1.00 61.41 485 ALA A O 1
ATOM 3705 N N . ARG A 1 486 ? 5.562 7.622 16.474 1.00 66.44 486 ARG A N 1
ATOM 3706 C CA . ARG A 1 486 ? 5.383 6.182 16.716 1.00 66.44 486 ARG A CA 1
ATOM 3707 C C . ARG A 1 486 ? 4.130 5.681 16.001 1.00 66.44 486 ARG A C 1
ATOM 3709 O O . ARG A 1 486 ? 3.017 6.101 16.315 1.00 66.44 486 ARG A O 1
ATOM 3716 N N . GLY A 1 487 ? 4.315 4.796 15.026 1.00 66.00 487 GLY A N 1
ATOM 3717 C CA . GLY A 1 487 ? 3.244 4.239 14.202 1.00 66.00 487 GLY A CA 1
ATOM 3718 C C . GLY A 1 487 ? 3.655 2.927 13.536 1.00 66.00 487 GLY A C 1
ATOM 3719 O O . GLY A 1 487 ? 4.827 2.559 13.548 1.00 66.00 487 GLY A O 1
ATOM 3720 N N . ALA A 1 488 ? 2.686 2.222 12.946 1.00 65.31 488 ALA A N 1
ATOM 3721 C CA . ALA A 1 488 ? 2.911 0.917 12.315 1.00 65.31 488 ALA A CA 1
ATOM 3722 C C . ALA A 1 488 ? 4.017 0.945 11.239 1.00 65.31 488 ALA A C 1
ATOM 3724 O O . ALA A 1 488 ? 4.805 0.013 11.149 1.00 65.31 488 ALA A O 1
ATOM 3725 N N . THR A 1 489 ? 4.132 2.040 10.484 1.00 68.50 489 THR A N 1
ATOM 3726 C CA . THR A 1 489 ? 5.178 2.240 9.468 1.00 68.50 489 THR A CA 1
ATOM 3727 C C . THR A 1 489 ? 6.585 2.327 10.053 1.00 68.50 489 THR A C 1
ATOM 3729 O O . THR A 1 489 ? 7.515 1.757 9.484 1.00 68.50 489 THR A O 1
ATOM 3732 N N . THR A 1 490 ? 6.742 3.000 11.196 1.00 78.62 490 THR A N 1
ATOM 3733 C CA . THR A 1 490 ? 8.003 3.087 11.948 1.00 78.62 490 THR A CA 1
ATOM 3734 C C . THR A 1 490 ? 8.435 1.712 12.448 1.00 78.62 490 THR A C 1
ATOM 3736 O O . THR A 1 490 ? 9.593 1.330 12.290 1.00 78.62 490 THR A O 1
ATOM 3739 N N . TYR A 1 491 ? 7.503 0.938 13.009 1.00 82.94 491 TYR A N 1
ATOM 3740 C CA . TYR A 1 491 ? 7.771 -0.427 13.463 1.00 82.94 491 TYR A CA 1
ATOM 3741 C C . TYR A 1 491 ? 8.174 -1.335 12.300 1.00 82.94 491 TYR A C 1
ATOM 3743 O O . TYR A 1 491 ? 9.233 -1.955 12.331 1.00 82.94 491 TYR A O 1
ATOM 3751 N N . ASP A 1 492 ? 7.404 -1.348 11.219 1.00 80.38 492 ASP A N 1
ATOM 3752 C CA . ASP A 1 492 ? 7.697 -2.252 10.111 1.00 80.38 492 ASP A CA 1
ATOM 3753 C C . ASP A 1 492 ? 9.016 -1.872 9.395 1.00 80.38 492 ASP A C 1
ATOM 3755 O O . ASP A 1 492 ? 9.823 -2.747 9.081 1.00 80.38 492 ASP A O 1
ATOM 3759 N N . SER A 1 493 ? 9.306 -0.574 9.222 1.00 86.62 493 SER A N 1
ATOM 3760 C CA . SER A 1 493 ? 10.575 -0.108 8.629 1.00 86.62 493 SER A CA 1
ATOM 3761 C C . SER A 1 493 ? 11.782 -0.373 9.537 1.00 86.62 493 SER A C 1
ATOM 3763 O O . SER A 1 493 ? 12.844 -0.767 9.057 1.00 86.62 493 SER A O 1
ATOM 3765 N N . SER A 1 494 ? 11.638 -0.193 10.855 1.00 88.81 494 SER A N 1
ATOM 3766 C CA . SER A 1 494 ? 12.709 -0.526 11.804 1.00 88.81 494 SER A CA 1
ATOM 3767 C C . SER A 1 494 ? 12.965 -2.031 11.877 1.00 88.81 494 SER A C 1
ATOM 3769 O O . SER A 1 494 ? 14.122 -2.426 11.976 1.00 88.81 494 SER A O 1
ATOM 3771 N N . GLN A 1 495 ? 11.939 -2.880 11.737 1.00 87.56 495 GLN A N 1
ATOM 3772 C CA . GLN A 1 495 ? 12.105 -4.338 11.693 1.00 87.56 495 GLN A CA 1
ATOM 3773 C C . GLN A 1 495 ? 13.003 -4.771 10.522 1.00 87.56 495 GLN A C 1
ATOM 3775 O O . GLN A 1 495 ? 13.922 -5.569 10.710 1.00 87.56 495 GLN A O 1
ATOM 3780 N N . VAL A 1 496 ? 12.805 -4.187 9.334 1.00 87.75 496 VAL A N 1
ATOM 3781 C CA . VAL A 1 496 ? 13.670 -4.420 8.163 1.00 87.75 496 VAL A CA 1
ATOM 3782 C C . VAL A 1 496 ? 15.131 -4.079 8.477 1.00 87.75 496 VAL A C 1
ATOM 3784 O O . VAL A 1 496 ? 16.032 -4.857 8.159 1.00 87.75 496 VAL A O 1
ATOM 3787 N N . LEU A 1 497 ? 15.377 -2.933 9.119 1.00 90.81 497 LEU A N 1
ATOM 3788 C CA . LEU A 1 497 ? 16.727 -2.488 9.477 1.00 90.81 497 LEU A CA 1
ATOM 3789 C C . LEU A 1 497 ? 17.367 -3.371 10.554 1.00 90.81 497 LEU A C 1
ATOM 3791 O O . LEU A 1 497 ? 18.547 -3.701 10.445 1.00 90.81 497 LEU A O 1
ATOM 3795 N N . ILE A 1 498 ? 16.599 -3.800 11.558 1.00 88.69 498 ILE A N 1
ATOM 3796 C CA . ILE A 1 498 ? 17.055 -4.728 12.601 1.00 88.69 498 ILE A CA 1
ATOM 3797 C C . ILE A 1 498 ? 17.487 -6.052 11.961 1.00 88.69 498 ILE A C 1
ATOM 3799 O O . ILE A 1 498 ? 18.613 -6.498 12.180 1.00 88.69 498 ILE A O 1
ATOM 3803 N N . GLY A 1 499 ? 16.651 -6.635 11.096 1.00 85.12 499 GLY A N 1
ATOM 3804 C CA . GLY A 1 499 ? 16.987 -7.850 10.349 1.00 85.12 499 GLY A CA 1
ATOM 3805 C C . GLY A 1 499 ? 18.227 -7.677 9.464 1.00 85.12 499 GLY A C 1
ATOM 3806 O O . GLY A 1 499 ? 19.088 -8.561 9.415 1.00 85.12 499 GLY A O 1
ATOM 3807 N N . ALA A 1 500 ? 18.370 -6.516 8.814 1.00 86.56 500 ALA A N 1
ATOM 3808 C CA . ALA A 1 500 ? 19.526 -6.190 7.984 1.00 86.56 500 ALA A CA 1
ATOM 3809 C C . ALA A 1 500 ? 20.836 -6.121 8.786 1.00 86.56 500 ALA A C 1
ATOM 3811 O O . ALA A 1 500 ? 21.842 -6.721 8.392 1.00 86.56 500 ALA A O 1
ATOM 3812 N N . LEU A 1 501 ? 20.816 -5.427 9.927 1.00 87.75 501 LEU A N 1
ATOM 3813 C CA . LEU A 1 501 ? 21.953 -5.289 10.840 1.00 87.75 501 LEU A CA 1
ATOM 3814 C C . LEU A 1 501 ? 22.373 -6.644 11.411 1.00 87.75 501 LEU A C 1
ATOM 3816 O O . LEU A 1 501 ? 23.549 -7.002 11.389 1.00 87.75 501 LEU A O 1
ATOM 3820 N N . LEU A 1 502 ? 21.398 -7.428 11.857 1.00 85.56 502 LEU A N 1
ATOM 3821 C CA . LEU A 1 502 ? 21.621 -8.755 12.404 1.00 85.56 502 LEU A CA 1
ATOM 3822 C C . LEU A 1 502 ? 22.190 -9.743 11.371 1.00 85.56 502 LEU A C 1
ATOM 3824 O O . LEU A 1 502 ? 23.087 -10.524 11.693 1.00 85.56 502 LEU A O 1
ATOM 3828 N N . THR A 1 503 ? 21.714 -9.686 10.125 1.00 85.38 503 THR A N 1
ATOM 3829 C CA . THR A 1 503 ? 22.208 -10.530 9.021 1.00 85.38 503 THR A CA 1
ATOM 3830 C C . THR A 1 503 ? 23.622 -10.141 8.583 1.00 85.38 503 THR A C 1
ATOM 3832 O O . THR A 1 503 ? 24.411 -11.011 8.219 1.00 85.38 503 THR A O 1
ATOM 3835 N N . SER A 1 504 ? 23.965 -8.850 8.652 1.00 83.06 504 SER A N 1
ATOM 3836 C CA . SER A 1 504 ? 25.285 -8.329 8.257 1.00 83.06 504 SER A CA 1
ATOM 3837 C C . SER A 1 504 ? 26.410 -8.703 9.233 1.00 83.06 504 SER A C 1
ATOM 3839 O O . SER A 1 504 ? 27.583 -8.626 8.871 1.00 83.06 504 SER A O 1
ATOM 3841 N N . GLY A 1 505 ? 26.057 -9.150 10.443 1.00 77.62 505 GLY A N 1
ATOM 3842 C CA . GLY A 1 505 ? 26.992 -9.509 11.506 1.00 77.62 505 GLY A CA 1
ATOM 3843 C C . GLY A 1 505 ? 27.439 -8.287 12.310 1.00 77.62 505 GLY A C 1
ATOM 3844 O O . GLY A 1 505 ? 28.051 -7.364 11.779 1.00 77.62 505 GLY A O 1
ATOM 3845 N N . LEU A 1 506 ? 27.149 -8.290 13.613 1.00 80.31 506 LEU A N 1
ATOM 3846 C CA . LEU A 1 506 ? 27.464 -7.187 14.524 1.00 80.31 506 LEU A CA 1
ATOM 3847 C C . LEU A 1 506 ? 28.539 -7.594 15.529 1.00 80.31 506 LEU A C 1
ATOM 3849 O O . LEU A 1 506 ? 28.524 -8.707 16.058 1.00 80.31 506 LEU A O 1
ATOM 3853 N N . ASP A 1 507 ? 29.445 -6.666 15.834 1.00 78.62 507 ASP A N 1
ATOM 3854 C CA . ASP A 1 507 ? 30.318 -6.798 16.996 1.00 78.62 507 ASP A CA 1
ATOM 3855 C C . ASP A 1 507 ? 29.546 -6.527 18.304 1.00 78.62 507 ASP A C 1
ATOM 3857 O O . ASP A 1 507 ? 28.401 -6.069 18.305 1.00 78.62 507 ASP A O 1
ATOM 3861 N N . SER A 1 508 ? 30.172 -6.805 19.450 1.00 75.00 508 SER A N 1
ATOM 3862 C CA . SER A 1 508 ? 29.519 -6.646 20.758 1.00 75.00 508 SER A CA 1
ATOM 3863 C C . SER A 1 508 ? 29.055 -5.209 21.036 1.00 75.00 508 SER A C 1
ATOM 3865 O O . SER A 1 508 ? 28.042 -5.007 21.706 1.00 75.00 508 SER A O 1
ATOM 3867 N N . LYS A 1 509 ? 29.768 -4.200 20.523 1.00 75.94 509 LYS A N 1
ATOM 3868 C CA . LYS A 1 509 ? 29.421 -2.791 20.731 1.00 75.94 509 LYS A CA 1
ATOM 3869 C C . LYS A 1 509 ? 28.220 -2.404 19.868 1.00 75.94 509 LYS A C 1
ATOM 3871 O O . LYS A 1 509 ? 27.284 -1.796 20.380 1.00 75.94 509 LYS A O 1
ATOM 3876 N N . ALA A 1 510 ? 28.232 -2.785 18.595 1.00 73.12 510 ALA A N 1
ATOM 3877 C CA . ALA A 1 510 ? 27.156 -2.538 17.646 1.00 73.12 510 ALA A CA 1
ATOM 3878 C C . ALA A 1 510 ? 25.876 -3.292 18.031 1.00 73.12 510 ALA A C 1
ATOM 3880 O O . ALA A 1 510 ? 24.786 -2.741 17.933 1.00 73.12 510 ALA A O 1
ATOM 3881 N N . TYR A 1 511 ? 26.001 -4.510 18.564 1.00 79.38 511 TYR A N 1
ATOM 3882 C CA . TYR A 1 511 ? 24.863 -5.257 19.094 1.00 79.38 511 TYR A CA 1
ATOM 3883 C C . TYR A 1 511 ? 24.216 -4.550 20.295 1.00 79.38 511 TYR A C 1
ATOM 3885 O O . TYR A 1 511 ? 22.998 -4.431 20.362 1.00 79.38 511 TYR A O 1
ATOM 3893 N N . LYS A 1 512 ? 25.012 -4.012 21.231 1.00 75.38 512 LYS A N 1
ATOM 3894 C CA . LYS A 1 512 ? 24.472 -3.229 22.358 1.00 75.38 512 LYS A CA 1
ATOM 3895 C C . LYS A 1 512 ? 23.780 -1.945 21.900 1.00 75.38 512 LYS A C 1
ATOM 3897 O O . LYS A 1 512 ? 22.749 -1.595 22.464 1.00 75.38 512 LYS A O 1
ATOM 3902 N N . ALA A 1 513 ? 24.323 -1.273 20.884 1.00 76.50 513 ALA A N 1
ATOM 3903 C CA . ALA A 1 513 ? 23.684 -0.106 20.279 1.00 76.50 513 ALA A CA 1
ATOM 3904 C C . ALA A 1 513 ? 22.341 -0.472 19.623 1.00 76.50 513 ALA A C 1
ATOM 3906 O O . ALA A 1 513 ? 21.345 0.191 19.881 1.00 76.50 513 ALA A O 1
ATOM 3907 N N . LEU A 1 514 ? 22.288 -1.588 18.886 1.00 83.44 514 LEU A N 1
ATOM 3908 C CA . LEU A 1 514 ? 21.051 -2.118 18.307 1.00 83.44 514 LEU A CA 1
ATOM 3909 C C . LEU A 1 514 ? 19.975 -2.362 19.377 1.00 83.44 514 LEU A C 1
ATOM 3911 O O . LEU A 1 514 ? 18.832 -1.952 19.202 1.00 83.44 514 LEU A O 1
ATOM 3915 N N . ILE A 1 515 ? 20.328 -3.008 20.494 1.00 81.25 515 ILE A N 1
ATOM 3916 C CA . ILE A 1 515 ? 19.377 -3.246 21.592 1.00 81.25 515 ILE A CA 1
ATOM 3917 C C . ILE A 1 515 ? 18.897 -1.926 22.210 1.00 81.25 515 ILE A C 1
ATOM 3919 O O . ILE A 1 515 ? 17.711 -1.793 22.502 1.00 81.25 515 ILE A O 1
ATOM 3923 N N . ALA A 1 516 ? 19.782 -0.941 22.380 1.00 76.69 516 ALA A N 1
ATOM 3924 C CA . ALA A 1 516 ? 19.397 0.375 22.885 1.00 76.69 516 ALA A CA 1
ATOM 3925 C C . ALA A 1 516 ? 18.399 1.083 21.949 1.00 76.69 516 ALA A C 1
ATOM 3927 O O . ALA A 1 516 ? 17.379 1.575 22.427 1.00 76.69 516 ALA A O 1
ATOM 3928 N N . ASP A 1 517 ? 18.638 1.055 20.635 1.00 80.88 517 ASP A N 1
ATOM 3929 C CA . ASP A 1 517 ? 17.729 1.642 19.644 1.00 80.88 517 ASP A CA 1
ATOM 3930 C C . ASP A 1 517 ? 16.372 0.916 19.618 1.00 80.88 517 ASP A C 1
ATOM 3932 O O . ASP A 1 517 ? 15.326 1.561 19.585 1.00 80.88 517 ASP A O 1
ATOM 3936 N N . ILE A 1 518 ? 16.358 -0.421 19.710 1.00 84.12 518 ILE A N 1
ATOM 3937 C CA . ILE A 1 518 ? 15.118 -1.214 19.818 1.00 84.12 518 ILE A CA 1
ATOM 3938 C C . ILE A 1 518 ? 14.314 -0.803 21.054 1.00 84.12 518 ILE A C 1
ATOM 3940 O O . ILE A 1 518 ? 13.099 -0.612 20.967 1.00 84.12 518 ILE A O 1
ATOM 3944 N N . ASN A 1 519 ? 14.984 -0.656 22.198 1.00 77.81 519 ASN A N 1
ATOM 3945 C CA . ASN A 1 519 ? 14.347 -0.269 23.453 1.00 77.81 519 ASN A CA 1
ATOM 3946 C C . ASN A 1 519 ? 13.745 1.137 23.363 1.00 77.81 519 ASN A C 1
ATOM 3948 O O . ASN A 1 519 ? 12.619 1.357 23.808 1.00 77.81 519 ASN A O 1
ATOM 3952 N N . GLU A 1 520 ? 14.460 2.069 22.737 1.00 80.56 520 GLU A N 1
ATOM 3953 C CA . GLU A 1 520 ? 13.976 3.429 22.529 1.00 80.56 520 GLU A CA 1
ATOM 3954 C C . GLU A 1 520 ? 12.767 3.453 21.575 1.00 80.56 520 GLU A C 1
ATOM 3956 O O . GLU A 1 520 ? 11.750 4.071 21.899 1.00 80.56 520 GLU A O 1
ATOM 3961 N N . ILE A 1 521 ? 12.799 2.706 20.460 1.00 79.50 521 ILE A N 1
ATOM 3962 C CA . ILE A 1 521 ? 11.672 2.575 19.509 1.00 79.50 521 ILE A CA 1
ATOM 3963 C C . ILE A 1 521 ? 10.450 1.912 20.164 1.00 79.50 521 ILE A C 1
ATOM 3965 O O . ILE A 1 521 ? 9.308 2.309 19.896 1.00 79.50 521 ILE A O 1
ATOM 3969 N N . ALA A 1 522 ? 10.663 0.943 21.057 1.00 76.62 522 ALA A N 1
ATOM 3970 C CA . ALA A 1 522 ? 9.596 0.350 21.859 1.00 76.62 522 ALA A CA 1
ATOM 3971 C C . ALA A 1 522 ? 8.963 1.397 22.794 1.00 76.62 522 ALA A C 1
ATOM 3973 O O . ALA A 1 522 ? 7.744 1.583 22.773 1.00 76.62 522 ALA A O 1
ATOM 3974 N N . GLY A 1 523 ? 9.803 2.138 23.530 1.00 71.12 523 GLY A N 1
ATOM 3975 C CA . GLY A 1 523 ? 9.414 3.147 24.522 1.00 71.12 523 GLY A CA 1
ATOM 3976 C C . GLY A 1 523 ? 8.435 2.633 25.578 1.00 71.12 523 GLY A C 1
ATOM 3977 O O . GLY A 1 523 ? 8.284 1.431 25.784 1.00 71.12 523 GLY A O 1
ATOM 3978 N N . ASP A 1 524 ? 7.731 3.563 26.229 1.00 55.28 524 ASP A N 1
ATOM 3979 C CA . ASP A 1 524 ? 6.827 3.256 27.353 1.00 55.28 524 ASP A CA 1
ATOM 3980 C C . ASP A 1 524 ? 5.368 2.960 26.927 1.00 55.28 524 ASP A C 1
ATOM 3982 O O . ASP A 1 524 ? 4.495 2.697 27.759 1.00 55.28 524 ASP A O 1
ATOM 3986 N N . GLY A 1 525 ? 5.056 3.054 25.628 1.00 51.41 525 GLY A N 1
ATOM 3987 C CA . GLY A 1 525 ? 3.685 3.039 25.106 1.00 51.41 525 GLY A CA 1
ATOM 3988 C C . GLY A 1 525 ? 3.169 1.650 24.717 1.00 51.41 525 GLY A C 1
ATOM 3989 O O . GLY A 1 525 ? 3.728 0.990 23.850 1.00 51.41 525 GLY A O 1
ATOM 3990 N N . PHE A 1 526 ? 2.028 1.225 25.273 1.00 52.03 526 PHE A N 1
ATOM 3991 C CA . PHE A 1 526 ? 1.414 -0.081 24.985 1.00 52.03 526 PHE A CA 1
ATOM 3992 C C . PHE A 1 526 ? 0.391 -0.029 23.834 1.00 52.03 526 PHE A C 1
ATOM 3994 O O . PHE A 1 526 ? -0.803 0.181 24.058 1.00 52.03 526 PHE A O 1
ATOM 4001 N N . GLY A 1 527 ? 0.854 -0.258 22.600 1.00 60.72 527 GLY A N 1
ATOM 4002 C CA . GLY A 1 527 ? 0.015 -0.469 21.409 1.00 60.72 527 GLY A CA 1
ATOM 4003 C C . GLY A 1 527 ? 0.015 -1.927 20.928 1.00 60.72 527 GLY A C 1
ATOM 4004 O O . GLY A 1 527 ? 0.998 -2.638 21.109 1.00 60.72 527 GLY A O 1
ATOM 4005 N N . ILE A 1 528 ? -1.074 -2.383 20.292 1.00 61.59 528 ILE A N 1
ATOM 4006 C CA . ILE A 1 528 ? -1.167 -3.747 19.727 1.00 61.59 528 ILE A CA 1
ATOM 4007 C C . ILE A 1 528 ? -0.083 -3.976 18.662 1.00 61.59 528 ILE A C 1
ATOM 4009 O O . ILE A 1 528 ? 0.580 -5.009 18.692 1.00 61.59 528 ILE A O 1
ATOM 4013 N N . ASP A 1 529 ? 0.131 -3.001 17.774 1.00 62.50 529 ASP A N 1
ATOM 4014 C CA . ASP A 1 529 ? 1.137 -3.086 16.705 1.00 62.50 529 ASP A CA 1
ATOM 4015 C C . ASP A 1 529 ? 2.565 -3.217 17.275 1.00 62.50 529 ASP A C 1
ATOM 4017 O O . ASP A 1 529 ? 3.353 -4.019 16.782 1.00 62.50 529 ASP A O 1
ATOM 4021 N N . MET A 1 530 ? 2.866 -2.517 18.377 1.00 73.56 530 MET A N 1
ATOM 4022 C CA . MET A 1 530 ? 4.151 -2.621 19.083 1.00 73.56 530 MET A CA 1
ATOM 4023 C C . MET A 1 530 ? 4.373 -4.026 19.663 1.00 73.56 530 MET A C 1
ATOM 4025 O O . MET A 1 530 ? 5.466 -4.570 19.547 1.00 73.56 530 MET A O 1
ATOM 4029 N N . ILE A 1 531 ? 3.342 -4.647 20.252 1.00 70.75 531 ILE A N 1
ATOM 4030 C CA . ILE A 1 531 ? 3.468 -5.985 20.856 1.00 70.75 531 ILE A CA 1
ATOM 4031 C C . ILE A 1 531 ? 3.834 -7.028 19.799 1.00 70.75 531 ILE A C 1
ATOM 4033 O O . ILE A 1 531 ? 4.708 -7.858 20.040 1.00 70.75 531 ILE A O 1
ATOM 4037 N N . TYR A 1 532 ? 3.169 -6.996 18.642 1.00 77.50 532 TYR A N 1
ATOM 4038 C CA . TYR A 1 532 ? 3.498 -7.906 17.547 1.00 77.50 532 TYR A CA 1
ATOM 4039 C C . TYR A 1 532 ? 4.904 -7.643 17.014 1.00 77.50 532 TYR A C 1
ATOM 4041 O O . TYR A 1 532 ? 5.669 -8.585 16.856 1.00 77.50 532 TYR A O 1
ATOM 4049 N N . TRP A 1 533 ? 5.277 -6.377 16.841 1.00 82.06 533 TRP A N 1
ATOM 4050 C CA . TRP A 1 533 ? 6.621 -5.997 16.417 1.00 82.06 533 TRP A CA 1
ATOM 4051 C C . TRP A 1 533 ? 7.727 -6.495 17.368 1.00 82.06 533 TRP A C 1
ATOM 4053 O O . TRP A 1 533 ? 8.707 -7.073 16.906 1.00 82.06 533 TRP A O 1
ATOM 4063 N N . ILE A 1 534 ? 7.561 -6.372 18.693 1.00 80.56 534 ILE A N 1
ATOM 4064 C CA . ILE A 1 534 ? 8.535 -6.914 19.662 1.00 80.56 534 ILE A CA 1
ATOM 4065 C C . ILE A 1 534 ? 8.635 -8.439 19.558 1.00 80.56 534 ILE A C 1
ATOM 4067 O O . ILE A 1 534 ? 9.731 -8.986 19.667 1.00 80.56 534 ILE A O 1
ATOM 4071 N N . LEU A 1 535 ? 7.512 -9.141 19.382 1.00 77.19 535 LEU A N 1
ATOM 4072 C CA . LEU A 1 535 ? 7.527 -10.602 19.257 1.00 77.19 535 LEU A CA 1
ATOM 4073 C C . LEU A 1 535 ? 8.325 -11.047 18.031 1.00 77.19 535 LEU A C 1
ATOM 4075 O O . LEU A 1 535 ? 9.147 -11.951 18.156 1.00 77.19 535 LEU A O 1
ATOM 4079 N N . GLU A 1 536 ? 8.139 -10.371 16.901 1.00 78.56 536 GLU A N 1
ATOM 4080 C CA . GLU A 1 536 ? 8.908 -10.620 15.680 1.00 78.56 536 GLU A CA 1
ATOM 4081 C C . GLU A 1 536 ? 10.412 -10.377 15.904 1.00 78.56 536 GLU A C 1
ATOM 4083 O O . GLU A 1 536 ? 11.233 -11.226 15.576 1.00 78.56 536 GLU A O 1
ATOM 4088 N N . ILE A 1 537 ? 10.790 -9.284 16.579 1.00 81.75 537 ILE A N 1
ATOM 4089 C CA . ILE A 1 537 ? 12.200 -9.011 16.921 1.00 81.75 537 ILE A CA 1
ATOM 4090 C C . ILE A 1 537 ? 12.794 -10.103 17.815 1.00 81.75 537 ILE A C 1
ATOM 4092 O O . ILE A 1 537 ? 13.945 -10.507 17.638 1.00 81.75 537 ILE A O 1
ATOM 4096 N N . VAL A 1 538 ? 12.037 -10.583 18.804 1.00 77.50 538 VAL A N 1
ATOM 4097 C CA . VAL A 1 538 ? 12.488 -11.666 19.691 1.00 77.50 538 VAL A CA 1
ATOM 4098 C C . VAL A 1 538 ? 12.701 -12.962 18.905 1.00 77.50 538 VAL A C 1
ATOM 4100 O O . VAL A 1 538 ? 13.635 -13.710 19.211 1.00 77.50 538 VAL A O 1
ATOM 4103 N N . GLU A 1 539 ? 11.871 -13.229 17.897 1.00 77.88 539 GLU A N 1
ATOM 4104 C CA . GLU A 1 539 ? 12.050 -14.359 16.986 1.00 77.88 539 GLU A CA 1
ATOM 4105 C C . GLU A 1 539 ? 13.314 -14.191 16.129 1.00 77.88 539 GLU A C 1
ATOM 4107 O O . GLU A 1 539 ? 14.164 -15.088 16.146 1.00 77.88 539 GLU A O 1
ATOM 4112 N N . ASP A 1 540 ? 13.515 -13.024 15.507 1.00 74.75 540 ASP A N 1
ATOM 4113 C CA . ASP A 1 540 ? 14.708 -12.704 14.707 1.00 74.75 540 ASP A CA 1
ATOM 4114 C C . ASP A 1 540 ? 16.008 -12.880 15.519 1.00 74.75 540 ASP A C 1
ATOM 4116 O O . ASP A 1 540 ? 16.954 -13.554 15.091 1.00 74.75 540 ASP A O 1
ATOM 4120 N N . LEU A 1 541 ? 16.043 -12.349 16.747 1.00 75.88 541 LEU A N 1
ATOM 4121 C CA . LEU A 1 541 ? 17.168 -12.510 17.678 1.00 75.88 541 LEU A CA 1
ATOM 4122 C C . LEU A 1 541 ? 17.368 -13.979 18.101 1.00 75.88 541 LEU A C 1
ATOM 4124 O O . LEU A 1 541 ? 18.502 -14.457 18.242 1.00 75.88 541 LEU A O 1
ATOM 4128 N N . GLY A 1 542 ? 16.274 -14.721 18.294 1.00 66.44 542 GLY A N 1
ATOM 4129 C CA . GLY A 1 542 ? 16.287 -16.137 18.664 1.00 66.44 542 GLY A CA 1
ATOM 4130 C C . GLY A 1 542 ? 16.854 -17.048 17.570 1.00 66.44 542 GLY A C 1
ATOM 4131 O O . GLY A 1 542 ? 17.616 -17.980 17.867 1.00 66.44 542 GLY A O 1
ATOM 4132 N N . GLU A 1 543 ? 16.542 -16.770 16.304 1.00 62.88 543 GLU A N 1
ATOM 4133 C CA . GLU A 1 543 ? 17.030 -17.543 15.159 1.00 62.88 543 GLU A CA 1
ATOM 4134 C C . GLU A 1 543 ? 18.546 -17.428 14.953 1.00 62.88 543 GLU A C 1
ATOM 4136 O O . GLU A 1 543 ? 19.216 -18.423 14.643 1.00 62.88 543 GLU A O 1
ATOM 4141 N N . LEU A 1 544 ? 19.122 -16.242 15.160 1.00 56.59 544 LEU A N 1
ATOM 4142 C CA . LEU A 1 544 ? 20.571 -16.027 15.052 1.00 56.59 544 LEU A CA 1
ATOM 4143 C C . LEU A 1 544 ? 21.339 -16.766 16.138 1.00 56.59 544 LEU A C 1
ATOM 4145 O O . LEU A 1 544 ? 22.384 -17.367 15.875 1.00 56.59 544 LEU A O 1
ATOM 4149 N N . ARG A 1 545 ? 20.785 -16.806 17.352 1.00 52.34 545 ARG A N 1
ATOM 4150 C CA . ARG A 1 545 ? 21.373 -17.553 18.463 1.00 52.34 545 ARG A CA 1
ATOM 4151 C C . ARG A 1 545 ? 21.374 -19.062 18.194 1.00 52.34 545 ARG A C 1
ATOM 4153 O O . ARG A 1 545 ? 22.357 -19.731 18.521 1.00 52.34 545 ARG A O 1
ATOM 4160 N N . CYS A 1 546 ? 20.338 -19.595 17.537 1.00 44.41 546 CYS A N 1
ATOM 4161 C CA . CYS A 1 546 ? 20.332 -20.983 17.061 1.00 44.41 546 CYS A CA 1
ATOM 4162 C C . CYS A 1 546 ? 21.408 -21.232 15.993 1.00 44.41 546 CYS A C 1
ATOM 4164 O O . CYS A 1 546 ? 22.145 -22.214 16.096 1.00 44.41 546 CYS A O 1
ATOM 4166 N N . ARG A 1 547 ? 21.563 -20.337 15.008 1.00 50.06 547 ARG A N 1
ATOM 4167 C CA . ARG A 1 547 ? 22.610 -20.452 13.972 1.00 50.06 547 ARG A CA 1
ATOM 4168 C C . ARG A 1 547 ? 24.028 -20.413 14.559 1.00 50.06 547 ARG A C 1
ATOM 4170 O O . ARG A 1 547 ? 24.851 -21.258 14.199 1.00 50.06 547 ARG A O 1
ATOM 4177 N N . TYR A 1 548 ? 24.284 -19.526 15.523 1.00 45.38 548 TYR A N 1
ATOM 4178 C CA . TYR A 1 548 ? 25.578 -19.406 16.208 1.00 45.38 548 TYR A CA 1
ATOM 4179 C C . TYR A 1 548 ? 25.904 -20.632 17.084 1.00 45.38 548 TYR A C 1
ATOM 4181 O O . TYR A 1 548 ? 27.034 -21.122 17.087 1.00 45.38 548 TYR A O 1
ATOM 4189 N N . GLN A 1 549 ? 24.916 -21.198 17.792 1.00 42.38 549 GLN A N 1
ATOM 4190 C CA . GLN A 1 549 ? 25.103 -22.424 18.586 1.00 42.38 549 GLN A CA 1
ATOM 4191 C C . GLN A 1 549 ? 25.331 -23.677 17.728 1.00 42.38 549 GLN A C 1
ATOM 4193 O O . GLN A 1 549 ? 26.056 -24.578 18.153 1.00 42.38 549 GLN A O 1
ATOM 4198 N N . ILE A 1 550 ? 24.742 -23.739 16.530 1.00 42.56 550 ILE A N 1
ATOM 4199 C CA . ILE A 1 550 ? 24.972 -24.828 15.571 1.00 42.56 550 ILE A CA 1
ATOM 4200 C C . ILE A 1 550 ? 26.396 -24.751 14.999 1.00 42.56 550 ILE A C 1
ATOM 4202 O O . ILE A 1 550 ? 27.074 -25.775 14.964 1.00 42.56 550 ILE A O 1
ATOM 4206 N N . HIS A 1 551 ? 26.891 -23.557 14.649 1.00 39.72 551 HIS A N 1
ATOM 4207 C CA . HIS A 1 551 ? 28.274 -23.378 14.177 1.00 39.72 551 HIS A CA 1
ATOM 4208 C C . HIS A 1 551 ? 29.303 -23.718 15.266 1.00 39.72 551 HIS A C 1
ATOM 4210 O O . HIS A 1 551 ? 30.250 -24.454 15.016 1.00 39.72 551 HIS A O 1
ATOM 4216 N N . ARG A 1 552 ? 29.062 -23.309 16.519 1.00 35.09 552 ARG A N 1
ATOM 4217 C CA . ARG A 1 552 ? 29.959 -23.626 17.646 1.00 35.09 552 ARG A CA 1
ATOM 4218 C C . ARG A 1 552 ? 29.985 -25.116 18.023 1.00 35.09 552 ARG A C 1
ATOM 4220 O O . ARG A 1 552 ? 30.941 -25.566 18.646 1.00 35.09 552 ARG A O 1
ATOM 4227 N N . ARG A 1 553 ? 28.944 -25.884 17.675 1.00 35.81 553 ARG A N 1
ATOM 4228 C CA . ARG A 1 553 ? 28.917 -27.353 17.824 1.00 35.81 553 ARG A CA 1
ATOM 4229 C C . ARG A 1 553 ? 29.599 -28.089 16.669 1.00 35.81 553 ARG A C 1
ATOM 4231 O O . ARG A 1 553 ? 29.992 -29.230 16.873 1.00 35.81 553 ARG A O 1
ATOM 4238 N N . ALA A 1 554 ? 29.734 -27.464 15.500 1.00 37.09 554 ALA A N 1
ATOM 4239 C CA . ALA A 1 554 ? 30.434 -28.042 14.353 1.00 37.09 554 ALA A CA 1
ATOM 4240 C C . ALA A 1 554 ? 31.971 -27.964 14.487 1.00 37.09 554 ALA A C 1
ATOM 4242 O O . ALA A 1 554 ? 32.661 -28.808 13.928 1.00 37.09 554 ALA A O 1
ATOM 4243 N N . ASP A 1 555 ? 32.492 -27.028 15.291 1.00 36.06 555 ASP A N 1
ATOM 4244 C CA . ASP A 1 555 ? 33.929 -26.871 15.595 1.00 36.06 555 ASP A CA 1
ATOM 4245 C C . ASP A 1 555 ? 34.444 -27.758 16.752 1.00 36.06 555 ASP A C 1
ATOM 4247 O O . ASP A 1 555 ? 35.583 -27.619 17.201 1.00 36.06 555 ASP A O 1
ATOM 4251 N N . VAL A 1 556 ? 33.632 -28.699 17.250 1.00 36.34 556 VAL A N 1
ATOM 4252 C CA . VAL A 1 556 ? 34.070 -29.714 18.224 1.00 36.34 556 VAL A CA 1
ATOM 4253 C C . VAL A 1 556 ? 34.175 -31.066 17.513 1.00 36.34 556 VAL A C 1
ATOM 4255 O O . VAL A 1 556 ? 33.207 -31.540 16.927 1.00 36.34 556 VAL A O 1
ATOM 4258 N N . SER A 1 557 ? 35.376 -31.651 17.560 1.00 29.66 557 SER A N 1
ATOM 4259 C CA . SER A 1 557 ? 35.841 -32.854 16.844 1.00 29.66 557 SER A CA 1
ATOM 4260 C C . SER A 1 557 ? 34.829 -34.022 16.728 1.00 29.66 557 SER A C 1
ATOM 4262 O O . SER A 1 557 ? 34.058 -34.266 17.662 1.00 29.66 557 SER A O 1
ATOM 4264 N N . PRO A 1 558 ? 34.861 -34.809 15.628 1.00 33.44 558 PRO A N 1
ATOM 4265 C CA . PRO A 1 558 ? 33.832 -35.779 15.268 1.00 33.44 558 PRO A CA 1
ATOM 4266 C C . PRO A 1 558 ? 34.073 -37.148 15.917 1.00 33.44 558 PRO A C 1
ATOM 4268 O O . PRO A 1 558 ? 34.359 -38.125 15.237 1.00 33.44 558 PRO A O 1
ATOM 4271 N N . GLU A 1 559 ? 33.913 -37.261 17.229 1.00 31.36 559 GLU A N 1
ATOM 4272 C CA . GLU A 1 559 ? 33.825 -38.569 17.888 1.00 31.36 559 GLU A CA 1
ATOM 4273 C C . GLU A 1 559 ? 32.723 -38.535 18.937 1.00 31.36 559 GLU A C 1
ATOM 4275 O O . GLU A 1 559 ? 32.958 -38.229 20.099 1.00 31.36 559 GLU A O 1
ATOM 4280 N N . THR A 1 560 ? 31.489 -38.777 18.489 1.00 30.16 560 THR A N 1
ATOM 4281 C CA . THR A 1 560 ? 30.460 -39.626 19.126 1.00 30.16 560 THR A CA 1
ATOM 4282 C C . THR A 1 560 ? 29.169 -39.438 18.322 1.00 30.16 560 THR A C 1
ATOM 4284 O O . THR A 1 560 ? 28.274 -38.685 18.699 1.00 30.16 560 THR A O 1
ATOM 4287 N N . ILE A 1 561 ? 29.070 -40.106 17.169 1.00 33.66 561 ILE A N 1
ATOM 4288 C CA . ILE A 1 561 ? 27.791 -40.289 16.475 1.00 33.66 561 ILE A CA 1
ATOM 4289 C C . ILE A 1 561 ? 27.305 -41.700 16.793 1.00 33.66 561 ILE A C 1
ATOM 4291 O O . ILE A 1 561 ? 27.739 -42.676 16.189 1.00 33.66 561 ILE A O 1
ATOM 4295 N N . ALA A 1 562 ? 26.366 -41.791 17.730 1.00 27.52 562 ALA A N 1
ATOM 4296 C CA . ALA A 1 562 ? 25.418 -42.890 17.810 1.00 27.52 562 ALA A CA 1
ATOM 4297 C C . ALA A 1 562 ? 24.009 -42.286 17.937 1.00 27.52 562 ALA A C 1
ATOM 4299 O O . ALA A 1 562 ? 23.683 -41.600 18.902 1.00 27.52 562 ALA A O 1
ATOM 4300 N N . ALA A 1 563 ? 23.213 -42.490 16.889 1.00 28.84 563 ALA A N 1
ATOM 4301 C CA . ALA A 1 563 ? 21.797 -42.137 16.742 1.00 28.84 563 ALA A CA 1
ATOM 4302 C C . ALA A 1 563 ? 20.908 -42.885 17.788 1.00 28.84 563 ALA A C 1
ATOM 4304 O O . ALA A 1 563 ? 21.414 -43.850 18.363 1.00 28.84 563 ALA A O 1
ATOM 4305 N N . PRO A 1 564 ? 19.596 -42.573 18.002 1.00 37.72 564 PRO A N 1
ATOM 4306 C CA . PRO A 1 564 ? 18.680 -41.992 17.009 1.00 37.72 564 PRO A CA 1
ATOM 4307 C C . PRO A 1 564 ? 17.592 -40.988 17.478 1.00 37.72 564 PRO A C 1
ATOM 4309 O O . PRO A 1 564 ? 17.211 -40.911 18.636 1.00 37.72 564 PRO A O 1
ATOM 4312 N N . ARG A 1 565 ? 17.039 -40.284 16.472 1.00 31.44 565 ARG A N 1
ATOM 4313 C CA . ARG A 1 565 ? 15.669 -39.730 16.337 1.00 31.44 565 ARG A CA 1
ATOM 4314 C C . ARG A 1 565 ? 15.003 -39.067 17.561 1.00 31.44 565 ARG A C 1
ATOM 4316 O O . ARG A 1 565 ? 14.436 -39.751 18.401 1.00 31.44 565 ARG A O 1
ATOM 4323 N N . ALA A 1 566 ? 14.793 -37.751 17.462 1.00 24.41 566 ALA A N 1
ATOM 4324 C CA . ALA A 1 566 ? 13.471 -37.138 17.657 1.00 24.41 566 ALA A CA 1
ATOM 4325 C C . ALA A 1 566 ? 13.432 -35.735 17.027 1.00 24.41 566 ALA A C 1
ATOM 4327 O O . ALA A 1 566 ? 14.122 -34.817 17.464 1.00 24.41 566 ALA A O 1
ATOM 4328 N N . THR A 1 567 ? 12.598 -35.554 16.006 1.00 31.20 567 THR A N 1
ATOM 4329 C CA . THR A 1 567 ? 12.179 -34.248 15.488 1.00 31.20 567 THR A CA 1
ATOM 4330 C C . THR A 1 567 ? 11.325 -33.561 16.557 1.00 31.20 567 THR A C 1
ATOM 4332 O O . THR A 1 567 ? 10.104 -33.700 16.586 1.00 31.20 567 THR A O 1
ATOM 4335 N N . VAL A 1 568 ? 11.960 -32.840 17.480 1.00 25.06 568 VAL A N 1
ATOM 4336 C CA . VAL A 1 568 ? 11.261 -31.975 18.436 1.00 25.06 568 VAL A CA 1
ATOM 4337 C C . VAL A 1 568 ? 11.228 -30.570 17.848 1.00 25.06 568 VAL A C 1
ATOM 4339 O O . VAL A 1 568 ? 12.168 -29.798 17.997 1.00 25.06 568 VAL A O 1
ATOM 4342 N N . LYS A 1 569 ? 10.126 -30.225 17.171 1.00 24.52 569 LYS A N 1
ATOM 4343 C CA . LYS A 1 569 ? 9.743 -28.815 17.018 1.00 24.52 569 LYS A CA 1
ATOM 4344 C C . LYS A 1 569 ? 9.501 -28.260 18.428 1.00 24.52 569 LYS A C 1
ATOM 4346 O O . LYS A 1 569 ? 8.668 -28.841 19.135 1.00 24.52 569 LYS A O 1
ATOM 4351 N N . PRO A 1 570 ? 10.137 -27.159 18.860 1.00 26.12 570 PRO A N 1
ATOM 4352 C CA . PRO A 1 570 ? 9.723 -26.503 20.084 1.00 26.12 570 PRO A CA 1
ATOM 4353 C C . PRO A 1 570 ? 8.372 -25.839 19.801 1.00 26.12 570 PRO A C 1
ATOM 4355 O O . PRO A 1 570 ? 8.284 -24.769 19.211 1.00 26.12 570 PRO A O 1
ATOM 4358 N N . ARG A 1 571 ? 7.275 -26.499 20.184 1.00 24.47 571 ARG A N 1
ATOM 4359 C CA . ARG A 1 571 ? 5.984 -25.823 20.328 1.00 24.47 571 ARG A CA 1
ATOM 4360 C C . ARG A 1 571 ? 6.088 -24.931 21.560 1.00 24.47 571 ARG A C 1
ATOM 4362 O O . ARG A 1 571 ? 5.884 -25.407 22.678 1.00 24.47 571 ARG A O 1
ATOM 4369 N N . LEU A 1 572 ? 6.372 -23.648 21.353 1.00 23.73 572 LEU A N 1
ATOM 4370 C CA . LEU A 1 572 ? 6.074 -22.605 22.329 1.00 23.73 572 LEU A CA 1
ATOM 4371 C C . LEU A 1 572 ? 4.560 -22.628 22.584 1.00 23.73 572 LEU A C 1
ATOM 4373 O O . LEU A 1 572 ? 3.752 -22.103 21.823 1.00 23.73 572 LEU A O 1
ATOM 4377 N N . ARG A 1 573 ? 4.144 -23.320 23.650 1.00 22.44 573 ARG A N 1
ATOM 4378 C CA . ARG A 1 573 ? 2.794 -23.183 24.200 1.00 22.44 573 ARG A CA 1
ATOM 4379 C C . ARG A 1 573 ? 2.747 -21.855 24.942 1.00 22.44 573 ARG A C 1
ATOM 4381 O O . ARG A 1 573 ? 3.012 -21.805 26.141 1.00 22.44 573 ARG A O 1
ATOM 4388 N N . ILE A 1 574 ? 2.366 -20.798 24.236 1.00 25.70 574 ILE A N 1
ATOM 4389 C CA . ILE A 1 574 ? 1.950 -19.548 24.866 1.00 25.70 574 ILE A CA 1
ATOM 4390 C C . ILE A 1 574 ? 0.637 -19.847 25.600 1.00 25.70 574 ILE A C 1
ATOM 4392 O O . ILE A 1 574 ? -0.437 -19.948 25.005 1.00 25.70 574 ILE A O 1
ATOM 4396 N N . ARG A 1 575 ? 0.715 -20.059 26.919 1.00 23.75 575 ARG A N 1
ATOM 4397 C CA . ARG A 1 575 ? -0.465 -19.944 27.779 1.00 23.75 575 ARG A CA 1
ATOM 4398 C C . ARG A 1 575 ? -0.883 -18.485 27.715 1.00 23.75 575 ARG A C 1
ATOM 4400 O O . ARG A 1 575 ? -0.129 -17.621 28.138 1.00 23.75 575 ARG A O 1
ATOM 4407 N N . SER A 1 576 ? -2.075 -18.230 27.187 1.00 25.67 576 SER A N 1
ATOM 4408 C CA . SER A 1 576 ? -2.668 -16.899 27.132 1.00 25.67 576 SER A CA 1
ATOM 4409 C C . SER A 1 576 ? -2.599 -16.241 28.517 1.00 25.67 576 SER A C 1
ATOM 4411 O O . SER A 1 576 ? -3.295 -16.672 29.443 1.00 25.67 576 SER A O 1
ATOM 4413 N N . VAL A 1 577 ? -1.762 -15.218 28.661 1.00 27.41 577 VAL A N 1
ATOM 4414 C CA . VAL A 1 577 ? -1.739 -14.320 29.820 1.00 27.41 577 VAL A CA 1
ATOM 4415 C C . VAL A 1 577 ? -2.745 -13.208 29.527 1.00 27.41 577 VAL A C 1
ATOM 4417 O O . VAL A 1 577 ? -2.846 -12.735 28.401 1.00 27.41 577 VAL A O 1
ATOM 4420 N N . ALA A 1 578 ? -3.638 -12.912 30.477 1.00 26.48 578 ALA A N 1
ATOM 4421 C CA . ALA A 1 578 ? -4.570 -11.785 30.359 1.00 26.48 578 ALA A CA 1
ATOM 4422 C C . ALA A 1 578 ? -3.920 -10.554 30.998 1.00 26.48 578 ALA A C 1
ATOM 4424 O O . ALA A 1 578 ? -3.194 -10.723 31.977 1.00 26.48 578 ALA A O 1
ATOM 4425 N N . PRO A 1 579 ? -4.197 -9.345 30.489 1.00 31.05 579 PRO A N 1
ATOM 4426 C CA . PRO A 1 579 ? -3.566 -8.126 30.959 1.00 31.05 579 PRO A CA 1
ATOM 4427 C C . PRO A 1 579 ? -4.263 -7.667 32.240 1.00 31.05 579 PRO A C 1
ATOM 4429 O O . PRO A 1 579 ? -5.402 -7.207 32.187 1.00 31.05 579 PRO A O 1
ATOM 4432 N N . ARG A 1 580 ? -3.612 -7.830 33.392 1.00 28.59 580 ARG A N 1
ATOM 4433 C CA . ARG A 1 580 ? -3.880 -7.075 34.628 1.00 28.59 580 ARG A CA 1
ATOM 4434 C C . ARG A 1 580 ? -2.751 -7.359 35.613 1.00 28.59 580 ARG A C 1
ATOM 4436 O O . ARG A 1 580 ? -2.758 -8.405 36.242 1.00 28.59 580 ARG A O 1
ATOM 4443 N N . GLU A 1 581 ? -1.791 -6.437 35.617 1.00 27.30 581 GLU A N 1
ATOM 4444 C CA . GLU A 1 581 ? -0.751 -6.119 36.617 1.00 27.30 581 GLU A CA 1
ATOM 4445 C C . GLU A 1 581 ? 0.414 -5.487 35.838 1.00 27.30 581 GLU A C 1
ATOM 4447 O O . GLU A 1 581 ? 1.387 -6.134 35.461 1.00 27.30 581 GLU A O 1
ATOM 4452 N N . SER A 1 582 ? 0.231 -4.218 35.469 1.00 33.31 582 SER A N 1
ATOM 4453 C CA . SER A 1 582 ? 1.016 -3.506 34.454 1.00 33.31 582 SER A CA 1
ATOM 4454 C C . SER A 1 582 ? 2.309 -2.854 34.957 1.00 33.31 582 SER A C 1
ATOM 4456 O O . SER A 1 582 ? 2.857 -2.030 34.242 1.00 33.31 582 SER A O 1
ATOM 4458 N N . GLU A 1 583 ? 2.847 -3.238 36.117 1.00 28.75 583 GLU A N 1
ATOM 4459 C CA . GLU A 1 583 ? 4.159 -2.724 36.566 1.00 28.75 583 GLU A CA 1
ATOM 4460 C C . GLU A 1 583 ? 5.153 -3.799 37.040 1.00 28.75 583 GLU A C 1
ATOM 4462 O O . GLU A 1 583 ? 6.328 -3.496 37.201 1.00 28.75 583 GLU A O 1
ATOM 4467 N N . LEU A 1 584 ? 4.759 -5.073 37.199 1.00 30.52 584 LEU A N 1
ATOM 4468 C CA . LEU A 1 584 ? 5.630 -6.078 37.847 1.00 30.52 584 LEU A CA 1
ATOM 4469 C C . LEU A 1 584 ? 5.952 -7.342 37.031 1.00 30.52 584 LEU A C 1
ATOM 4471 O O . LEU A 1 584 ? 6.728 -8.172 37.497 1.00 30.52 584 LEU A O 1
ATOM 4475 N N . HIS A 1 585 ? 5.445 -7.500 35.800 1.00 35.34 585 HIS A N 1
ATOM 4476 C CA . HIS A 1 585 ? 5.590 -8.772 35.065 1.00 35.34 585 HIS A CA 1
ATOM 4477 C C . HIS A 1 585 ? 6.199 -8.729 33.652 1.00 35.34 585 HIS A C 1
ATOM 4479 O O . HIS A 1 585 ? 6.309 -9.785 33.033 1.00 35.34 585 HIS A O 1
ATOM 4485 N N . TRP A 1 586 ? 6.715 -7.589 33.173 1.00 38.38 586 TRP A N 1
ATOM 4486 C CA . TRP A 1 586 ? 7.537 -7.550 31.944 1.00 38.38 586 TRP A CA 1
ATOM 4487 C C . TRP A 1 586 ? 9.044 -7.482 32.192 1.00 38.38 586 TRP A C 1
ATOM 4489 O O . TRP A 1 586 ? 9.817 -7.588 31.243 1.00 38.38 586 TRP A O 1
ATOM 4499 N N . GLY A 1 587 ? 9.478 -7.443 33.457 1.00 31.84 587 GLY A N 1
ATOM 4500 C CA . GLY A 1 587 ? 10.893 -7.573 33.812 1.00 31.84 587 GLY A CA 1
ATOM 4501 C C . GLY A 1 587 ? 11.545 -8.833 33.233 1.00 31.84 587 GLY A C 1
ATOM 4502 O O . GLY A 1 587 ? 12.742 -8.839 33.020 1.00 31.84 587 GLY A O 1
ATOM 4503 N N . TRP A 1 588 ? 10.784 -9.884 32.899 1.00 36.56 588 TRP A N 1
ATOM 4504 C CA . TRP A 1 588 ? 11.322 -11.078 32.234 1.00 36.56 588 TRP A CA 1
ATOM 4505 C C . TRP A 1 588 ? 11.621 -10.894 30.740 1.00 36.56 588 TRP A C 1
ATOM 4507 O O . TRP A 1 588 ? 12.497 -11.581 30.236 1.00 36.56 588 TRP A O 1
ATOM 4517 N N . LEU A 1 589 ? 10.917 -9.996 30.042 1.00 34.69 589 LEU A N 1
ATOM 4518 C CA . LEU A 1 589 ? 11.133 -9.706 28.617 1.00 34.69 589 LEU A CA 1
ATOM 4519 C C . LEU A 1 589 ? 12.284 -8.705 28.445 1.00 34.69 589 LEU A C 1
ATOM 4521 O O . LEU A 1 589 ? 13.153 -8.918 27.608 1.00 34.69 589 LEU A O 1
ATOM 4525 N N . TRP A 1 590 ? 12.364 -7.721 29.348 1.00 39.44 590 TRP A N 1
ATOM 4526 C CA . TRP A 1 590 ? 13.531 -6.850 29.514 1.00 39.44 590 TRP A CA 1
ATOM 4527 C C . TRP A 1 590 ? 14.766 -7.631 29.973 1.00 39.44 590 TRP A C 1
ATOM 4529 O O . TRP A 1 590 ? 15.808 -7.524 29.345 1.00 39.44 590 TRP A O 1
ATOM 4539 N N . ASN A 1 591 ? 14.632 -8.541 30.949 1.00 36.78 591 ASN A N 1
ATOM 4540 C CA . ASN A 1 591 ? 15.708 -9.473 31.299 1.00 36.78 591 ASN A CA 1
ATOM 4541 C C . ASN A 1 591 ? 16.058 -10.414 30.140 1.00 36.78 591 ASN A C 1
ATOM 4543 O O . ASN A 1 591 ? 17.185 -10.876 30.097 1.00 36.78 591 ASN A O 1
ATOM 4547 N N . LEU A 1 592 ? 15.147 -10.735 29.211 1.00 37.41 592 LEU A N 1
ATOM 4548 C CA . LEU A 1 592 ? 15.485 -11.550 28.038 1.00 37.41 592 LEU A CA 1
ATOM 4549 C C . LEU A 1 592 ? 16.330 -10.751 27.037 1.00 37.41 592 LEU A C 1
ATOM 4551 O O . LEU A 1 592 ? 17.286 -11.301 26.497 1.00 37.41 592 LEU A O 1
ATOM 4555 N N . LEU A 1 593 ? 16.001 -9.473 26.821 1.00 38.16 593 LEU A N 1
ATOM 4556 C CA . LEU A 1 593 ? 16.766 -8.553 25.973 1.00 38.16 593 LEU A CA 1
ATOM 4557 C C . LEU A 1 593 ? 18.137 -8.233 26.597 1.00 38.16 593 LEU A C 1
ATOM 4559 O O . LEU A 1 593 ? 19.154 -8.370 25.918 1.00 38.16 593 LEU A O 1
ATOM 4563 N N . ASP A 1 594 ? 18.191 -7.955 27.905 1.00 37.06 594 ASP A N 1
ATOM 4564 C CA . ASP A 1 594 ? 19.434 -7.735 28.660 1.00 37.06 594 ASP A CA 1
ATOM 4565 C C . ASP A 1 594 ? 20.291 -9.009 28.764 1.00 37.06 594 ASP A C 1
ATOM 4567 O O . ASP A 1 594 ? 21.510 -8.955 28.608 1.00 37.06 594 ASP A O 1
ATOM 4571 N N . PHE A 1 595 ? 19.682 -10.187 28.953 1.00 36.69 595 PHE A N 1
ATOM 4572 C CA . PHE A 1 595 ? 20.395 -11.474 28.964 1.00 36.69 595 PHE A CA 1
ATOM 4573 C C . PHE A 1 595 ? 20.902 -11.873 27.570 1.00 36.69 595 PHE A C 1
ATOM 4575 O O . PHE A 1 595 ? 21.854 -12.643 27.467 1.00 36.69 595 PHE A O 1
ATOM 4582 N N . CYS A 1 596 ? 20.306 -11.353 26.492 1.00 37.34 596 CYS A N 1
ATOM 4583 C CA . CYS A 1 596 ? 20.865 -11.472 25.143 1.00 37.34 596 CYS A CA 1
ATOM 4584 C C . CYS A 1 596 ? 22.004 -10.468 24.872 1.00 37.34 596 CYS A C 1
ATOM 4586 O O . CYS A 1 596 ? 22.738 -10.669 23.911 1.00 37.34 596 CYS A O 1
ATOM 4588 N N . GLY A 1 597 ? 22.166 -9.419 25.689 1.00 33.53 597 GLY A N 1
ATOM 4589 C CA . GLY A 1 597 ? 23.256 -8.432 25.611 1.00 33.53 597 GLY A CA 1
ATOM 4590 C C . GLY A 1 597 ? 24.505 -8.744 26.454 1.00 33.53 597 GLY A C 1
ATOM 4591 O O . GLY A 1 597 ? 25.452 -7.946 26.441 1.00 33.53 597 GLY A O 1
ATOM 4592 N N . GLY A 1 598 ? 24.498 -9.865 27.188 1.00 29.41 598 GLY A N 1
ATOM 4593 C CA . GLY A 1 598 ? 25.577 -10.343 28.066 1.00 29.41 598 GLY A CA 1
ATOM 4594 C C . GLY A 1 598 ? 26.596 -11.259 27.402 1.00 29.41 598 GLY A C 1
ATOM 4595 O O . GLY A 1 598 ? 26.194 -12.099 26.565 1.00 29.41 598 GLY A O 1
#

Radius of gyration: 34.31 Å; chains: 1; bounding box: 85×79×95 Å

Sequence (598 aa):
MATRPDKRLPISWRSMPFGALDAELAALCSAVSDSIADPNFPGALIPTLDATGDIQVMIVAPTVASWRRLKPVLVAFAGPTLTSFDGIPEALISGQALSDRVAQTQPAVTGIMRLPADRRARMTALRALIRARDTLARAPELQRTAPVPTSWLLARYQDYLNVGRRAAAAEILGRLRSELRLDSLNIKFLEVQLHATFAEWQAIVELGGFSSLCVARRTPAITGLLLEALYHTHLAQPFDAQDVAETRRRYENLVRPLAQPMLTAPAPAALTAHGWRIYGLEALQAPDRTDIADLLVQRSDDLGWVGGLLPVSSAHLESAIAAEAPLDIAREALMRVDAVDSNDLLADARAALARLAPEERALLREADPFRPPMQIAELLEATVPPTSWVDWLDRAADVSFVSALDVARQANNEWPINATAGDPVAVQALAAALDRAQVSDVAAERTAQALPYLVAWLQRVPDFPRAAMTPIYASLLTLFALSRARGATTYDSSQVLIGALLTSGLDSKAYKALIADINEIAGDGFGIDMIYWILEIVEDLGELRCRYQIHRRADVSPETIAAPRATVKPRLRIRSVAPRESELHWGWLWNLLDFCGG

Secondary structure (DSSP, 8-state):
------SS--GGGG--S-TTS-HHHHHHHHHHHGGGT-TTSSSEEEEEE-TTS-EEEEEEESSHHHHHHHHHHHHHHHSTTTSS--S------TT-HHHHHHHTT--SEEEEEEPPSSHHHHHHHHHHHHHHHHHHHHS----------HHHHHHHHHHHHHTT-HHHHHHHHHHHHHTT-S-HHHHHHHHHHHHHHTT-HHHHHTSTTHHHHHHS---HHHHHHHHHHHIIIIIHHHHHTT-HHHHHHHIIIIIHHHHGGG--SSPPTT--HHHHHHHHHHHHH-TT-HHHHHHHTT-GGGSGGGGGTS---TT-TTT----S-HHHHHHHHHHTGGG---HHHHHHHHHHHTTS-HHHHHHHHHSTTTHHHHHHHHHH-SSPPP-SHHHHHHHTT-TT-TTHHHHHHHHHHHS--TTTTT-HHHHHHHHHHHHHHTTSHHHHHHHHHHHHHHHHHHHTSTTSSPGGGHHHHHHHHHHHHH-S--SHHHHHHHHHHHHHHHHH---HHHHHHHHHHHHHHHTT---HHHHHHHHHHHHHHHHHHHHHHHHHHHTS-S--------------------S--TTTSSHHHHHHHHHH--

pLDDT: mean 74.54, std 19.41, range [22.44, 97.5]

Foldseek 3Di:
DDDDLDLDPDPVLLPAPCVVPDPLLNVLQSLQQCLSVDPLQQWHWHWDADPVRFIKTKTFGQDPVSLVVLQVLCCVQQNPVQWPHPSDFDQQDPPDPVSVVSVVSVTPTMHMIGGDPDPVSRSSNSVSSSVSRVCSVPDPPPPPPPPDDPVVLVVVLVLCLLLVVLVVNVVSLVVCVVVVVDDPLVSLLSVLSSCVSVVVLVVNCVPDCNLVNLQDDDALQSLQSSLLSLCVVQAVVCVVVVVPVRNLVSLVPPPCSSNVSSQDPVHRLQHALSSLLNLLSCCVVCVVPVSSVVNCPVVLVSNPVSSVVRPPPPPCPPPPPPPDALLVQLVVLQVVPVPDPDPVSLVSNLVSLVPDDPVSLVVQCPDPVNVVSSVVSVLLPPDDQDQDLLSLLVCQQPPSNPCSQVSLQVCLRNHDCPPCPLPLVVLVSNLVSLVVLVVHPSSLQSVLSSLSSVLSSCVPPPPPPDLSNLSVLLSSLLSLLVDPDQDLSSLSSNLSSLLRNLVSDDDLVSLVSSLVSLDSSLPDDDDPSSVVSLVSSLVSLVVSVVVVVVVVVVPDDPPDDDDDDDPDDPPPPPPDDDDDDPPPPCVVVVVVSVVSSD